Protein 1R8J (pdb70)

Structure (mmCIF, N/CA/C/O backbone):
data_1R8J
#
_entry.id   1R8J
#
_cell.length_a   47.111
_cell.length_b   125.818
_cell.length_c   56.818
_cell.angle_alpha   90.00
_cell.angle_beta   114.90
_cell.angle_gamma   90.00
#
_symmetry.space_group_name_H-M   'P 1 21 1'
#
loop_
_entity.id
_entity.type
_entity.pdbx_description
1 polymer KaiA
2 water water
#
loop_
_atom_site.group_PDB
_atom_site.id
_atom_site.type_symbol
_atom_site.label_atom_id
_atom_site.label_alt_id
_atom_site.label_comp_id
_atom_site.label_asym_id
_atom_site.label_entity_id
_atom_site.label_seq_id
_atom_site.pdbx_PDB_ins_code
_atom_site.Cartn_x
_atom_site.Cartn_y
_atom_site.Cartn_z
_atom_site.occupancy
_atom_site.B_iso_or_equiv
_atom_site.auth_seq_id
_atom_site.auth_comp_id
_atom_site.auth_asym_id
_atom_site.auth_atom_id
_atom_site.pdbx_PDB_model_num
ATOM 1 N N . VAL A 1 6 ? -0.386 -17.329 7.332 1.00 46.40 1 VAL A N 1
ATOM 2 C CA . VAL A 1 6 ? 0.193 -15.984 7.013 1.00 46.17 1 VAL A CA 1
ATOM 3 C C . VAL A 1 6 ? 1.225 -15.575 8.092 1.00 45.18 1 VAL A C 1
ATOM 4 O O . VAL A 1 6 ? 1.907 -14.551 7.992 1.00 45.23 1 VAL A O 1
ATOM 8 N N . LEU A 1 7 ? 1.360 -16.418 9.106 1.00 44.10 2 LEU A N 1
ATOM 9 C CA . LEU A 1 7 ? 2.295 -16.165 10.191 1.00 42.57 2 LEU A CA 1
ATOM 10 C C . LEU A 1 7 ? 3.563 -16.982 10.010 1.00 41.23 2 LEU A C 1
ATOM 11 O O . LEU A 1 7 ? 3.538 -18.076 9.441 1.00 41.49 2 LEU A O 1
ATOM 16 N N . SER A 1 8 ? 4.675 -16.447 10.493 1.00 39.52 3 SER A N 1
ATOM 17 C CA . SER A 1 8 ? 5.935 -17.160 10.395 1.00 37.58 3 SER A CA 1
ATOM 18 C C . SER A 1 8 ? 5.959 -18.312 11.390 1.00 36.50 3 SER A C 1
ATOM 19 O O . SER A 1 8 ? 5.446 -18.188 12.507 1.00 35.97 3 SER A O 1
ATOM 22 N N . GLN A 1 9 ? 6.558 -19.424 10.979 1.00 34.59 4 GLN A N 1
ATOM 23 C CA . GLN A 1 9 ? 6.913 -20.501 11.891 1.00 33.91 4 GLN A CA 1
ATOM 24 C C . GLN A 1 9 ? 7.838 -19.952 12.979 1.00 31.76 4 GLN A C 1
ATOM 25 O O . GLN A 1 9 ? 8.652 -19.058 12.708 1.00 31.41 4 GLN A O 1
ATOM 31 N N . ILE A 1 10 ? 7.696 -20.462 14.202 1.00 29.40 5 ILE A N 1
ATOM 32 C CA . ILE A 1 10 ? 8.499 -19.974 15.329 1.00 27.70 5 ILE A CA 1
ATOM 33 C C . ILE A 1 10 ? 9.392 -21.091 15.859 1.00 26.94 5 ILE A C 1
ATOM 34 O O . ILE A 1 10 ? 8.899 -22.158 16.236 1.00 26.01 5 ILE A O 1
ATOM 39 N N . ALA A 1 11 ? 10.702 -20.835 15.892 1.00 25.94 6 ALA A N 1
ATOM 40 C CA . ALA A 1 11 ? 11.652 -21.834 16.359 1.00 25.37 6 ALA A CA 1
ATOM 41 C C . ALA A 1 11 ? 11.944 -21.629 17.837 1.00 24.94 6 ALA A C 1
ATOM 42 O O . ALA A 1 11 ? 12.510 -20.608 18.261 1.00 24.77 6 ALA A O 1
ATOM 44 N N . ILE A 1 12 ? 11.509 -22.607 18.617 1.00 24.62 7 ILE A N 1
ATOM 45 C CA . ILE A 1 12 ? 11.661 -22.590 20.056 1.00 24.34 7 ILE A CA 1
ATOM 46 C C . ILE A 1 12 ? 12.722 -23.580 20.478 1.00 24.14 7 ILE A C 1
ATOM 47 O O . ILE A 1 12 ? 12.695 -24.733 20.079 1.00 24.66 7 ILE A O 1
ATOM 52 N N . CYS A 1 13 ? 13.646 -23.125 21.300 1.00 23.95 8 CYS A N 1
ATOM 53 C CA . CYS A 1 13 ? 14.628 -23.996 21.902 1.00 24.46 8 CYS A CA 1
ATOM 54 C C . CYS A 1 13 ? 14.373 -24.064 23.419 1.00 24.66 8 CYS A C 1
ATOM 55 O O . CYS A 1 13 ? 14.379 -23.042 24.103 1.00 24.77 8 CYS A O 1
ATOM 58 N N . ILE A 1 14 ? 14.100 -25.262 23.928 1.00 24.21 9 ILE A N 1
ATOM 59 C CA . ILE A 1 14 ? 13.766 -25.440 25.336 1.00 24.91 9 ILE A CA 1
ATOM 60 C C . ILE A 1 14 ? 14.884 -26.180 26.071 1.00 24.90 9 ILE A C 1
ATOM 61 O O . ILE A 1 14 ? 15.320 -27.255 25.628 1.00 24.62 9 ILE A O 1
ATOM 66 N N . TRP A 1 15 ? 15.329 -25.613 27.193 1.00 24.56 10 TRP A N 1
ATOM 67 C CA . TRP A 1 15 ? 16.272 -26.300 28.060 1.00 25.08 10 TRP A CA 1
ATOM 68 C C . TRP A 1 15 ? 15.510 -26.783 29.275 1.00 25.22 10 TRP A C 1
ATOM 69 O O . TRP A 1 15 ? 15.209 -26.008 30.177 1.00 25.05 10 TRP A O 1
ATOM 80 N N . VAL A 1 16 ? 15.210 -28.081 29.283 1.00 25.72 11 VAL A N 1
ATOM 81 C CA . VAL A 1 16 ? 14.315 -28.663 30.277 1.00 26.57 11 VAL A CA 1
ATOM 82 C C . VAL A 1 16 ? 14.822 -30.044 30.704 1.00 27.44 11 VAL A C 1
ATOM 83 O O . VAL A 1 16 ? 15.256 -30.835 29.872 1.00 27.29 11 VAL A O 1
ATOM 87 N N . GLU A 1 17 ? 14.775 -30.319 32.001 1.00 28.76 12 GLU A N 1
ATOM 88 C CA . GLU A 1 17 ? 15.266 -31.591 32.522 1.00 30.63 12 GLU A CA 1
ATOM 89 C C . GLU A 1 17 ? 14.234 -32.247 33.431 1.00 31.74 12 GLU A C 1
ATOM 90 O O . GLU A 1 17 ? 14.582 -33.034 34.305 1.00 33.07 12 GLU A O 1
ATOM 96 N N . SER A 1 18 ? 12.962 -31.910 33.214 1.00 32.21 13 SER A N 1
ATOM 97 C CA . SER A 1 18 ? 11.844 -32.487 33.945 1.00 32.03 13 SER A CA 1
ATOM 98 C C . SER A 1 18 ? 10.817 -33.000 32.941 1.00 31.82 13 SER A C 1
ATOM 99 O O . SER A 1 18 ? 10.377 -32.259 32.057 1.00 31.35 13 SER A O 1
ATOM 102 N N . THR A 1 19 ? 10.448 -34.273 33.062 1.00 31.07 14 THR A N 1
ATOM 103 C CA . THR A 1 19 ? 9.419 -34.847 32.201 1.00 30.84 14 THR A CA 1
ATOM 104 C C . THR A 1 19 ? 8.117 -34.048 32.227 1.00 29.73 14 THR A C 1
ATOM 105 O O . THR A 1 19 ? 7.548 -33.752 31.180 1.00 29.45 14 THR A O 1
ATOM 109 N N . ALA A 1 20 ? 7.664 -33.692 33.420 1.00 28.98 15 ALA A N 1
ATOM 110 C CA . ALA A 1 20 ? 6.402 -32.971 33.578 1.00 28.58 15 ALA A CA 1
ATOM 111 C C . ALA A 1 20 ? 6.416 -31.604 32.872 1.00 28.10 15 ALA A C 1
ATOM 112 O O . ALA A 1 20 ? 5.445 -31.238 32.204 1.00 28.09 15 ALA A O 1
ATOM 114 N N . ILE A 1 21 ? 7.523 -30.868 32.990 1.00 27.51 16 ILE A N 1
ATOM 115 C CA . ILE A 1 21 ? 7.634 -29.545 32.359 1.00 26.36 16 ILE A CA 1
ATOM 116 C C . ILE A 1 21 ? 7.670 -29.683 30.845 1.00 26.29 16 ILE A C 1
ATOM 117 O O . ILE A 1 21 ? 7.036 -28.912 30.127 1.00 26.10 16 ILE A O 1
ATOM 122 N N . LEU A 1 22 ? 8.408 -30.676 30.364 1.00 26.10 17 LEU A N 1
ATOM 123 C CA . LEU A 1 22 ? 8.547 -30.881 28.930 1.00 26.70 17 LEU A CA 1
ATOM 124 C C . LEU A 1 22 ? 7.197 -31.214 28.299 1.00 26.95 17 LEU A C 1
ATOM 125 O O . LEU A 1 22 ? 6.876 -30.714 27.227 1.00 27.11 17 LEU A O 1
ATOM 130 N N . GLN A 1 23 ? 6.436 -32.076 28.964 1.00 27.24 18 GLN A N 1
ATOM 131 C CA . GLN A 1 23 ? 5.094 -32.459 28.498 1.00 27.97 18 GLN A CA 1
ATOM 132 C C . GLN A 1 23 ? 4.131 -31.269 28.443 1.00 27.51 18 GLN A C 1
ATOM 133 O O . GLN A 1 23 ? 3.384 -31.115 27.487 1.00 27.33 18 GLN A O 1
ATOM 139 N N . ASP A 1 24 ? 4.155 -30.431 29.475 1.00 27.89 19 ASP A N 1
ATOM 140 C CA . ASP A 1 24 ? 3.377 -29.187 29.484 1.00 27.86 19 ASP A CA 1
ATOM 141 C C . ASP A 1 24 ? 3.762 -28.247 28.329 1.00 27.66 19 ASP A C 1
ATOM 142 O O . ASP A 1 24 ? 2.889 -27.694 27.658 1.00 27.02 19 ASP A O 1
ATOM 147 N N . CYS A 1 25 ? 5.066 -28.090 28.089 1.00 27.14 20 CYS A N 1
ATOM 148 C CA . CYS A 1 25 ? 5.556 -27.301 26.962 1.00 26.70 20 CYS A CA 1
ATOM 149 C C . CYS A 1 25 ? 5.115 -27.870 25.604 1.00 26.32 20 CYS A C 1
ATOM 150 O O . CYS A 1 25 ? 4.636 -27.132 24.732 1.00 25.77 20 CYS A O 1
ATOM 153 N N . GLN A 1 26 ? 5.286 -29.179 25.421 1.00 26.22 21 GLN A N 1
ATOM 154 C CA . GLN A 1 26 ? 4.926 -29.820 24.152 1.00 27.13 21 GLN A CA 1
ATOM 155 C C . GLN A 1 26 ? 3.435 -29.708 23.880 1.00 27.17 21 GLN A C 1
ATOM 156 O O . GLN A 1 26 ? 3.030 -29.436 22.760 1.00 27.81 21 GLN A O 1
ATOM 162 N N . ARG A 1 27 ? 2.631 -29.904 24.916 1.00 27.72 22 ARG A N 1
ATOM 163 C CA . ARG A 1 27 ? 1.179 -29.769 24.813 1.00 28.41 22 ARG A CA 1
ATOM 164 C C . ARG A 1 27 ? 0.761 -28.352 24.396 1.00 28.39 22 ARG A C 1
ATOM 165 O O . ARG A 1 27 ? -0.035 -28.171 23.458 1.00 28.61 22 ARG A O 1
ATOM 173 N N . ALA A 1 28 ? 1.306 -27.347 25.081 1.00 27.70 23 ALA A N 1
ATOM 174 C CA . ALA A 1 28 ? 0.943 -25.958 24.820 1.00 27.48 23 ALA A CA 1
ATOM 175 C C . ALA A 1 28 ? 1.384 -25.463 23.431 1.00 27.52 23 ALA A C 1
ATOM 176 O O . ALA A 1 28 ? 0.707 -24.640 22.811 1.00 28.01 23 ALA A O 1
ATOM 178 N N . LEU A 1 29 ? 2.519 -25.956 22.961 1.00 27.84 24 LEU A N 1
ATOM 179 C CA . LEU A 1 29 ? 3.080 -25.524 21.684 1.00 29.04 24 LEU A CA 1
ATOM 180 C C . LEU A 1 29 ? 2.985 -26.634 20.642 1.00 30.17 24 LEU A C 1
ATOM 181 O O . LEU A 1 29 ? 3.884 -26.815 19.831 1.00 30.63 24 LEU A O 1
ATOM 186 N N . SER A 1 30 ? 1.878 -27.369 20.671 1.00 31.80 25 SER A N 1
ATOM 187 C CA . SER A 1 30 ? 1.682 -28.501 19.771 1.00 33.39 25 SER A CA 1
ATOM 188 C C . SER A 1 30 ? 1.349 -28.092 18.324 1.00 33.77 25 SER A C 1
ATOM 189 O O . SER A 1 30 ? 1.529 -28.901 17.411 1.00 34.04 25 SER A O 1
ATOM 192 N N . ALA A 1 31 ? 0.890 -26.853 18.112 1.00 34.23 26 ALA A N 1
ATOM 193 C CA . ALA A 1 31 ? 0.521 -26.387 16.760 1.00 34.82 26 ALA A CA 1
ATOM 194 C C . ALA A 1 31 ? 1.698 -26.494 15.781 1.00 35.80 26 ALA A C 1
ATOM 195 O O . ALA A 1 31 ? 2.866 -26.430 16.186 1.00 35.75 26 ALA A O 1
ATOM 197 N N . ASP A 1 32 ? 1.372 -26.628 14.497 1.00 36.37 27 ASP A N 1
ATOM 198 C CA . ASP A 1 32 ? 2.358 -26.746 13.428 1.00 37.33 27 ASP A CA 1
ATOM 199 C C . ASP A 1 32 ? 3.288 -25.538 13.336 1.00 36.85 27 ASP A C 1
ATOM 200 O O . ASP A 1 32 ? 4.418 -25.651 12.851 1.00 37.08 27 ASP A O 1
ATOM 205 N N . ARG A 1 33 ? 2.801 -24.389 13.797 1.00 35.90 28 ARG A N 1
ATOM 206 C CA . ARG A 1 33 ? 3.583 -23.164 13.827 1.00 35.40 28 ARG A CA 1
ATOM 207 C C . ARG A 1 33 ? 4.886 -23.262 14.639 1.00 34.46 28 ARG A C 1
ATOM 208 O O . ARG A 1 33 ? 5.889 -22.643 14.279 1.00 35.06 28 ARG A O 1
ATOM 216 N N . TYR A 1 34 ? 4.867 -24.029 15.723 1.00 32.90 29 TYR A N 1
ATOM 217 C CA . TYR A 1 34 ? 6.015 -24.102 16.624 1.00 31.79 29 TYR A CA 1
ATOM 218 C C . TYR A 1 34 ? 6.929 -25.261 16.292 1.00 31.69 29 TYR A C 1
ATOM 219 O O . TYR A 1 34 ? 6.493 -26.415 16.240 1.00 31.57 29 TYR A O 1
ATOM 228 N N . GLN A 1 35 ? 8.199 -24.939 16.069 1.00 31.20 30 GLN A N 1
ATOM 229 C CA . GLN A 1 35 ? 9.220 -25.950 15.869 1.00 31.39 30 GLN A CA 1
ATOM 230 C C . GLN A 1 35 ? 10.107 -25.985 17.108 1.00 30.80 30 GLN A C 1
ATOM 231 O O . GLN A 1 35 ? 10.878 -25.038 17.386 1.00 30.08 30 GLN A O 1
ATOM 237 N N . LEU A 1 36 ? 9.995 -27.086 17.835 1.00 29.65 31 LEU A N 1
ATOM 238 C CA . LEU A 1 36 ? 10.610 -27.222 19.149 1.00 30.28 31 LEU A CA 1
ATOM 239 C C . LEU A 1 36 ? 11.925 -27.974 19.051 1.00 29.87 31 LEU A C 1
ATOM 240 O O . LEU A 1 36 ? 11.990 -29.051 18.444 1.00 29.90 31 LEU A O 1
ATOM 245 N N . GLN A 1 37 ? 12.972 -27.395 19.633 1.00 28.90 32 GLN A N 1
ATOM 246 C CA . GLN A 1 37 ? 14.221 -28.118 19.868 1.00 28.56 32 GLN A CA 1
ATOM 247 C C . GLN A 1 37 ? 14.390 -28.294 21.384 1.00 28.44 32 GLN A C 1
ATOM 248 O O . GLN A 1 37 ? 14.438 -27.318 22.130 1.00 27.86 32 GLN A O 1
ATOM 254 N N . VAL A 1 38 ? 14.447 -29.543 21.832 1.00 28.14 33 VAL A N 1
ATOM 255 C CA . VAL A 1 38 ? 14.543 -29.840 23.250 1.00 28.21 33 VAL A CA 1
ATOM 256 C C . VAL A 1 38 ? 16.015 -30.066 23.574 1.00 28.44 33 VAL A C 1
ATOM 257 O O . VAL A 1 38 ? 16.683 -30.872 22.916 1.00 28.64 33 VAL A O 1
ATOM 261 N N . CYS A 1 39 ? 16.515 -29.325 24.559 1.00 27.48 34 CYS A N 1
ATOM 262 C CA . CYS A 1 39 ? 17.891 -29.455 25.002 1.00 27.98 34 CYS A CA 1
ATOM 263 C C . CYS A 1 39 ? 17.829 -30.003 26.397 1.00 27.63 34 CYS A C 1
ATOM 264 O O . CYS A 1 39 ? 17.193 -29.418 27.255 1.00 26.17 34 CYS A O 1
ATOM 267 N N . GLU A 1 40 ? 18.468 -31.154 26.613 1.00 28.49 35 GLU A N 1
ATOM 268 C CA . GLU A 1 40 ? 18.293 -31.881 27.869 1.00 29.53 35 GLU A CA 1
ATOM 269 C C . GLU A 1 40 ? 19.463 -31.760 28.849 1.00 29.26 35 GLU A C 1
ATOM 270 O O . GLU A 1 40 ? 19.501 -32.438 29.871 1.00 29.71 35 GLU A O 1
ATOM 276 N N . SER A 1 41 ? 20.397 -30.865 28.551 1.00 28.95 36 SER A N 1
ATOM 277 C CA . SER A 1 41 ? 21.500 -30.567 29.461 1.00 28.48 36 SER A CA 1
ATOM 278 C C . SER A 1 41 ? 22.062 -29.192 29.111 1.00 27.80 36 SER A C 1
ATOM 279 O O . SER A 1 41 ? 21.902 -28.720 27.978 1.00 27.11 36 SER A O 1
ATOM 282 N N . GLY A 1 42 ? 22.714 -28.562 30.087 1.00 27.72 37 GLY A N 1
ATOM 283 C CA . GLY A 1 42 ? 23.411 -27.304 29.871 1.00 27.65 37 GLY A CA 1
ATOM 284 C C . GLY A 1 42 ? 24.401 -27.370 28.721 1.00 28.04 37 GLY A C 1
ATOM 285 O O . GLY A 1 42 ? 24.449 -26.475 27.893 1.00 26.83 37 GLY A O 1
ATOM 286 N N . GLU A 1 43 ? 25.185 -28.448 28.664 1.00 28.85 38 GLU A N 1
ATOM 287 C CA . GLU A 1 43 ? 26.183 -28.612 27.607 1.00 29.96 38 GLU A CA 1
ATOM 288 C C . GLU A 1 43 ? 25.551 -28.642 26.224 1.00 29.27 38 GLU A C 1
ATOM 289 O O . GLU A 1 43 ? 26.029 -27.983 25.299 1.00 28.35 38 GLU A O 1
ATOM 295 N N . MET A 1 44 ? 24.466 -29.405 26.093 1.00 29.57 39 MET A N 1
ATOM 296 C CA . MET A 1 44 ? 23.710 -29.462 24.841 1.00 29.82 39 MET A CA 1
ATOM 297 C C . MET A 1 44 ? 23.205 -28.069 24.443 1.00 28.85 39 MET A C 1
ATOM 298 O O . MET A 1 44 ? 23.365 -27.636 23.295 1.00 28.28 39 MET A O 1
ATOM 303 N N . LEU A 1 45 ? 22.613 -27.365 25.402 1.00 28.31 40 LEU A N 1
ATOM 304 C CA . LEU A 1 45 ? 22.075 -26.028 25.138 1.00 27.88 40 LEU A CA 1
ATOM 305 C C . LEU A 1 45 ? 23.152 -25.075 24.624 1.00 27.47 40 LEU A C 1
ATOM 306 O O . LEU A 1 45 ? 22.995 -24.456 23.579 1.00 26.61 40 LEU A O 1
ATOM 311 N N . LEU A 1 46 ? 24.253 -24.985 25.368 1.00 27.77 41 LEU A N 1
ATOM 312 C CA . LEU A 1 46 ? 25.376 -24.113 25.003 1.00 27.52 41 LEU A CA 1
ATOM 313 C C . LEU A 1 46 ? 25.900 -24.438 23.607 1.00 27.46 41 LEU A C 1
ATOM 314 O O . LEU A 1 46 ? 26.221 -23.547 22.833 1.00 26.89 41 LEU A O 1
ATOM 319 N N . GLU A 1 47 ? 25.957 -25.722 23.280 1.00 28.64 42 GLU A N 1
ATOM 320 C CA . GLU A 1 47 ? 26.488 -26.141 21.992 1.00 30.10 42 GLU A CA 1
ATOM 321 C C . GLU A 1 47 ? 25.502 -25.823 20.875 1.00 29.74 42 GLU A C 1
ATOM 322 O O . GLU A 1 47 ? 25.880 -25.231 19.860 1.00 29.27 42 GLU A O 1
ATOM 328 N N . TYR A 1 48 ? 24.240 -26.211 21.077 1.00 29.92 43 TYR A N 1
ATOM 329 C CA . TYR A 1 48 ? 23.170 -25.891 20.136 1.00 29.92 43 TYR A CA 1
ATOM 330 C C . TYR A 1 48 ? 23.031 -24.375 19.914 1.00 30.32 43 TYR A C 1
ATOM 331 O O . TYR A 1 48 ? 22.969 -23.912 18.766 1.00 29.63 43 TYR A O 1
ATOM 340 N N . ALA A 1 49 ? 22.970 -23.605 21.000 1.00 31.29 44 ALA A N 1
ATOM 341 C CA . ALA A 1 49 ? 22.836 -22.138 20.874 1.00 32.69 44 ALA A CA 1
ATOM 342 C C . ALA A 1 49 ? 23.942 -21.500 20.037 1.00 33.64 44 ALA A C 1
ATOM 343 O O . ALA A 1 49 ? 23.661 -20.653 19.191 1.00 34.44 44 ALA A O 1
ATOM 345 N N . GLN A 1 50 ? 25.189 -21.919 20.259 1.00 34.82 45 GLN A N 1
ATOM 346 C CA . GLN A 1 50 ? 26.348 -21.379 19.531 1.00 35.74 45 GLN A CA 1
ATOM 347 C C . GLN A 1 50 ? 26.330 -21.739 18.049 1.00 36.51 45 GLN A C 1
ATOM 348 O O . GLN A 1 50 ? 26.720 -20.920 17.206 1.00 37.13 45 GLN A O 1
ATOM 354 N N . THR A 1 51 ? 25.890 -22.958 17.734 1.00 36.68 46 THR A N 1
ATOM 355 C CA . THR A 1 51 ? 25.868 -23.425 16.348 1.00 37.10 46 THR A CA 1
ATOM 356 C C . THR A 1 51 ? 24.594 -22.999 15.619 1.00 37.56 46 THR A C 1
ATOM 357 O O . THR A 1 51 ? 24.544 -23.018 14.386 1.00 37.23 46 THR A O 1
ATOM 361 N N . HIS A 1 52 ? 23.572 -22.610 16.378 1.00 37.90 47 HIS A N 1
ATOM 362 C CA . HIS A 1 52 ? 22.287 -22.249 15.789 1.00 38.51 47 HIS A CA 1
ATOM 363 C C . HIS A 1 52 ? 21.813 -20.851 16.197 1.00 38.99 47 HIS A C 1
ATOM 364 O O . HIS A 1 52 ? 20.606 -20.590 16.239 1.00 38.74 47 HIS A O 1
ATOM 371 N N . ARG A 1 53 ? 22.757 -19.946 16.465 1.00 39.71 48 ARG A N 1
ATOM 372 C CA . ARG A 1 53 ? 22.420 -18.608 16.981 1.00 40.67 48 ARG A CA 1
ATOM 373 C C . ARG A 1 53 ? 21.498 -17.760 16.094 1.00 40.44 48 ARG A C 1
ATOM 374 O O . ARG A 1 53 ? 20.867 -16.821 16.583 1.00 40.80 48 ARG A O 1
ATOM 382 N N . ASP A 1 54 ? 21.410 -18.094 14.807 1.00 40.14 49 ASP A N 1
ATOM 383 C CA . ASP A 1 54 ? 20.530 -17.375 13.891 1.00 40.00 49 ASP A CA 1
ATOM 384 C C . ASP A 1 54 ? 19.272 -18.175 13.575 1.00 38.87 49 ASP A C 1
ATOM 385 O O . ASP A 1 54 ? 18.497 -17.799 12.697 1.00 39.26 49 ASP A O 1
ATOM 390 N N . GLN A 1 55 ? 19.074 -19.271 14.304 1.00 37.34 50 GLN A N 1
ATOM 391 C CA . GLN A 1 55 ? 17.943 -20.160 14.092 1.00 35.62 50 GLN A CA 1
ATOM 392 C C . GLN A 1 55 ? 17.098 -20.392 15.349 1.00 33.58 50 GLN A C 1
ATOM 393 O O . GLN A 1 55 ? 16.350 -21.370 15.429 1.00 33.64 50 GLN A O 1
ATOM 399 N N . ILE A 1 56 ? 17.229 -19.503 16.329 1.00 31.21 51 ILE A N 1
ATOM 400 C CA . ILE A 1 56 ? 16.432 -19.572 17.556 1.00 28.82 51 ILE A CA 1
ATOM 401 C C . ILE A 1 56 ? 15.625 -18.294 17.712 1.00 27.83 51 ILE A C 1
ATOM 402 O O . ILE A 1 56 ? 16.196 -17.203 17.876 1.00 27.83 51 ILE A O 1
ATOM 407 N N . ASP A 1 57 ? 14.302 -18.427 17.674 1.00 26.24 52 ASP A N 1
ATOM 408 C CA . ASP A 1 57 ? 13.431 -17.268 17.831 1.00 25.35 52 ASP A CA 1
ATOM 409 C C . ASP A 1 57 ? 13.147 -16.973 19.299 1.00 24.54 52 ASP A C 1
ATOM 410 O O . ASP A 1 57 ? 13.091 -15.824 19.692 1.00 23.97 52 ASP A O 1
ATOM 415 N N . CYS A 1 58 ? 12.996 -18.023 20.103 1.00 23.95 53 CYS A N 1
ATOM 416 C CA . CYS A 1 58 ? 12.741 -17.871 21.526 1.00 24.28 53 CYS A CA 1
ATOM 417 C C . CYS A 1 58 ? 13.307 -19.057 22.310 1.00 24.25 53 CYS A C 1
ATOM 418 O O . CYS A 1 58 ? 13.133 -20.224 21.917 1.00 24.04 53 CYS A O 1
ATOM 421 N N . LEU A 1 59 ? 13.994 -18.738 23.401 1.00 23.77 54 LEU A N 1
ATOM 422 C CA . LEU A 1 59 ? 14.484 -19.728 24.346 1.00 24.11 54 LEU A CA 1
ATOM 423 C C . LEU A 1 59 ? 13.489 -19.869 25.475 1.00 23.69 54 LEU A C 1
ATOM 424 O O . LEU A 1 59 ? 12.929 -18.871 25.929 1.00 25.00 54 LEU A O 1
ATOM 429 N N . ILE A 1 60 ? 13.282 -21.098 25.939 1.00 23.01 55 ILE A N 1
ATOM 430 C CA . ILE A 1 60 ? 12.557 -21.346 27.175 1.00 22.08 55 ILE A CA 1
ATOM 431 C C . ILE A 1 60 ? 13.511 -22.079 28.140 1.00 22.32 55 ILE A C 1
ATOM 432 O O . ILE A 1 60 ? 13.985 -23.182 27.845 1.00 22.27 55 ILE A O 1
ATOM 437 N N . LEU A 1 61 ? 13.793 -21.456 29.279 1.00 22.35 56 LEU A N 1
ATOM 438 C CA . LEU A 1 61 ? 14.790 -21.976 30.213 1.00 23.40 56 LEU A CA 1
ATOM 439 C C . LEU A 1 61 ? 14.164 -22.191 31.575 1.00 23.55 56 LEU A C 1
ATOM 440 O O . LEU A 1 61 ? 13.531 -21.287 32.127 1.00 24.11 56 LEU A O 1
ATOM 445 N N . VAL A 1 62 ? 14.363 -23.377 32.135 1.00 24.39 57 VAL A N 1
ATOM 446 C CA . VAL A 1 62 ? 13.868 -23.687 33.473 1.00 24.02 57 VAL A CA 1
ATOM 447 C C . VAL A 1 62 ? 14.903 -23.282 34.546 1.00 25.05 57 VAL A C 1
ATOM 448 O O . VAL A 1 62 ? 16.009 -23.840 34.586 1.00 24.60 57 VAL A O 1
ATOM 452 N N . ALA A 1 63 ? 14.548 -22.312 35.399 1.00 25.91 58 ALA A N 1
ATOM 453 C CA . ALA A 1 63 ? 15.485 -21.726 36.371 1.00 27.24 58 ALA A CA 1
ATOM 454 C C . ALA A 1 63 ? 16.062 -22.747 37.357 1.00 27.96 58 ALA A C 1
ATOM 455 O O . ALA A 1 63 ? 17.179 -22.584 37.841 1.00 27.62 58 ALA A O 1
ATOM 457 N N . ALA A 1 64 ? 15.292 -23.795 37.627 1.00 28.73 59 ALA A N 1
ATOM 458 C CA . ALA A 1 64 ? 15.689 -24.872 38.533 1.00 29.45 59 ALA A CA 1
ATOM 459 C C . ALA A 1 64 ? 16.725 -25.869 37.972 1.00 29.58 59 ALA A C 1
ATOM 460 O O . ALA A 1 64 ? 17.246 -26.685 38.729 1.00 30.48 59 ALA A O 1
ATOM 462 N N . ASN A 1 65 ? 17.010 -25.825 36.669 1.00 29.33 60 ASN A N 1
ATOM 463 C CA . ASN A 1 65 ? 17.964 -26.749 36.051 1.00 29.57 60 ASN A CA 1
ATOM 464 C C . ASN A 1 65 ? 19.342 -26.678 36.744 1.00 30.24 60 ASN A C 1
ATOM 465 O O . ASN A 1 65 ? 19.722 -25.607 37.230 1.00 29.43 60 ASN A O 1
ATOM 470 N N . PRO A 1 66 ? 20.063 -27.806 36.831 1.00 31.10 61 PRO A N 1
ATOM 471 C CA . PRO A 1 66 ? 21.451 -27.811 37.333 1.00 31.66 61 PRO A CA 1
ATOM 472 C C . PRO A 1 66 ? 22.346 -26.774 36.649 1.00 31.87 61 PRO A C 1
ATOM 473 O O . PRO A 1 66 ? 22.368 -26.679 35.415 1.00 32.27 61 PRO A O 1
ATOM 477 N N . SER A 1 67 ? 23.068 -26.003 37.457 1.00 32.06 62 SER A N 1
ATOM 478 C CA . SER A 1 67 ? 24.019 -25.004 36.966 1.00 32.47 62 SER A CA 1
ATOM 479 C C . SER A 1 67 ? 23.400 -23.966 36.015 1.00 31.72 62 SER A C 1
ATOM 480 O O . SER A 1 67 ? 24.077 -23.461 35.119 1.00 31.23 62 SER A O 1
ATOM 483 N N . PHE A 1 68 ? 22.130 -23.638 36.260 1.00 30.88 63 PHE A N 1
ATOM 484 C CA . PHE A 1 68 ? 21.389 -22.655 35.482 1.00 30.38 63 PHE A CA 1
ATOM 485 C C . PHE A 1 68 ? 22.142 -21.329 35.308 1.00 30.07 63 PHE A C 1
ATOM 486 O O . PHE A 1 68 ? 22.325 -20.871 34.190 1.00 28.50 63 PHE A O 1
ATOM 494 N N . ARG A 1 69 ? 22.545 -20.719 36.425 1.00 30.48 64 ARG A N 1
ATOM 495 C CA . ARG A 1 69 ? 23.289 -19.456 36.421 1.00 31.59 64 ARG A CA 1
ATOM 496 C C . ARG A 1 69 ? 24.540 -19.524 35.537 1.00 30.92 64 ARG A C 1
ATOM 497 O O . ARG A 1 69 ? 24.749 -18.672 34.669 1.00 30.89 64 ARG A O 1
ATOM 505 N N . ALA A 1 70 ? 25.352 -20.556 35.759 1.00 30.74 65 ALA A N 1
ATOM 506 C CA . ALA A 1 70 ? 26.606 -20.739 35.033 1.00 30.15 65 ALA A CA 1
ATOM 507 C C . ALA A 1 70 ? 26.344 -20.916 33.535 1.00 29.25 65 ALA A C 1
ATOM 508 O O . ALA A 1 70 ? 27.082 -20.392 32.705 1.00 28.45 65 ALA A O 1
ATOM 510 N N . VAL A 1 71 ? 25.276 -21.639 33.192 1.00 28.03 66 VAL A N 1
ATOM 511 C CA . VAL A 1 71 ? 24.893 -21.787 31.786 1.00 26.91 66 VAL A CA 1
ATOM 512 C C . VAL A 1 71 ? 24.432 -20.453 31.187 1.00 26.42 66 VAL A C 1
ATOM 513 O O . VAL A 1 71 ? 24.821 -20.086 30.073 1.00 25.32 66 VAL A O 1
ATOM 517 N N . VAL A 1 72 ? 23.623 -19.706 31.935 1.00 26.10 67 VAL A N 1
ATOM 518 C CA . VAL A 1 72 ? 23.151 -18.413 31.444 1.00 26.24 67 VAL A CA 1
ATOM 519 C C . VAL A 1 72 ? 24.323 -17.432 31.269 1.00 26.41 67 VAL A C 1
ATOM 520 O O . VAL A 1 72 ? 24.376 -16.697 30.288 1.00 26.05 67 VAL A O 1
ATOM 524 N N . GLN A 1 73 ? 25.283 -17.488 32.188 1.00 26.65 68 GLN A N 1
ATOM 525 C CA . GLN A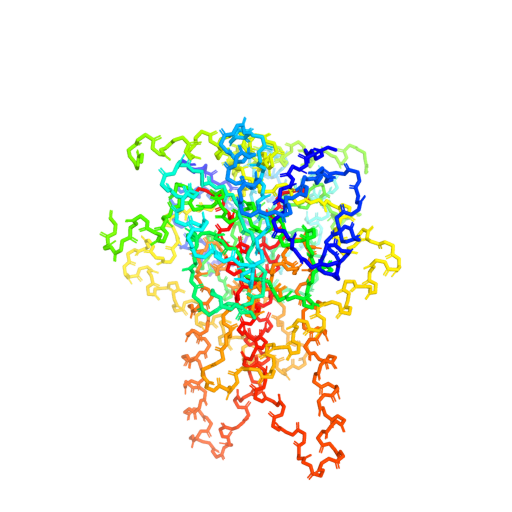 1 73 ? 26.497 -16.678 32.091 1.00 27.31 68 GLN A CA 1
ATOM 526 C C . GLN A 1 73 ? 27.256 -16.996 30.803 1.00 26.61 68 GLN A C 1
ATOM 527 O O . GLN A 1 73 ? 27.716 -16.093 30.113 1.00 26.55 68 GLN A O 1
ATOM 533 N N . GLN A 1 74 ? 27.379 -18.285 30.485 1.00 26.20 69 GLN A N 1
ATOM 534 C CA . GLN A 1 74 ? 28.116 -18.701 29.292 1.00 25.83 69 GLN A CA 1
ATOM 535 C C . GLN A 1 74 ? 27.379 -18.300 28.020 1.00 25.91 69 GLN A C 1
ATOM 536 O O . GLN A 1 74 ? 27.991 -17.885 27.035 1.00 25.96 69 GLN A O 1
ATOM 542 N N . LEU A 1 75 ? 26.054 -18.400 28.054 1.00 26.26 70 LEU A N 1
ATOM 543 C CA . LEU A 1 75 ? 25.213 -17.909 26.963 1.00 27.04 70 LEU A CA 1
ATOM 544 C C . LEU A 1 75 ? 25.535 -16.453 26.632 1.00 27.03 70 LEU A C 1
ATOM 545 O O . LEU A 1 75 ? 25.774 -16.119 25.473 1.00 27.19 70 LEU A O 1
ATOM 550 N N . CYS A 1 76 ? 25.576 -15.615 27.661 1.00 27.65 71 CYS A N 1
ATOM 551 C CA . CYS A 1 76 ? 25.945 -14.199 27.559 1.00 29.23 71 CYS A CA 1
ATOM 552 C C . CYS A 1 76 ? 27.400 -14.013 27.084 1.00 29.29 71 CYS A C 1
ATOM 553 O O . CYS A 1 76 ? 27.676 -13.223 26.181 1.00 29.33 71 CYS A O 1
ATOM 556 N N . PHE A 1 77 ? 28.319 -14.762 27.694 1.00 29.50 72 PHE A N 1
ATOM 557 C CA . PHE A 1 77 ? 29.727 -14.726 27.306 1.00 29.74 72 PHE A CA 1
ATOM 558 C C . PHE A 1 77 ? 29.923 -15.090 25.834 1.00 30.20 72 PHE A C 1
ATOM 559 O O . PHE A 1 77 ? 30.691 -14.432 25.157 1.00 31.07 72 PHE A O 1
ATOM 567 N N . GLU A 1 78 ? 29.218 -16.113 25.341 1.00 30.94 73 GLU A N 1
ATOM 568 C CA . GLU A 1 78 ? 29.291 -16.513 23.920 1.00 30.94 73 GLU A CA 1
ATOM 569 C C . GLU A 1 78 ? 28.411 -15.662 22.977 1.00 31.20 73 GLU A C 1
ATOM 570 O O . GLU A 1 78 ? 28.296 -15.978 21.785 1.00 31.87 73 GLU A O 1
ATOM 576 N N . GLY A 1 79 ? 27.819 -14.588 23.505 1.00 30.41 74 GLY A N 1
ATOM 577 C CA . GLY A 1 79 ? 27.055 -13.639 22.703 1.00 30.06 74 GLY A CA 1
ATOM 578 C C . GLY A 1 79 ? 25.711 -14.121 22.157 1.00 29.15 74 GLY A C 1
ATOM 579 O O . GLY A 1 79 ? 25.275 -13.688 21.085 1.00 29.96 74 GLY A O 1
ATOM 580 N N . VAL A 1 80 ? 25.058 -15.031 22.866 1.00 27.50 75 VAL A N 1
ATOM 581 C CA . VAL A 1 80 ? 23.757 -15.522 22.420 1.00 26.25 75 VAL A CA 1
ATOM 582 C C . VAL A 1 80 ? 22.700 -14.800 23.241 1.00 25.42 75 VAL A C 1
ATOM 583 O O . VAL A 1 80 ? 22.519 -15.095 24.424 1.00 24.76 75 VAL A O 1
ATOM 587 N N . VAL A 1 81 ? 22.049 -13.831 22.604 1.00 24.03 76 VAL A N 1
ATOM 588 C CA . VAL A 1 81 ? 21.030 -12.990 23.229 1.00 23.92 76 VAL A CA 1
ATOM 589 C C . VAL A 1 81 ? 19.788 -13.026 22.336 1.00 23.11 76 VAL A C 1
ATOM 590 O O . VAL A 1 81 ? 19.776 -12.461 21.241 1.00 23.23 76 VAL A O 1
ATOM 594 N N . VAL A 1 82 ? 18.765 -13.741 22.790 1.00 22.29 77 VAL A N 1
ATOM 595 C CA . VAL A 1 82 ? 17.560 -13.960 22.000 1.00 21.74 77 VAL A CA 1
ATOM 596 C C . VAL A 1 82 ? 16.358 -13.870 22.926 1.00 20.89 77 VAL A C 1
ATOM 597 O O . VAL A 1 82 ? 16.521 -13.936 24.153 1.00 20.75 77 VAL A O 1
ATOM 601 N N . PRO A 1 83 ? 15.164 -13.675 22.362 1.00 20.09 78 PRO A N 1
ATOM 602 C CA . PRO A 1 83 ? 13.944 -13.590 23.172 1.00 19.45 78 PRO A CA 1
ATOM 603 C C . PRO A 1 83 ? 13.850 -14.819 24.068 1.00 19.34 78 PRO A C 1
ATOM 604 O O . PRO A 1 83 ? 14.297 -15.909 23.668 1.00 18.63 78 PRO A O 1
ATOM 608 N N . ALA A 1 84 ? 13.328 -14.640 25.274 1.00 19.04 79 ALA A N 1
ATOM 609 C CA . ALA A 1 84 ? 13.401 -15.706 26.269 1.00 19.59 79 ALA A CA 1
ATOM 610 C C . ALA A 1 84 ? 12.280 -15.710 27.282 1.00 19.72 79 ALA A C 1
ATOM 611 O O . ALA A 1 84 ? 11.796 -14.656 27.688 1.00 19.47 79 ALA A O 1
ATOM 613 N N . ILE A 1 85 ? 11.888 -16.921 27.685 1.00 19.81 80 ILE A N 1
ATOM 614 C CA . ILE A 1 85 ? 11.040 -17.123 28.849 1.00 19.83 80 ILE A CA 1
ATOM 615 C C . ILE A 1 85 ? 11.775 -17.968 29.877 1.00 20.46 80 ILE A C 1
ATOM 616 O O . ILE A 1 85 ? 12.270 -19.062 29.564 1.00 20.01 80 ILE A O 1
ATOM 621 N N . VAL A 1 86 ? 11.811 -17.481 31.109 1.00 21.83 81 VAL A N 1
ATOM 622 C CA . VAL A 1 86 ? 12.415 -18.239 32.210 1.00 22.79 81 VAL A CA 1
ATOM 623 C C . VAL A 1 86 ? 11.297 -18.829 33.046 1.00 24.02 81 VAL A C 1
ATOM 624 O O . VAL A 1 86 ? 10.418 -18.106 33.522 1.00 24.00 81 VAL A O 1
ATOM 628 N N . VAL A 1 87 ? 11.337 -20.148 33.212 1.00 25.23 82 VAL A N 1
ATOM 629 C CA . VAL A 1 87 ? 10.250 -20.897 33.829 1.00 27.23 82 VAL A CA 1
ATOM 630 C C . VAL A 1 87 ? 10.613 -21.218 35.263 1.00 29.69 82 VAL A C 1
ATOM 631 O O . VAL A 1 87 ? 11.676 -21.784 35.539 1.00 28.82 82 VAL A O 1
ATOM 635 N N . GLY A 1 88 ? 9.714 -20.844 36.164 1.00 33.00 83 GLY A N 1
ATOM 636 C CA . GLY A 1 88 ? 9.808 -21.202 37.561 1.00 37.78 83 GLY A CA 1
ATOM 637 C C . GLY A 1 88 ? 10.912 -20.442 38.255 1.00 41.14 83 GLY A C 1
ATOM 638 O O . GLY A 1 88 ? 11.348 -19.390 37.780 1.00 41.50 83 GLY A O 1
ATOM 639 N N . ASP A 1 89 ? 11.363 -20.983 39.384 1.00 44.73 84 ASP A N 1
ATOM 640 C CA . ASP A 1 89 ? 12.372 -20.327 40.208 1.00 48.30 84 ASP A CA 1
ATOM 641 C C . ASP A 1 89 ? 13.249 -21.344 40.929 1.00 50.12 84 ASP A C 1
ATOM 642 O O . ASP A 1 89 ? 12.783 -22.396 41.360 1.00 51.42 84 ASP A O 1
ATOM 647 N N . ARG A 1 90 ? 14.533 -21.018 41.005 1.00 52.38 85 ARG A N 1
ATOM 648 C CA . ARG A 1 90 ? 15.481 -21.578 41.962 1.00 54.16 85 ARG A CA 1
ATOM 649 C C . ARG A 1 90 ? 16.540 -20.499 41.933 1.00 55.27 85 ARG A C 1
ATOM 650 O O . ARG A 1 90 ? 16.929 -19.940 42.962 1.00 55.66 85 ARG A O 1
ATOM 658 N N . ASP A 1 91 ? 16.970 -20.200 40.712 1.00 56.58 86 ASP A N 1
ATOM 659 C CA . ASP A 1 91 ? 17.848 -19.086 40.438 1.00 57.52 86 ASP A CA 1
ATOM 660 C C . ASP A 1 91 ? 17.117 -18.082 39.558 1.00 57.88 86 ASP A C 1
ATOM 661 O O . ASP A 1 91 ? 15.945 -17.760 39.795 1.00 58.24 86 ASP A O 1
ATOM 666 N N . PRO A 1 98 ? 8.329 -19.080 40.660 1.00 66.52 93 PRO A N 1
ATOM 667 C CA . PRO A 1 98 ? 8.333 -17.939 39.738 1.00 66.48 93 PRO A CA 1
ATOM 668 C C . PRO A 1 98 ? 9.346 -16.859 40.152 1.00 66.29 93 PRO A C 1
ATOM 669 O O . PRO A 1 98 ? 9.346 -16.414 41.303 1.00 66.32 93 PRO A O 1
ATOM 673 N N . ALA A 1 99 ? 10.189 -16.448 39.201 1.00 65.90 94 ALA A N 1
ATOM 674 C CA . ALA A 1 99 ? 11.424 -15.706 39.489 1.00 65.30 94 ALA A CA 1
ATOM 675 C C . ALA A 1 99 ? 11.226 -14.261 39.951 1.00 64.83 94 ALA A C 1
ATOM 676 O O . ALA A 1 99 ? 10.397 -13.523 39.407 1.00 65.00 94 ALA A O 1
ATOM 678 N N . LYS A 1 100 ? 12.011 -13.875 40.956 1.00 63.86 95 LYS A N 1
ATOM 679 C CA . LYS A 1 100 ? 11.895 -12.564 41.591 1.00 62.82 95 LYS A CA 1
ATOM 680 C C . LYS A 1 100 ? 12.724 -11.485 40.894 1.00 61.54 95 LYS A C 1
ATOM 681 O O . LYS A 1 100 ? 12.444 -10.291 41.043 1.00 61.90 95 LYS A O 1
ATOM 687 N N . GLU A 1 101 ? 13.747 -11.905 40.150 1.00 59.49 96 GLU A N 1
ATOM 688 C CA . GLU A 1 101 ? 14.684 -10.976 39.518 1.00 57.57 96 GLU A CA 1
ATOM 689 C C . GLU A 1 101 ? 15.073 -11.427 38.115 1.00 55.45 96 GLU A C 1
ATOM 690 O O . GLU A 1 101 ? 14.810 -12.570 37.733 1.00 55.25 96 GLU A O 1
ATOM 696 N N . GLN A 1 102 ? 15.712 -10.539 37.356 1.00 52.63 97 GLN A N 1
ATOM 697 C CA . GLN A 1 102 ? 16.107 -10.880 35.993 1.00 50.13 97 GLN A CA 1
ATOM 698 C C . GLN A 1 102 ? 17.456 -11.607 35.932 1.00 48.21 97 GLN A C 1
ATOM 699 O O . GLN A 1 102 ? 18.437 -11.195 36.575 1.00 48.02 97 GLN A O 1
ATOM 705 N N . LEU A 1 103 ? 17.479 -12.699 35.170 1.00 45.09 98 LEU A N 1
ATOM 706 C CA . LEU A 1 103 ? 18.585 -13.656 35.190 1.00 42.54 98 LEU A CA 1
ATOM 707 C C . LEU A 1 103 ? 19.394 -13.731 33.885 1.00 40.07 98 LEU A C 1
ATOM 708 O O . LEU A 1 103 ? 20.539 -14.177 33.901 1.00 39.85 98 LEU A O 1
ATOM 713 N N . TYR A 1 104 ? 18.800 -13.300 32.771 1.00 36.56 99 TYR A N 1
ATOM 714 C CA . TYR A 1 104 ? 19.416 -13.425 31.443 1.00 33.41 99 TYR A CA 1
ATOM 715 C C . TYR A 1 104 ? 19.492 -12.068 30.728 1.00 32.23 99 TYR A C 1
ATOM 716 O O . TYR A 1 104 ? 20.588 -11.584 30.444 1.00 32.07 99 TYR A O 1
ATOM 725 N N . HIS A 1 105 ? 18.340 -11.464 30.428 1.00 30.54 100 HIS A N 1
ATOM 726 C CA . HIS A 1 105 ? 18.311 -10.101 29.883 1.00 28.66 100 HIS A CA 1
ATOM 727 C C . HIS A 1 105 ? 17.043 -9.306 30.260 1.00 28.15 100 HIS A C 1
ATOM 728 O O . HIS A 1 105 ? 16.119 -9.839 30.875 1.00 27.22 100 HIS A O 1
ATOM 735 N N . SER A 1 106 ? 17.028 -8.029 29.895 1.00 27.10 101 SER A N 1
ATOM 736 C CA . SER A 1 106 ? 15.992 -7.086 30.322 1.00 26.92 101 SER A CA 1
ATOM 737 C C . SER A 1 106 ? 14.621 -7.315 29.677 1.00 26.24 101 SER A C 1
ATOM 738 O O . SER A 1 106 ? 13.615 -6.747 30.139 1.00 26.23 101 SER A O 1
ATOM 741 N N . ALA A 1 107 ? 14.588 -8.136 28.624 1.00 25.48 102 ALA A N 1
ATOM 742 C CA . ALA A 1 107 ? 13.345 -8.471 27.902 1.00 24.38 102 ALA A CA 1
ATOM 743 C C . ALA A 1 107 ? 12.811 -9.872 28.213 1.00 24.22 102 ALA A C 1
ATOM 744 O O . ALA A 1 107 ? 11.808 -10.310 27.624 1.00 23.85 102 ALA A O 1
ATOM 746 N N . GLU A 1 108 ? 13.483 -10.589 29.100 1.00 23.80 103 GLU A N 1
ATOM 747 C CA . GLU A 1 108 ? 13.048 -11.943 29.439 1.00 24.11 103 GLU A CA 1
ATOM 748 C C . GLU A 1 108 ? 11.668 -11.923 30.096 1.00 23.63 103 GLU A C 1
ATOM 749 O O . GLU A 1 108 ? 11.329 -10.990 30.809 1.00 23.30 103 GLU A O 1
ATOM 755 N N . LEU A 1 109 ? 10.874 -12.956 29.849 1.00 23.74 104 LEU A N 1
ATOM 756 C CA . LEU A 1 109 ? 9.610 -13.113 30.546 1.00 24.30 104 LEU A CA 1
ATOM 757 C C . LEU A 1 109 ? 9.738 -14.159 31.653 1.00 24.57 104 LEU A C 1
ATOM 758 O O . LEU A 1 109 ? 10.539 -15.088 31.543 1.00 25.01 104 LEU A O 1
ATOM 763 N N . HIS A 1 110 ? 8.952 -14.014 32.710 1.00 24.45 105 HIS A N 1
ATOM 764 C CA . HIS A 1 110 ? 8.905 -15.020 33.769 1.00 25.87 105 HIS A CA 1
ATOM 765 C C . HIS A 1 110 ? 7.549 -15.736 33.780 1.00 25.75 105 HIS A C 1
ATOM 766 O O . HIS A 1 110 ? 6.505 -15.103 33.698 1.00 25.85 105 HIS A O 1
ATOM 773 N N . LEU A 1 111 ? 7.578 -17.056 33.846 1.00 25.88 106 LEU A N 1
ATOM 774 C CA . LEU A 1 111 ? 6.350 -17.856 33.807 1.00 26.35 106 LEU A CA 1
ATOM 775 C C . LEU A 1 111 ? 6.469 -18.949 34.853 1.00 26.18 106 LEU A C 1
ATOM 776 O O . LEU A 1 111 ? 7.513 -19.589 34.940 1.00 26.26 106 LEU A O 1
ATOM 781 N N . GLY A 1 112 ? 5.421 -19.156 35.652 1.00 26.17 107 GLY A N 1
ATOM 782 C CA . GLY A 1 112 ? 5.393 -20.252 36.610 1.00 25.81 107 GLY A CA 1
ATOM 783 C C . GLY A 1 112 ? 5.287 -21.609 35.945 1.00 26.32 107 GLY A C 1
ATOM 784 O O . GLY A 1 112 ? 4.746 -21.729 34.842 1.00 26.17 107 GLY A O 1
ATOM 785 N N . ILE A 1 113 ? 5.798 -22.637 36.617 1.00 26.61 108 ILE A N 1
ATOM 786 C CA . ILE A 1 113 ? 5.715 -24.022 36.129 1.00 28.00 108 ILE A CA 1
ATOM 787 C C . ILE A 1 113 ? 4.285 -24.505 35.927 1.00 27.64 108 ILE A C 1
ATOM 788 O O . ILE A 1 113 ? 4.075 -25.421 35.161 1.00 28.28 108 ILE A O 1
ATOM 793 N N . HIS A 1 114 ? 3.315 -23.890 36.609 1.00 27.90 109 HIS A N 1
ATOM 794 C CA . HIS A 1 114 ? 1.896 -24.265 36.459 1.00 28.49 109 HIS A CA 1
ATOM 795 C C . HIS A 1 114 ? 1.137 -23.388 35.460 1.00 27.92 109 HIS A C 1
ATOM 796 O O . HIS A 1 114 ? -0.073 -23.524 35.302 1.00 27.99 109 HIS A O 1
ATOM 803 N N . GLN A 1 115 ? 1.860 -22.525 34.747 1.00 27.19 110 GLN A N 1
ATOM 804 C CA . GLN A 1 115 ? 1.238 -21.550 33.857 1.00 26.15 110 GLN A CA 1
ATOM 805 C C . GLN A 1 115 ? 1.578 -21.811 32.408 1.00 25.57 110 GLN A C 1
ATOM 806 O O . GLN A 1 115 ? 1.344 -20.959 31.532 1.00 25.00 110 GLN A O 1
ATOM 812 N N . LEU A 1 116 ? 2.124 -22.993 32.148 1.00 24.55 111 LEU A N 1
ATOM 813 C CA . LEU A 1 116 ? 2.682 -23.291 30.839 1.00 24.08 111 LEU A CA 1
ATOM 814 C C . LEU A 1 116 ? 1.646 -23.420 29.705 1.00 23.85 111 LEU A C 1
ATOM 815 O O . LEU A 1 116 ? 1.998 -23.305 28.545 1.00 23.30 111 LEU A O 1
ATOM 820 N N . GLU A 1 117 ? 0.371 -23.613 30.043 1.00 24.09 112 GLU A N 1
ATOM 821 C CA . GLU A 1 117 ? -0.693 -23.629 29.018 1.00 24.39 112 GLU A CA 1
ATOM 822 C C . GLU A 1 117 ? -0.805 -22.293 28.284 1.00 23.91 112 GLU A C 1
ATOM 823 O O . GLU A 1 117 ? -1.284 -22.220 27.160 1.00 24.83 112 GLU A O 1
ATOM 829 N N . GLN A 1 118 ? -0.333 -21.240 28.926 1.00 23.31 113 GLN A N 1
ATOM 830 C CA . GLN A 1 118 ? -0.339 -19.914 28.342 1.00 22.58 113 GLN A CA 1
ATOM 831 C C . GLN A 1 118 ? 0.716 -19.711 27.261 1.00 21.91 113 GLN A C 1
ATOM 832 O O . GLN A 1 118 ? 0.739 -18.654 26.666 1.00 21.97 113 GLN A O 1
ATOM 838 N N . LEU A 1 119 ? 1.573 -20.710 27.007 1.00 21.23 114 LEU A N 1
ATOM 839 C CA . LEU A 1 119 ? 2.811 -20.507 26.224 1.00 20.52 114 LEU A CA 1
ATOM 840 C C . LEU A 1 119 ? 2.685 -19.800 24.874 1.00 19.44 114 LEU A C 1
ATOM 841 O O . LEU A 1 119 ? 3.502 -18.941 24.585 1.00 20.31 114 LEU A O 1
ATOM 846 N N . PRO A 1 120 ? 1.684 -20.132 24.044 1.00 19.70 115 PRO A N 1
ATOM 847 C CA . PRO A 1 120 ? 1.524 -19.429 22.758 1.00 19.47 115 PRO A CA 1
ATOM 848 C C . PRO A 1 120 ? 1.393 -17.915 22.941 1.00 19.63 115 PRO A C 1
ATOM 849 O O . PRO A 1 120 ? 2.014 -17.168 22.198 1.00 19.43 115 PRO A O 1
ATOM 853 N N . TYR A 1 121 ? 0.614 -17.471 23.928 1.00 19.09 116 TYR A N 1
ATOM 854 C CA . TYR A 1 121 ? 0.489 -16.033 24.173 1.00 19.07 116 TYR A CA 1
ATOM 855 C C . TYR A 1 121 ? 1.760 -15.441 24.782 1.00 18.91 116 TYR A C 1
ATOM 856 O O . TYR A 1 121 ? 2.114 -14.315 24.489 1.00 18.56 116 TYR A O 1
ATOM 865 N N . GLN A 1 122 ? 2.428 -16.207 25.646 1.00 19.04 117 GLN A N 1
ATOM 866 C CA . GLN A 1 122 ? 3.597 -15.693 26.341 1.00 18.99 117 GLN A CA 1
ATOM 867 C C . GLN A 1 122 ? 4.806 -15.686 25.419 1.00 19.09 117 GLN A C 1
ATOM 868 O O . GLN A 1 122 ? 5.669 -14.829 25.539 1.00 19.78 117 GLN A O 1
ATOM 874 N N . VAL A 1 123 ? 4.857 -16.638 24.489 1.00 19.82 118 VAL A N 1
ATOM 875 C CA . VAL A 1 123 ? 5.887 -16.611 23.436 1.00 19.56 118 VAL A CA 1
ATOM 876 C C . VAL A 1 123 ? 5.693 -15.352 22.574 1.00 20.01 118 VAL A C 1
ATOM 877 O O . VAL A 1 123 ? 6.653 -14.655 22.299 1.00 20.16 118 VAL A O 1
ATOM 881 N N . ASP A 1 124 ? 4.459 -15.060 22.142 1.00 20.46 119 ASP A N 1
ATOM 882 C CA . ASP A 1 124 ? 4.185 -13.771 21.477 1.00 20.61 119 ASP A CA 1
ATOM 883 C C . ASP A 1 124 ? 4.735 -12.603 22.289 1.00 20.02 119 ASP A C 1
ATOM 884 O O . ASP A 1 124 ? 5.413 -11.720 21.751 1.00 20.71 119 ASP A O 1
ATOM 889 N N . ALA A 1 125 ? 4.444 -12.605 23.590 1.00 18.92 120 ALA A N 1
ATOM 890 C CA . ALA A 1 125 ? 4.846 -11.509 24.470 1.00 18.41 120 ALA A CA 1
ATOM 891 C C . ALA A 1 125 ? 6.362 -11.377 24.572 1.00 17.86 120 ALA A C 1
ATOM 892 O O . ALA A 1 125 ? 6.896 -10.259 24.557 1.00 16.66 120 ALA A O 1
ATOM 894 N N . ALA A 1 126 ? 7.046 -12.518 24.659 1.00 17.58 121 ALA A N 1
ATOM 895 C CA . ALA A 1 126 ? 8.512 -12.522 24.792 1.00 17.54 121 ALA A CA 1
ATOM 896 C C . ALA A 1 126 ? 9.165 -12.000 23.505 1.00 17.49 121 ALA A C 1
ATOM 897 O O . ALA A 1 126 ? 10.156 -11.266 23.552 1.00 18.03 121 ALA A O 1
ATOM 899 N N . LEU A 1 127 ? 8.621 -12.390 22.355 1.00 18.01 122 LEU A N 1
ATOM 900 C CA . LEU A 1 127 ? 9.125 -11.899 21.064 1.00 18.54 122 LEU A CA 1
ATOM 901 C C . LEU A 1 127 ? 8.894 -10.394 20.918 1.00 19.59 122 LEU A C 1
ATOM 902 O O . LEU A 1 127 ? 9.812 -9.645 20.545 1.00 20.10 122 LEU A O 1
ATOM 907 N N . ALA A 1 128 ? 7.668 -9.952 21.195 1.00 20.50 123 ALA A N 1
ATOM 908 C CA . ALA A 1 128 ? 7.320 -8.540 21.050 1.00 21.31 123 ALA A CA 1
ATOM 909 C C . ALA A 1 128 ? 8.104 -7.662 21.999 1.00 21.63 123 ALA A C 1
ATOM 910 O O . ALA A 1 128 ? 8.477 -6.558 21.634 1.00 22.24 123 ALA A O 1
ATOM 912 N N . GLU A 1 129 ? 8.347 -8.154 23.219 1.00 22.43 124 GLU A N 1
ATOM 913 C CA . GLU A 1 129 ? 9.089 -7.405 24.226 1.00 23.05 124 GLU A CA 1
ATOM 914 C C . GLU A 1 129 ? 10.560 -7.263 23.833 1.00 23.10 124 GLU A C 1
ATOM 915 O O . GLU A 1 129 ? 11.186 -6.205 24.054 1.00 22.68 124 GLU A O 1
ATOM 921 N N . PHE A 1 130 ? 11.114 -8.337 23.274 1.00 22.84 125 PHE A N 1
ATOM 922 C CA . PHE A 1 130 ? 12.463 -8.289 22.751 1.00 23.40 125 PHE A CA 1
ATOM 923 C C . PHE A 1 130 ? 12.582 -7.263 21.624 1.00 24.06 125 PHE A C 1
ATOM 924 O O . PHE A 1 130 ? 13.516 -6.457 21.612 1.00 23.99 125 PHE A O 1
ATOM 932 N N . LEU A 1 131 ? 11.641 -7.317 20.675 1.00 25.26 126 LEU A N 1
ATOM 933 C CA . LEU A 1 131 ? 11.599 -6.355 19.570 1.00 26.22 126 LEU A CA 1
ATOM 934 C C . LEU A 1 131 ? 11.444 -4.931 20.098 1.00 27.03 126 LEU A C 1
ATOM 935 O O . LEU A 1 131 ? 12.066 -3.997 19.570 1.00 26.96 126 LEU A O 1
ATOM 940 N N . ARG A 1 132 ? 10.632 -4.766 21.145 1.00 27.25 127 ARG A N 1
ATOM 941 C CA . ARG A 1 132 ? 10.428 -3.434 21.731 1.00 28.23 127 ARG A CA 1
ATOM 942 C C . ARG A 1 132 ? 11.735 -2.850 22.294 1.00 28.75 127 ARG A C 1
ATOM 943 O O . ARG A 1 132 ? 12.024 -1.661 22.108 1.00 28.86 127 ARG A O 1
ATOM 951 N N . LEU A 1 133 ? 12.515 -3.694 22.962 1.00 28.55 128 LEU A N 1
ATOM 952 C CA . LEU A 1 133 ? 13.655 -3.235 23.749 1.00 29.37 128 LEU A CA 1
ATOM 953 C C . LEU A 1 133 ? 15.032 -3.404 23.089 1.00 29.90 128 LEU A C 1
ATOM 954 O O . LEU A 1 133 ? 16.024 -2.868 23.597 1.00 30.40 128 LEU A O 1
ATOM 959 N N . ALA A 1 134 ? 15.103 -4.125 21.968 1.00 30.11 129 ALA A N 1
ATOM 960 C CA . ALA A 1 134 ? 16.397 -4.413 21.331 1.00 30.88 129 ALA A CA 1
ATOM 961 C C . ALA A 1 134 ? 17.140 -3.113 20.979 1.00 31.74 129 ALA A C 1
ATOM 962 O O . ALA A 1 134 ? 16.524 -2.169 20.490 1.00 31.71 129 ALA A O 1
ATOM 964 N N . PRO A 1 135 ? 18.443 -3.042 21.254 1.00 32.71 130 PRO A N 1
ATOM 965 C CA . PRO A 1 135 ? 19.203 -4.132 21.881 1.00 33.04 130 PRO A CA 1
ATOM 966 C C . PRO A 1 135 ? 19.021 -4.151 23.399 1.00 33.95 130 PRO A C 1
ATOM 967 O O . PRO A 1 135 ? 19.057 -3.113 24.064 1.00 33.89 130 PRO A O 1
ATOM 971 N N . VAL A 1 136 ? 18.797 -5.344 23.935 1.00 34.49 131 VAL A N 1
ATOM 972 C CA . VAL A 1 136 ? 18.467 -5.501 25.346 1.00 35.55 131 VAL A CA 1
ATOM 973 C C . VAL A 1 136 ? 19.734 -5.504 26.202 1.00 37.31 131 VAL A C 1
ATOM 974 O O . VAL A 1 136 ? 20.840 -5.702 25.689 1.00 36.75 131 VAL A O 1
ATOM 978 N N . GLU A 1 137 ? 19.562 -5.283 27.502 1.00 39.60 132 GLU A N 1
ATOM 979 C CA . GLU A 1 137 ? 20.677 -5.282 28.438 1.00 42.31 132 GLU A CA 1
ATOM 980 C C . GLU A 1 137 ? 20.826 -6.663 29.045 1.00 43.58 132 GLU A C 1
ATOM 981 O O . GLU A 1 137 ? 19.872 -7.213 29.585 1.00 43.23 132 GLU A O 1
ATOM 987 N N . THR A 1 138 ? 22.026 -7.224 28.952 1.00 45.60 133 THR A N 1
ATOM 988 C CA . THR A 1 138 ? 22.306 -8.511 29.566 1.00 48.41 133 THR A CA 1
ATOM 989 C C . THR A 1 138 ? 22.531 -8.344 31.063 1.00 50.31 133 THR A C 1
ATOM 990 O O . THR A 1 138 ? 23.087 -7.343 31.510 1.00 50.38 133 THR A O 1
ATOM 994 N N . MET A 1 139 ? 22.083 -9.332 31.830 1.00 53.11 134 MET A N 1
ATOM 995 C CA . MET A 1 139 ? 22.208 -9.295 33.283 1.00 55.82 134 MET A CA 1
ATOM 996 C C . MET A 1 139 ? 23.621 -9.686 33.723 1.00 57.44 134 MET A C 1
ATOM 997 O O . MET A 1 139 ? 24.179 -9.084 34.644 1.00 57.62 134 MET A O 1
ATOM 1002 N N . ALA A 1 140 ? 24.1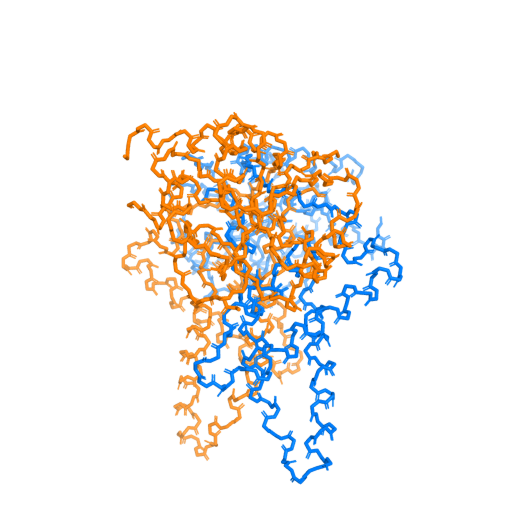91 -10.688 33.054 1.00 59.27 135 ALA A N 1
ATOM 1003 C CA . ALA A 1 140 ? 25.563 -11.109 33.315 1.00 61.37 135 ALA A CA 1
ATOM 1004 C C . ALA A 1 140 ? 26.568 -10.021 32.921 1.00 62.86 135 ALA A C 1
ATOM 1005 O O . ALA A 1 140 ? 27.486 -9.715 33.687 1.00 63.04 135 ALA A O 1
ATOM 1007 N N . ASP A 1 141 ? 26.364 -9.434 31.738 1.00 64.80 136 ASP A N 1
ATOM 1008 C CA . ASP A 1 141 ? 27.307 -8.495 31.124 1.00 66.63 136 ASP A CA 1
ATOM 1009 C C . ASP A 1 141 ? 27.343 -7.147 31.835 1.00 67.90 136 ASP A C 1
ATOM 1010 O O . ASP A 1 141 ? 28.393 -6.724 32.325 1.00 68.08 136 ASP A O 1
ATOM 1015 N N . HIS A 1 142 ? 26.191 -6.477 31.871 1.00 69.39 137 HIS A N 1
ATOM 1016 C CA . HIS A 1 142 ? 26.081 -5.132 32.429 1.00 70.80 137 HIS A CA 1
ATOM 1017 C C . HIS A 1 142 ? 25.615 -5.177 33.882 1.00 71.47 137 HIS A C 1
ATOM 1018 O O . HIS A 1 142 ? 24.744 -5.977 34.243 1.00 71.67 137 HIS A O 1
ATOM 1025 N N . ILE A 1 143 ? 26.213 -4.322 34.710 1.00 72.22 138 ILE A N 1
ATOM 1026 C CA . ILE A 1 143 ? 25.842 -4.188 36.122 1.00 72.92 138 ILE A CA 1
ATOM 1027 C C . ILE A 1 143 ? 25.676 -2.713 36.508 1.00 73.35 138 ILE A C 1
ATOM 1028 O O . ILE A 1 143 ? 25.109 -2.393 37.562 1.00 73.32 138 ILE A O 1
ATOM 1033 N N . MET A 1 144 ? 26.190 -1.835 35.646 1.00 73.70 139 MET A N 1
ATOM 1034 C CA . MET A 1 144 ? 26.150 -0.391 35.852 1.00 74.17 139 MET A CA 1
ATOM 1035 C C . MET A 1 144 ? 25.197 0.290 34.866 1.00 74.40 139 MET A C 1
ATOM 1036 O O . MET A 1 144 ? 24.713 -0.342 33.922 1.00 74.39 139 MET A O 1
ATOM 1041 N N . LEU A 1 145 ? 24.943 1.579 35.090 1.00 74.67 140 LEU A N 1
ATOM 1042 C CA . LEU A 1 145 ? 23.913 2.316 34.355 1.00 74.99 140 LEU A CA 1
ATOM 1043 C C . LEU A 1 145 ? 24.332 2.642 32.916 1.00 75.30 140 LEU A C 1
ATOM 1044 O O . LEU A 1 145 ? 25.324 3.340 32.685 1.00 75.37 140 LEU A O 1
ATOM 1049 N N . MET A 1 146 ? 23.565 2.112 31.961 1.00 75.57 141 MET A N 1
ATOM 1050 C CA . MET A 1 146 ? 23.779 2.325 30.523 1.00 75.92 141 MET A CA 1
ATOM 1051 C C . MET A 1 146 ? 25.237 2.127 30.081 1.00 75.71 141 MET A C 1
ATOM 1052 O O . MET A 1 146 ? 25.547 2.135 28.889 1.00 75.52 141 MET A O 1
ATOM 1057 N N . ASP A 1 151 ? 30.486 -8.804 23.349 1.00 73.43 146 ASP A N 1
ATOM 1058 C CA . ASP A 1 151 ? 30.316 -8.234 22.019 1.00 73.25 146 ASP A CA 1
ATOM 1059 C C . ASP A 1 151 ? 29.762 -6.786 22.008 1.00 73.03 146 ASP A C 1
ATOM 1060 O O . ASP A 1 151 ? 29.931 -6.096 21.009 1.00 73.16 146 ASP A O 1
ATOM 1065 N N . PRO A 1 152 ? 29.166 -6.320 23.118 1.00 72.89 147 PRO A N 1
ATOM 1066 C CA . PRO A 1 152 ? 28.271 -5.146 23.168 1.00 72.58 147 PRO A CA 1
ATOM 1067 C C . PRO A 1 152 ? 28.243 -4.075 22.077 1.00 72.16 147 PRO A C 1
ATOM 1068 O O . PRO A 1 152 ? 27.162 -3.525 21.856 1.00 72.30 147 PRO A O 1
ATOM 1072 N N . GLU A 1 153 ? 29.367 -3.755 21.448 1.00 71.58 148 GLU A N 1
ATOM 1073 C CA . GLU A 1 153 ? 29.335 -2.868 20.290 1.00 70.93 148 GLU A CA 1
ATOM 1074 C C . GLU A 1 153 ? 28.834 -3.663 19.083 1.00 70.13 148 GLU A C 1
ATOM 1075 O O . GLU A 1 153 ? 27.829 -3.294 18.466 1.00 70.14 148 GLU A O 1
ATOM 1081 N N . LEU A 1 154 ? 29.521 -4.767 18.782 1.00 69.13 149 LEU A N 1
ATOM 1082 C CA . LEU A 1 154 ? 29.108 -5.713 17.741 1.00 68.12 149 LEU A CA 1
ATOM 1083 C C . LEU A 1 154 ? 27.960 -6.632 18.207 1.00 67.25 149 LEU A C 1
ATOM 1084 O O . LEU A 1 154 ? 27.355 -7.341 17.397 1.00 67.01 149 LEU A O 1
ATOM 1089 N N . SER A 1 155 ? 27.669 -6.622 19.509 1.00 66.07 150 SER A N 1
ATOM 1090 C CA . SER A 1 155 ? 26.488 -7.307 20.039 1.00 64.89 150 SER A CA 1
ATOM 1091 C C . SER A 1 155 ? 25.212 -6.690 19.473 1.00 63.82 150 SER A C 1
ATOM 1092 O O . SER A 1 155 ? 24.114 -7.095 19.836 1.00 63.66 150 SER A O 1
ATOM 1095 N N . SER A 1 156 ? 25.375 -5.710 18.584 1.00 62.55 151 SER A N 1
ATOM 1096 C CA . SER A 1 156 ? 24.271 -5.175 17.787 1.00 61.01 151 SER A CA 1
ATOM 1097 C C . SER A 1 156 ? 23.980 -6.072 16.578 1.00 59.53 151 SER A C 1
ATOM 1098 O O . SER A 1 156 ? 23.277 -5.686 15.632 1.00 59.43 151 SER A O 1
ATOM 1101 N N . GLN A 1 157 ? 24.554 -7.271 16.635 1.00 57.48 152 GLN A N 1
ATOM 1102 C CA . GLN A 1 157 ? 24.004 -8.454 15.996 1.00 55.47 152 GLN A CA 1
ATOM 1103 C C . GLN A 1 157 ? 22.561 -8.628 16.519 1.00 53.82 152 GLN A C 1
ATOM 1104 O O . GLN A 1 157 ? 21.740 -9.306 15.901 1.00 53.43 152 GLN A O 1
ATOM 1110 N N . GLN A 1 158 ? 22.279 -7.988 17.658 1.00 51.62 153 GLN A N 1
ATOM 1111 C CA . GLN A 1 158 ? 20.943 -7.920 18.252 1.00 49.69 153 GLN A CA 1
ATOM 1112 C C . GLN A 1 158 ? 19.957 -7.172 17.353 1.00 49.06 153 GLN A C 1
ATOM 1113 O O . GLN A 1 158 ? 18.830 -7.625 17.149 1.00 48.39 153 GLN A O 1
ATOM 1119 N N . ARG A 1 159 ? 20.384 -6.016 16.840 1.00 48.16 154 ARG A N 1
ATOM 1120 C CA . ARG A 1 159 ? 19.573 -5.241 15.907 1.00 47.82 154 ARG A CA 1
ATOM 1121 C C . ARG A 1 159 ? 19.333 -5.989 14.589 1.00 46.96 154 ARG A C 1
ATOM 1122 O O . ARG A 1 159 ? 18.275 -5.836 13.982 1.00 47.21 154 ARG A O 1
ATOM 1130 N N . ASP A 1 160 ? 20.309 -6.798 14.167 1.00 45.92 155 ASP A N 1
ATOM 1131 C CA . ASP A 1 160 ? 20.169 -7.684 13.004 1.00 45.00 155 ASP A CA 1
ATOM 1132 C C . ASP A 1 160 ? 19.165 -8.816 13.242 1.00 43.95 155 ASP A C 1
ATOM 1133 O O . ASP A 1 160 ? 18.387 -9.166 12.348 1.00 43.61 155 ASP A O 1
ATOM 1138 N N . LEU A 1 161 ? 19.210 -9.407 14.436 1.00 42.38 156 LEU A N 1
ATOM 1139 C CA . LEU A 1 161 ? 18.213 -10.392 14.839 1.00 41.23 156 LEU A CA 1
ATOM 1140 C C . LEU A 1 161 ? 16.815 -9.760 14.839 1.00 39.88 156 LEU A C 1
ATOM 1141 O O . LEU A 1 161 ? 15.877 -10.329 14.282 1.00 38.91 156 LEU A O 1
ATOM 1146 N N . ALA A 1 162 ? 16.709 -8.587 15.465 1.00 38.79 157 ALA A N 1
ATOM 1147 C CA . ALA A 1 162 ? 15.457 -7.844 15.570 1.00 38.59 157 ALA A CA 1
ATOM 1148 C C . ALA A 1 162 ? 14.852 -7.507 14.200 1.00 38.23 157 ALA A C 1
ATOM 1149 O O . ALA A 1 162 ? 13.653 -7.639 14.010 1.00 38.00 157 ALA A O 1
ATOM 1151 N N . GLN A 1 163 ? 15.688 -7.092 13.255 1.00 38.64 158 GLN A N 1
ATOM 1152 C CA . GLN A 1 163 ? 15.245 -6.797 11.885 1.00 39.03 158 GLN A CA 1
ATOM 1153 C C . GLN A 1 163 ? 14.709 -8.055 11.207 1.00 38.20 158 GLN A C 1
ATOM 1154 O O . GLN A 1 163 ? 13.653 -8.027 10.567 1.00 37.89 158 GLN A O 1
ATOM 1160 N N . ARG A 1 164 ? 15.448 -9.151 11.355 1.00 37.27 159 ARG A N 1
ATOM 1161 C CA . ARG A 1 164 ? 15.054 -10.446 10.814 1.00 36.77 159 ARG A CA 1
ATOM 1162 C C . ARG A 1 164 ? 13.727 -10.932 11.395 1.00 36.00 159 ARG A C 1
ATOM 1163 O O . ARG A 1 164 ? 12.845 -11.406 10.666 1.00 35.10 159 ARG A O 1
ATOM 1171 N N . LEU A 1 165 ? 13.586 -10.802 12.711 1.00 35.18 160 LEU A N 1
ATOM 1172 C CA . LEU A 1 165 ? 12.344 -11.173 13.376 1.00 34.80 160 LEU A CA 1
ATOM 1173 C C . LEU A 1 165 ? 11.211 -10.243 12.977 1.00 34.35 160 LEU A C 1
ATOM 1174 O O . LEU A 1 165 ? 10.105 -10.701 12.708 1.00 33.60 160 LEU A O 1
ATOM 1179 N N . GLN A 1 166 ? 11.485 -8.944 12.915 1.00 35.18 161 GLN A N 1
ATOM 1180 C CA . GLN A 1 166 ? 10.411 -7.990 12.626 1.00 36.55 161 GLN A CA 1
ATOM 1181 C C . GLN A 1 166 ? 9.853 -8.160 11.209 1.00 36.56 161 GLN A C 1
ATOM 1182 O O . GLN A 1 166 ? 8.660 -7.950 10.984 1.00 36.40 161 GLN A O 1
ATOM 1188 N N . GLU A 1 167 ? 10.694 -8.610 10.277 1.00 36.66 162 GLU A N 1
ATOM 1189 C CA . GLU A 1 167 ? 10.232 -8.918 8.920 1.00 36.83 162 GLU A CA 1
ATOM 1190 C C . GLU A 1 167 ? 9.295 -10.141 8.877 1.00 35.89 162 GLU A C 1
ATOM 1191 O O . GLU A 1 167 ? 8.447 -10.277 7.972 1.00 35.49 162 GLU A O 1
ATOM 1197 N N . ARG A 1 168 ? 9.440 -11.023 9.858 1.00 34.21 163 ARG A N 1
ATOM 1198 C CA . ARG A 1 168 ? 8.593 -12.200 9.951 1.00 33.82 163 ARG A CA 1
ATOM 1199 C C . ARG A 1 168 ? 7.393 -11.997 10.898 1.00 33.32 163 ARG A C 1
ATOM 1200 O O . ARG A 1 168 ? 6.323 -12.573 10.692 1.00 33.14 163 ARG A O 1
ATOM 1208 N N . LEU A 1 169 ? 7.582 -11.177 11.925 1.00 33.00 164 LEU A N 1
ATOM 1209 C CA . LEU A 1 169 ? 6.608 -11.057 13.014 1.00 33.97 164 LEU A CA 1
ATOM 1210 C C . LEU A 1 169 ? 5.973 -9.671 13.121 1.00 34.26 164 LEU A C 1
ATOM 1211 O O . LEU A 1 169 ? 5.201 -9.411 14.038 1.00 34.64 164 LEU A O 1
ATOM 1216 N N . GLY A 1 170 ? 6.311 -8.784 12.194 1.00 34.35 165 GLY A N 1
ATOM 1217 C CA . GLY A 1 170 ? 5.705 -7.469 12.153 1.00 35.50 165 GLY A CA 1
ATOM 1218 C C . GLY A 1 170 ? 4.921 -7.273 10.874 1.00 36.06 165 GLY A C 1
ATOM 1219 O O . GLY A 1 170 ? 5.170 -7.962 9.886 1.00 36.31 165 GLY A O 1
ATOM 1220 N N . TYR A 1 171 ? 3.966 -6.347 10.901 1.00 36.14 166 TYR A N 1
ATOM 1221 C CA . TYR A 1 171 ? 3.235 -5.955 9.700 1.00 36.44 166 TYR A CA 1
ATOM 1222 C C . TYR A 1 171 ? 3.029 -4.439 9.653 1.00 36.85 166 TYR A C 1
ATOM 1223 O O . TYR A 1 171 ? 3.002 -3.767 10.692 1.00 36.65 166 TYR A O 1
ATOM 1232 N N . LEU A 1 172 ? 2.903 -3.921 8.436 1.00 36.99 167 LEU A N 1
ATOM 1233 C CA . LEU A 1 172 ? 2.634 -2.516 8.178 1.00 37.41 167 LEU A CA 1
ATOM 1234 C C . LEU A 1 172 ? 1.133 -2.264 8.204 1.00 36.99 167 LEU A C 1
ATOM 1235 O O . LEU A 1 172 ? 0.349 -3.043 7.650 1.00 36.98 167 LEU A O 1
ATOM 1240 N N . GLY A 1 173 ? 0.747 -1.184 8.875 1.00 36.75 168 GLY A N 1
ATOM 1241 C CA . GLY A 1 173 ? -0.643 -0.764 8.963 1.00 36.39 168 GLY A CA 1
ATOM 1242 C C . GLY A 1 173 ? -0.743 0.751 9.057 1.00 36.29 168 GLY A C 1
ATOM 1243 O O . GLY A 1 173 ? 0.214 1.422 9.441 1.00 35.70 168 GLY A O 1
ATOM 1244 N N . VAL A 1 174 ? -1.899 1.295 8.694 1.00 37.05 169 VAL A N 1
ATOM 1245 C CA . VAL A 1 174 ? -2.112 2.741 8.759 1.00 37.45 169 VAL A CA 1
ATOM 1246 C C . VAL A 1 174 ? -2.724 3.130 10.111 1.00 37.44 169 VAL A C 1
ATOM 1247 O O . VAL A 1 174 ? -3.617 2.451 10.620 1.00 37.68 169 VAL A O 1
ATOM 1251 N N . TYR A 1 175 ? -2.193 4.199 10.693 1.00 37.03 170 TYR A N 1
ATOM 1252 C CA . TYR A 1 175 ? -2.650 4.734 11.968 1.00 37.10 170 TYR A CA 1
ATOM 1253 C C . TYR A 1 175 ? -3.009 6.203 11.741 1.00 36.42 170 TYR A C 1
ATOM 1254 O O . TYR A 1 175 ? -2.417 6.851 10.875 1.00 36.28 170 TYR A O 1
ATOM 1263 N N . TYR A 1 176 ? -3.966 6.727 12.506 1.00 35.66 171 TYR A N 1
ATOM 1264 C CA . TYR A 1 176 ? -4.314 8.142 12.412 1.00 34.79 171 TYR A CA 1
ATOM 1265 C C . TYR A 1 176 ? -3.142 8.958 12.908 1.00 34.83 171 TYR A C 1
ATOM 1266 O O . TYR A 1 176 ? -2.604 8.676 13.976 1.00 34.15 171 TYR A O 1
ATOM 1275 N N . LYS A 1 177 ? -2.711 9.957 12.139 1.00 35.11 172 LYS A N 1
ATOM 1276 C CA . LYS A 1 177 ? -1.628 10.769 12.667 1.00 35.27 172 LYS A CA 1
ATOM 1277 C C . LYS A 1 177 ? -2.115 11.857 13.591 1.00 34.83 172 LYS A C 1
ATOM 1278 O O . LYS A 1 177 ? -2.607 12.907 13.175 1.00 34.63 172 LYS A O 1
ATOM 1284 N N . ARG A 1 178 ? -1.992 11.544 14.873 1.00 33.86 173 ARG A N 1
ATOM 1285 C CA . ARG A 1 178 ? -2.201 12.502 15.933 1.00 33.51 173 ARG A CA 1
ATOM 1286 C C . ARG A 1 178 ? -1.111 13.555 15.831 1.00 33.37 173 ARG A C 1
ATOM 1287 O O . ARG A 1 178 ? -0.007 13.275 15.366 1.00 33.43 173 ARG A O 1
ATOM 1295 N N . ASP A 1 179 ? -1.425 14.765 16.262 1.00 33.24 174 ASP A N 1
ATOM 1296 C CA . ASP A 1 179 ? -0.473 15.859 16.204 1.00 33.54 174 ASP A CA 1
ATOM 1297 C C . ASP A 1 179 ? 0.372 15.865 17.475 1.00 33.39 174 ASP A C 1
ATOM 1298 O O . ASP A 1 179 ? -0.150 16.166 18.544 1.00 33.66 174 ASP A O 1
ATOM 1303 N N . PRO A 1 180 ? 1.669 15.534 17.383 1.00 33.79 175 PRO A N 1
ATOM 1304 C CA . PRO A 1 180 ? 2.527 15.487 18.576 1.00 33.80 175 PRO A CA 1
ATOM 1305 C C . PRO A 1 180 ? 2.640 16.828 19.304 1.00 34.15 175 PRO A C 1
ATOM 1306 O O . PRO A 1 180 ? 2.799 16.839 20.529 1.00 33.73 175 PRO A O 1
ATOM 1310 N N . ASP A 1 181 ? 2.529 17.929 18.564 1.00 34.26 176 ASP A N 1
ATOM 1311 C CA . ASP A 1 181 ? 2.569 19.277 19.146 1.00 35.40 176 ASP A CA 1
ATOM 1312 C C . ASP A 1 181 ? 1.367 19.559 20.059 1.00 34.74 176 ASP A C 1
ATOM 1313 O O . ASP A 1 181 ? 1.398 20.474 20.888 1.00 34.65 176 ASP A O 1
ATOM 1318 N N . ARG A 1 182 ? 0.315 18.759 19.905 1.00 34.25 177 ARG A N 1
ATOM 1319 C CA . ARG A 1 182 ? -0.887 18.897 20.716 1.00 33.56 177 ARG A CA 1
ATOM 1320 C C . ARG A 1 182 ? -0.992 17.832 21.832 1.00 33.47 177 ARG A C 1
ATOM 1321 O O . ARG A 1 182 ? -1.988 17.802 22.558 1.00 32.37 177 ARG A O 1
ATOM 1329 N N . PHE A 1 183 ? 0.028 16.973 21.963 1.00 33.20 178 PHE A N 1
ATOM 1330 C CA . PHE A 1 183 ? 0.126 16.076 23.125 1.00 33.15 178 PHE A CA 1
ATOM 1331 C C . PHE A 1 183 ? 0.273 16.913 24.378 1.00 33.95 178 PHE A C 1
ATOM 1332 O O . PHE A 1 183 ? 1.020 17.902 24.383 1.00 34.35 178 PHE A O 1
ATOM 1340 N N . LEU A 1 184 ? -0.425 16.512 25.438 1.00 34.42 179 LEU A N 1
ATOM 1341 C CA . LEU A 1 184 ? -0.376 17.206 26.723 1.00 35.44 179 LEU A CA 1
ATOM 1342 C C . LEU A 1 184 ? 1.051 17.478 27.226 1.00 36.24 179 LEU A C 1
ATOM 1343 O O . LEU A 1 184 ? 1.295 18.520 27.822 1.00 36.41 179 LEU A O 1
ATOM 1348 N N . ARG A 1 185 ? 1.974 16.547 26.977 1.00 37.23 180 ARG A N 1
ATOM 1349 C CA . ARG A 1 185 ? 3.362 16.675 27.443 1.00 38.40 180 ARG A CA 1
ATOM 1350 C C . ARG A 1 185 ? 4.243 17.593 26.570 1.00 39.10 180 ARG A C 1
ATOM 1351 O O . ARG A 1 185 ? 5.341 17.975 26.987 1.00 39.13 180 ARG A O 1
ATOM 1359 N N . ASN A 1 186 ? 3.765 17.929 25.369 1.00 39.76 181 ASN A N 1
ATOM 1360 C CA . ASN A 1 186 ? 4.511 18.786 24.446 1.00 40.45 181 ASN A CA 1
ATOM 1361 C C . ASN A 1 186 ? 3.992 20.221 24.340 1.00 40.90 181 ASN A C 1
ATOM 1362 O O . ASN A 1 186 ? 4.607 21.052 23.666 1.00 40.90 181 ASN A O 1
ATOM 1367 N N . LEU A 1 187 ? 2.853 20.501 24.970 1.00 41.01 182 LEU A N 1
ATOM 1368 C CA . LEU A 1 187 ? 2.265 21.835 24.938 1.00 41.67 182 LEU A CA 1
ATOM 1369 C C . LEU A 1 187 ? 3.024 22.788 25.863 1.00 42.19 182 LEU A C 1
ATOM 1370 O O . LEU A 1 187 ? 3.592 22.346 26.869 1.00 41.99 182 LEU A O 1
ATOM 1375 N N . PRO A 1 188 ? 3.051 24.082 25.523 1.00 42.82 183 PRO A N 1
ATOM 1376 C CA . PRO A 1 188 ? 3.497 25.116 26.470 1.00 43.34 183 PRO A CA 1
ATOM 1377 C C . PRO A 1 188 ? 2.660 25.056 27.752 1.00 43.93 183 PRO A C 1
ATOM 1378 O O . PRO A 1 188 ? 1.448 24.816 27.681 1.00 44.02 183 PRO A O 1
ATOM 1382 N N . ALA A 1 189 ? 3.300 25.278 28.900 1.00 44.38 184 ALA A N 1
ATOM 1383 C CA . ALA A 1 189 ? 2.653 25.114 30.205 1.00 44.48 184 ALA A CA 1
ATOM 1384 C C . ALA A 1 189 ? 1.303 25.829 30.322 1.00 44.28 184 ALA A C 1
ATOM 1385 O O . ALA A 1 189 ? 0.454 25.433 31.124 1.00 44.54 184 ALA A O 1
ATOM 1387 N N . TYR A 1 190 ? 1.106 26.867 29.515 1.00 43.58 185 TYR A N 1
ATOM 1388 C CA . TYR A 1 190 ? -0.146 27.610 29.510 1.00 42.88 185 TYR A CA 1
ATOM 1389 C C . TYR A 1 190 ? -1.259 26.834 28.801 1.00 42.49 185 TYR A C 1
ATOM 1390 O O . TYR A 1 190 ? -2.331 26.642 29.372 1.00 42.54 185 TYR A O 1
ATOM 1399 N N . GLU A 1 191 ? -1.007 26.412 27.558 1.00 41.68 186 GLU A N 1
ATOM 1400 C CA . GLU A 1 191 ? -1.972 25.609 26.796 1.00 41.29 186 GLU A CA 1
ATOM 1401 C C . GLU A 1 191 ? -2.182 24.251 27.486 1.00 40.74 186 GLU A C 1
ATOM 1402 O O . GLU A 1 191 ? -3.276 23.691 27.447 1.00 40.03 186 GLU A O 1
ATOM 1408 N N . SER A 1 192 ? -1.115 23.749 28.115 1.00 40.57 187 SER A N 1
ATOM 1409 C CA . SER A 1 192 ? -1.142 22.540 28.941 1.00 40.87 187 SER A CA 1
ATOM 1410 C C . SER A 1 192 ? -2.138 22.677 30.086 1.00 40.42 187 SER A C 1
ATOM 1411 O O . SER A 1 192 ? -2.971 21.798 30.298 1.00 40.36 187 SER A O 1
ATOM 1414 N N . GLN A 1 193 ? -2.040 23.789 30.815 1.00 40.21 188 GLN A N 1
ATOM 1415 C CA . GLN A 1 193 ? -2.984 24.127 31.881 1.00 39.78 188 GLN A CA 1
ATOM 1416 C C . GLN A 1 193 ? -4.417 24.205 31.339 1.00 38.57 188 GLN A C 1
ATOM 1417 O O . GLN A 1 193 ? -5.346 23.710 31.971 1.00 38.32 188 GLN A O 1
ATOM 1423 N N . LYS A 1 194 ? -4.578 24.809 30.163 1.00 37.29 189 LYS A N 1
ATOM 1424 C CA . LYS A 1 194 ? -5.891 24.972 29.530 1.00 36.04 189 LYS A CA 1
ATOM 1425 C C . LYS A 1 194 ? -6.546 23.638 29.153 1.00 34.74 189 LYS A C 1
ATOM 1426 O O . LYS A 1 194 ? -7.751 23.452 29.336 1.00 33.71 189 LYS A O 1
ATOM 1432 N N . LEU A 1 195 ? -5.749 22.719 28.613 1.00 33.91 190 LEU A N 1
ATOM 1433 C CA . LEU A 1 195 ? -6.252 21.390 28.263 1.00 33.10 190 LEU A CA 1
ATOM 1434 C C . LEU A 1 195 ? -6.595 20.611 29.524 1.00 33.07 190 LEU A C 1
ATOM 1435 O O . LEU A 1 195 ? -7.649 19.974 29.597 1.00 33.28 190 LEU A O 1
ATOM 1440 N N . HIS A 1 196 ? -5.704 20.677 30.512 1.00 32.92 191 HIS A N 1
ATOM 1441 C CA . HIS A 1 196 ? -5.920 20.016 31.792 1.00 33.32 191 HIS A CA 1
ATOM 1442 C C . HIS A 1 196 ? -7.247 20.474 32.413 1.00 32.30 191 HIS A C 1
ATOM 1443 O O . HIS A 1 196 ? -8.057 19.651 32.831 1.00 31.67 191 HIS A O 1
ATOM 1450 N N . GLN A 1 197 ? -7.475 21.786 32.423 1.00 31.35 192 GLN A N 1
ATOM 1451 C CA . GLN A 1 197 ? -8.710 22.363 32.937 1.00 30.93 192 GLN A CA 1
ATOM 1452 C C . GLN A 1 197 ? -9.943 21.897 32.172 1.00 29.58 192 GLN A C 1
ATOM 1453 O O . GLN A 1 197 ? -10.983 21.632 32.780 1.00 29.05 192 GLN A O 1
ATOM 1459 N N . ALA A 1 198 ? -9.828 21.810 30.850 1.00 27.74 193 ALA A N 1
ATOM 1460 C CA . ALA A 1 198 ? -10.914 21.324 30.011 1.00 27.52 193 ALA A CA 1
ATOM 1461 C C . ALA A 1 198 ? -11.187 19.846 30.276 1.00 27.16 193 ALA A C 1
ATOM 1462 O O . ALA A 1 198 ? -12.344 19.405 30.270 1.00 26.55 193 ALA A O 1
ATOM 1464 N N . MET A 1 199 ? -10.120 19.083 30.517 1.00 26.81 194 MET A N 1
ATOM 1465 C CA . MET A 1 199 ? -10.278 17.669 30.850 1.00 26.66 194 MET A CA 1
ATOM 1466 C C . MET A 1 199 ? -10.936 17.489 32.221 1.00 27.22 194 MET A C 1
ATOM 1467 O O . MET A 1 199 ? -11.760 16.582 32.406 1.00 27.02 194 MET A O 1
ATOM 1472 N N . GLN A 1 200 ? -10.600 18.379 33.161 1.00 27.58 195 GLN A N 1
ATOM 1473 C CA . GLN A 1 200 ? -11.257 18.428 34.469 1.00 28.15 195 GLN A CA 1
ATOM 1474 C C . GLN A 1 200 ? -12.755 18.766 34.387 1.00 28.19 195 GLN A C 1
ATOM 1475 O O . GLN A 1 200 ? -13.575 18.153 35.069 1.00 28.12 195 GLN A O 1
ATOM 1481 N N . THR A 1 201 ? -13.107 19.744 33.559 1.00 28.08 196 THR A N 1
ATOM 1482 C CA . THR A 1 201 ? -14.507 20.124 33.369 1.00 28.10 196 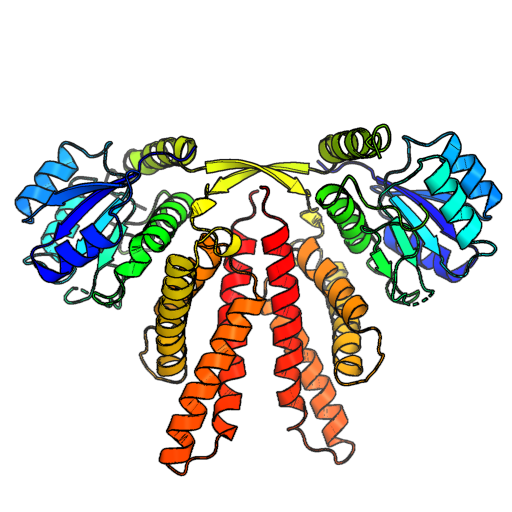THR A CA 1
ATOM 1483 C C . THR A 1 201 ? -15.301 18.966 32.802 1.00 27.46 196 THR A C 1
ATOM 1484 O O . THR A 1 201 ? -16.407 18.665 33.255 1.00 26.47 196 THR A O 1
ATOM 1488 N N . SER A 1 202 ? -14.717 18.321 31.796 1.00 27.38 197 SER A N 1
ATOM 1489 C CA . SER A 1 202 ? -15.325 17.166 31.167 1.00 27.22 197 SER A CA 1
ATOM 1490 C C . SER A 1 202 ? -15.487 16.014 32.165 1.00 27.37 197 SER A C 1
ATOM 1491 O O . SER A 1 202 ? -16.528 15.356 32.190 1.00 27.13 197 SER A O 1
ATOM 1494 N N . TYR A 1 203 ? -14.453 15.774 32.969 1.00 27.91 198 TYR A N 1
ATOM 1495 C CA . TYR A 1 203 ? -14.488 14.711 33.975 1.00 28.74 198 TYR A CA 1
ATOM 1496 C C . TYR A 1 203 ? -15.554 14.990 35.051 1.00 29.00 198 TYR A C 1
ATOM 1497 O O . TYR A 1 203 ? -16.288 14.091 35.459 1.00 28.92 198 TYR A O 1
ATOM 1506 N N . ARG A 1 204 ? -15.627 16.236 35.505 1.00 29.86 199 ARG A N 1
ATOM 1507 C CA . ARG A 1 204 ? -16.660 16.659 36.458 1.00 31.14 199 ARG A CA 1
ATOM 1508 C C . ARG A 1 204 ? -18.059 16.326 35.934 1.00 31.08 199 ARG A C 1
ATOM 1509 O O . ARG A 1 204 ? -18.926 15.857 36.679 1.00 30.99 199 ARG A O 1
ATOM 1517 N N . GLU A 1 205 ? -18.263 16.578 34.647 1.00 31.23 200 GLU A N 1
ATOM 1518 C CA . GLU A 1 205 ? -19.533 16.296 33.985 1.00 31.95 200 GLU A CA 1
ATOM 1519 C C . GLU A 1 205 ? -19.839 14.793 33.987 1.00 31.54 200 GLU A C 1
ATOM 1520 O O . GLU A 1 205 ? -20.985 14.386 34.208 1.00 30.76 200 GLU A O 1
ATOM 1526 N N . ILE A 1 206 ? -18.819 13.965 33.757 1.00 31.01 201 ILE A N 1
ATOM 1527 C CA . ILE A 1 206 ? -18.996 12.512 33.874 1.00 31.23 201 ILE A CA 1
ATOM 1528 C C . ILE A 1 206 ? -19.428 12.131 35.302 1.00 31.67 201 ILE A C 1
ATOM 1529 O O . ILE A 1 206 ? -20.402 11.397 35.486 1.00 31.08 201 ILE A O 1
ATOM 1534 N N . VAL A 1 207 ? -18.698 12.637 36.292 1.00 32.09 202 VAL A N 1
ATOM 1535 C CA . VAL A 1 207 ? -18.925 12.285 37.692 1.00 33.24 202 VAL A CA 1
ATOM 1536 C C . VAL A 1 207 ? -20.341 12.676 38.119 1.00 34.29 202 VAL A C 1
ATOM 1537 O O . VAL A 1 207 ? -21.109 11.834 38.601 1.00 34.25 202 VAL A O 1
ATOM 1541 N N . LEU A 1 208 ? -20.685 13.944 37.905 1.00 35.61 203 LEU A N 1
ATOM 1542 C CA . LEU A 1 208 ? -22.001 14.460 38.273 1.00 36.73 203 LEU A CA 1
ATOM 1543 C C . LEU A 1 208 ? -23.123 13.665 37.628 1.00 37.09 203 LEU A C 1
ATOM 1544 O O . LEU A 1 208 ? -24.173 13.481 38.225 1.00 37.45 203 LEU A O 1
ATOM 1549 N N . SER A 1 209 ? -22.885 13.164 36.423 1.00 37.38 204 SER A N 1
ATOM 1550 C CA . SER A 1 209 ? -23.931 12.465 35.690 1.00 38.06 204 SER A CA 1
ATOM 1551 C C . SER A 1 209 ? -23.929 10.930 35.857 1.00 37.99 204 SER A C 1
ATOM 1552 O O . SER A 1 209 ? -24.920 10.266 35.519 1.00 37.95 204 SER A O 1
ATOM 1555 N N . TYR A 1 210 ? -22.849 10.382 36.417 1.00 37.79 205 TYR A N 1
ATOM 1556 C CA . TYR A 1 210 ? -22.600 8.939 36.379 1.00 38.23 205 TYR A CA 1
ATOM 1557 C C . TYR A 1 210 ? -23.752 8.067 36.914 1.00 39.39 205 TYR A C 1
ATOM 1558 O O . TYR A 1 210 ? -24.176 7.103 36.261 1.00 39.27 205 TYR A O 1
ATOM 1567 N N . PHE A 1 211 ? -24.243 8.402 38.102 1.00 40.94 206 PHE A N 1
ATOM 1568 C CA . PHE A 1 211 ? -25.315 7.628 38.727 1.00 42.48 206 PHE A CA 1
ATOM 1569 C C . PHE A 1 211 ? -26.706 8.243 38.533 1.00 44.24 206 PHE A C 1
ATOM 1570 O O . PHE A 1 211 ? -27.667 7.831 39.191 1.00 44.96 206 PHE A O 1
ATOM 1578 N N . SER A 1 212 ? -26.805 9.226 37.637 1.00 46.12 207 SER A N 1
ATOM 1579 C CA . SER A 1 212 ? -28.084 9.837 37.259 1.00 47.89 207 SER A CA 1
ATOM 1580 C C . SER A 1 212 ? -28.711 9.076 36.094 1.00 49.19 207 SER A C 1
ATOM 1581 O O . SER A 1 212 ? -28.025 8.784 35.114 1.00 49.54 207 SER A O 1
ATOM 1584 N N . PRO A 1 213 ? -30.007 8.766 36.177 1.00 50.53 208 PRO A N 1
ATOM 1585 C CA . PRO A 1 213 ? -30.699 8.106 35.063 1.00 51.17 208 PRO A CA 1
ATOM 1586 C C . PRO A 1 213 ? -30.901 9.070 33.897 1.00 51.78 208 PRO A C 1
ATOM 1587 O O . PRO A 1 213 ? -30.963 10.287 34.106 1.00 52.08 208 PRO A O 1
ATOM 1591 N N . ASN A 1 214 ? -30.975 8.522 32.687 1.00 52.50 209 ASN A N 1
ATOM 1592 C CA . ASN A 1 214 ? -31.208 9.294 31.457 1.00 53.17 209 ASN A CA 1
ATOM 1593 C C . ASN A 1 214 ? -30.326 10.534 31.239 1.00 53.09 209 ASN A C 1
ATOM 1594 O O . ASN A 1 214 ? -30.704 11.459 30.500 1.00 53.36 209 ASN A O 1
ATOM 1599 N N . SER A 1 215 ? -29.159 10.557 31.883 1.00 52.54 210 SER A N 1
ATOM 1600 C CA . SER A 1 215 ? -28.167 11.592 31.618 1.00 52.02 210 SER A CA 1
ATOM 1601 C C . SER A 1 215 ? -27.409 11.228 30.339 1.00 51.52 210 SER A C 1
ATOM 1602 O O . SER A 1 215 ? -27.531 10.107 29.834 1.00 51.87 210 SER A O 1
ATOM 1605 N N . ASN A 1 216 ? -26.636 12.174 29.819 1.00 50.51 211 ASN A N 1
ATOM 1606 C CA . ASN A 1 216 ? -25.882 11.958 28.587 1.00 49.77 211 ASN A CA 1
ATOM 1607 C C . ASN A 1 216 ? -24.454 11.477 28.899 1.00 48.59 211 ASN A C 1
ATOM 1608 O O . ASN A 1 216 ? -23.460 12.085 28.469 1.00 48.20 211 ASN A O 1
ATOM 1613 N N . LEU A 1 217 ? -24.379 10.375 29.651 1.00 46.95 212 LEU A N 1
ATOM 1614 C CA . LEU A 1 217 ? -23.123 9.877 30.213 1.00 45.54 212 LEU A CA 1
ATOM 1615 C C . LEU A 1 217 ? -22.130 9.408 29.153 1.00 44.60 212 LEU A C 1
ATOM 1616 O O . LEU A 1 217 ? -20.965 9.801 29.188 1.00 44.73 212 LEU A O 1
ATOM 1621 N N . ASN A 1 218 ? -22.590 8.574 28.224 1.00 43.31 213 ASN A N 1
ATOM 1622 C CA . ASN A 1 218 ? -21.727 8.037 27.172 1.00 42.22 213 ASN A CA 1
ATOM 1623 C C . ASN A 1 218 ? -21.076 9.133 26.326 1.00 40.77 213 ASN A C 1
ATOM 1624 O O . ASN A 1 218 ? -19.879 9.070 26.059 1.00 40.08 213 ASN A O 1
ATOM 1629 N N . GLN A 1 219 ? -21.869 10.137 25.938 1.00 38.84 214 GLN A N 1
ATOM 1630 C CA . GLN A 1 219 ? -21.363 11.319 25.232 1.00 37.41 214 GLN A CA 1
ATOM 1631 C C . GLN A 1 219 ? -20.274 12.036 26.046 1.00 35.93 214 GLN A C 1
ATOM 1632 O O . GLN A 1 219 ? -19.255 12.452 25.495 1.00 35.42 214 GLN A O 1
ATOM 1638 N N . SER A 1 220 ? -20.499 12.166 27.351 1.00 34.07 215 SER A N 1
ATOM 1639 C CA . SER A 1 220 ? -19.561 12.838 28.245 1.00 32.81 215 SER A CA 1
ATOM 1640 C C . SER A 1 220 ? -18.263 12.046 28.376 1.00 31.33 215 SER A C 1
ATOM 1641 O O . SER A 1 220 ? -17.181 12.629 28.382 1.00 30.44 215 SER A O 1
ATOM 1644 N N . ILE A 1 221 ? -18.379 10.724 28.508 1.00 29.78 216 ILE A N 1
ATOM 1645 C CA . ILE A 1 221 ? -17.199 9.854 28.523 1.00 29.00 216 ILE A CA 1
ATOM 1646 C C . ILE A 1 221 ? -16.426 9.946 27.203 1.00 28.81 216 ILE A C 1
ATOM 1647 O O . ILE A 1 221 ? -15.221 10.157 27.215 1.00 28.25 216 ILE A O 1
ATOM 1652 N N . ASP A 1 222 ? -17.124 9.841 26.075 1.00 29.25 217 ASP A N 1
ATOM 1653 C CA . ASP A 1 222 ? -16.470 9.915 24.765 1.00 29.95 217 ASP A CA 1
ATOM 1654 C C . ASP A 1 222 ? -15.690 11.211 24.583 1.00 29.60 217 ASP A C 1
ATOM 1655 O O . ASP A 1 222 ? -14.520 11.190 24.194 1.00 30.03 217 ASP A O 1
ATOM 1660 N N . ASN A 1 223 ? -16.339 12.330 24.884 1.00 28.90 218 ASN A N 1
ATOM 1661 C CA . ASN A 1 223 ? -15.703 13.646 24.890 1.00 28.92 218 ASN A CA 1
ATOM 1662 C C . ASN A 1 223 ? -14.375 13.687 25.683 1.00 27.93 218 ASN A C 1
ATOM 1663 O O . ASN A 1 223 ? -13.351 14.185 25.189 1.00 27.89 218 ASN A O 1
ATOM 1668 N N . PHE A 1 224 ? -14.391 13.162 26.904 1.00 27.01 219 PHE A N 1
ATOM 1669 C CA . PHE A 1 224 ? -13.190 13.154 27.739 1.00 25.85 219 PHE A CA 1
ATOM 1670 C C . PHE A 1 224 ? -12.129 12.289 27.080 1.00 25.03 219 PHE A C 1
ATOM 1671 O O . PHE A 1 224 ? -10.963 12.682 26.959 1.00 24.59 219 PHE A O 1
ATOM 1679 N N . VAL A 1 225 ? -12.563 11.114 26.632 1.00 24.33 220 VAL A N 1
ATOM 1680 C CA . VAL A 1 225 ? -11.663 10.089 26.126 1.00 24.22 220 VAL A CA 1
ATOM 1681 C C . VAL A 1 225 ? -11.016 10.505 24.814 1.00 24.18 220 VAL A C 1
ATOM 1682 O O . VAL A 1 225 ? -9.840 10.206 24.581 1.00 23.49 220 VAL A O 1
ATOM 1686 N N . ASN A 1 226 ? -11.768 11.235 23.985 1.00 23.96 221 ASN A N 1
ATOM 1687 C CA . ASN A 1 226 ? -11.198 11.834 22.777 1.00 24.69 221 ASN A CA 1
ATOM 1688 C C . ASN A 1 226 ? -10.056 12.799 23.074 1.00 24.53 221 ASN A C 1
ATOM 1689 O O . ASN A 1 226 ? -9.027 12.764 22.396 1.00 24.46 221 ASN A O 1
ATOM 1694 N N . MET A 1 227 ? -10.230 13.652 24.079 1.00 24.03 222 MET A N 1
ATOM 1695 C CA . MET A 1 227 ? -9.139 14.516 24.514 1.00 24.35 222 MET A CA 1
ATOM 1696 C C . MET A 1 227 ? -7.957 13.674 25.017 1.00 24.46 222 MET A C 1
ATOM 1697 O O . MET A 1 227 ? -6.811 13.891 24.603 1.00 25.45 222 MET A O 1
ATOM 1702 N N . ALA A 1 228 ? -8.237 12.694 25.876 1.00 23.90 223 ALA A N 1
ATOM 1703 C CA . ALA A 1 228 ? -7.177 11.846 26.450 1.00 23.72 223 ALA A CA 1
ATOM 1704 C C . ALA A 1 228 ? -6.372 11.097 25.386 1.00 23.61 223 ALA A C 1
ATOM 1705 O O . ALA A 1 228 ? -5.140 11.010 25.478 1.00 23.81 223 ALA A O 1
ATOM 1707 N N . PHE A 1 229 ? -7.072 10.574 24.382 1.00 23.49 224 PHE A N 1
ATOM 1708 C CA . PHE A 1 229 ? -6.469 9.795 23.308 1.00 24.01 224 PHE A CA 1
ATOM 1709 C C . PHE A 1 229 ? -5.635 10.663 22.366 1.00 24.47 224 PHE A C 1
ATOM 1710 O O . PHE A 1 229 ? -4.466 10.344 22.082 1.00 24.09 224 PHE A O 1
ATOM 1718 N N . PHE A 1 230 ? -6.245 11.755 21.891 1.00 24.33 225 PHE A N 1
ATOM 1719 C CA . PHE A 1 230 ? -5.623 12.596 20.878 1.00 25.15 225 PHE A CA 1
ATOM 1720 C C . PHE A 1 230 ? -4.520 13.468 21.432 1.00 24.91 225 PHE A C 1
ATOM 1721 O O . PHE A 1 230 ? -3.611 13.842 20.695 1.00 25.79 225 PHE A O 1
ATOM 1729 N N . ALA A 1 231 ? -4.568 13.744 22.732 1.00 24.66 226 ALA A N 1
ATOM 1730 C CA . ALA A 1 231 ? -3.469 14.424 23.404 1.00 24.73 226 ALA A CA 1
ATOM 1731 C C . ALA A 1 231 ? -2.476 13.427 24.017 1.00 24.88 226 ALA A C 1
ATOM 1732 O O . ALA A 1 231 ? -1.531 13.814 24.729 1.00 25.08 226 ALA A O 1
ATOM 1734 N N . ASP A 1 232 ? -2.710 12.149 23.738 1.00 25.17 227 ASP A N 1
ATOM 1735 C CA . ASP A 1 232 ? -1.843 11.053 24.173 1.00 25.57 227 ASP A CA 1
ATOM 1736 C C . ASP A 1 232 ? -1.481 11.159 25.656 1.00 25.80 227 ASP A C 1
ATOM 1737 O O . ASP A 1 232 ? -0.296 11.180 26.031 1.00 25.75 227 ASP A O 1
ATOM 1742 N N . VAL A 1 233 ? -2.494 11.268 26.504 1.00 26.17 228 VAL A N 1
ATOM 1743 C CA . VAL A 1 233 ? -2.226 11.367 27.933 1.00 26.39 228 VAL A CA 1
ATOM 1744 C C . VAL A 1 233 ? -2.024 9.946 28.509 1.00 26.56 228 VAL A C 1
ATOM 1745 O O . VAL A 1 233 ? -2.706 8.995 28.099 1.00 25.50 228 VAL A O 1
ATOM 1749 N N . PRO A 1 234 ? -1.060 9.790 29.415 1.00 26.82 229 PRO A N 1
ATOM 1750 C CA . PRO A 1 234 ? -0.877 8.504 30.102 1.00 26.70 229 PRO A CA 1
ATOM 1751 C C . PRO A 1 234 ? -2.054 8.235 31.052 1.00 26.97 229 PRO A C 1
ATOM 1752 O O . PRO A 1 234 ? -2.729 9.182 31.483 1.00 25.99 229 PRO A O 1
ATOM 1756 N N . VAL A 1 235 ? -2.298 6.965 31.373 1.00 27.24 230 VAL A N 1
ATOM 1757 C CA . VAL A 1 235 ? -3.381 6.619 32.292 1.00 27.54 230 VAL A CA 1
ATOM 1758 C C . VAL A 1 235 ? -3.226 7.305 33.650 1.00 27.70 230 VAL A C 1
ATOM 1759 O O . VAL A 1 235 ? -4.219 7.731 34.243 1.00 27.33 230 VAL A O 1
ATOM 1763 N N . THR A 1 236 ? -1.995 7.430 34.143 1.00 27.85 231 THR A N 1
ATOM 1764 C CA . THR A 1 236 ? -1.781 8.118 35.423 1.00 29.01 231 THR A CA 1
ATOM 1765 C C . THR A 1 236 ? -2.369 9.528 35.448 1.00 28.64 231 THR A C 1
ATOM 1766 O O . THR A 1 236 ? -2.785 9.996 36.500 1.00 28.64 231 THR A O 1
ATOM 1770 N N . LYS A 1 237 ? -2.392 10.210 34.301 1.00 28.65 232 LYS A N 1
ATOM 1771 C CA . LYS A 1 237 ? -2.945 11.571 34.252 1.00 28.97 232 LYS A CA 1
ATOM 1772 C C . LYS A 1 237 ? -4.473 11.546 34.432 1.00 27.79 232 LYS A C 1
ATOM 1773 O O . LYS A 1 237 ? -5.052 12.450 35.053 1.00 27.67 232 LYS A O 1
ATOM 1779 N N . VAL A 1 238 ? -5.123 10.513 33.899 1.00 26.90 233 VAL A N 1
ATOM 1780 C CA . VAL A 1 238 ? -6.569 10.335 34.099 1.00 26.42 233 VAL A CA 1
ATOM 1781 C C . VAL A 1 238 ? -6.884 10.055 35.581 1.00 27.02 233 VAL A C 1
ATOM 1782 O O . VAL A 1 238 ? -7.811 10.636 36.159 1.00 26.17 233 VAL A O 1
ATOM 1786 N N . VAL A 1 239 ? -6.096 9.171 36.191 1.00 27.14 234 VAL A N 1
ATOM 1787 C CA . VAL A 1 239 ? -6.213 8.900 37.621 1.00 28.17 234 VAL A CA 1
ATOM 1788 C C . VAL A 1 239 ? -6.047 10.186 38.429 1.00 28.68 234 VAL A C 1
ATOM 1789 O O . VAL A 1 239 ? -6.815 10.447 39.348 1.00 29.32 234 VAL A O 1
ATOM 1793 N N . GLU A 1 240 ? -5.070 11.013 38.066 1.00 29.73 235 GLU A N 1
ATOM 1794 C CA . GLU A 1 240 ? -4.855 12.235 38.824 1.00 30.34 235 GLU A CA 1
ATOM 1795 C C . GLU A 1 240 ? -5.987 13.250 38.675 1.00 29.44 235 GLU A C 1
ATOM 1796 O O . GLU A 1 240 ? -6.370 13.887 39.651 1.00 29.07 235 GLU A O 1
ATOM 1802 N N . ILE A 1 241 ? -6.556 13.356 37.474 1.00 28.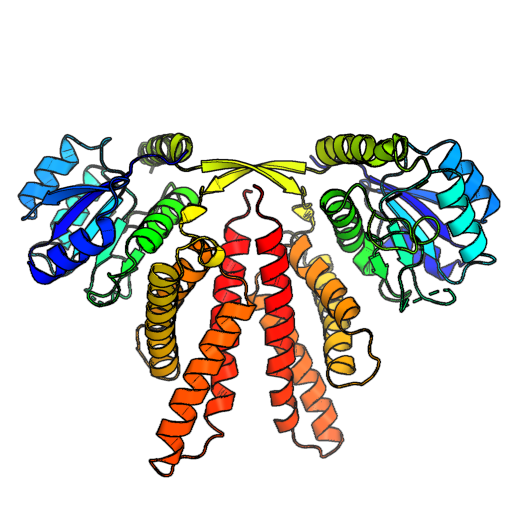61 236 ILE A N 1
ATOM 1803 C CA . ILE A 1 241 ? -7.741 14.179 37.262 1.00 27.63 236 ILE A CA 1
ATOM 1804 C C . ILE A 1 241 ? -8.891 13.673 38.144 1.00 28.10 236 ILE A C 1
ATOM 1805 O O . ILE A 1 241 ? -9.550 14.462 38.842 1.00 27.30 236 ILE A O 1
ATOM 1810 N N . HIS A 1 242 ? -9.131 12.361 38.097 1.00 28.16 237 HIS A N 1
ATOM 1811 C CA . HIS A 1 242 ? -10.116 11.729 38.973 1.00 29.14 237 HIS A CA 1
ATOM 1812 C C . HIS A 1 242 ? -9.890 12.123 40.443 1.00 29.83 237 HIS A C 1
ATOM 1813 O O . HIS A 1 242 ? -10.827 12.519 41.131 1.00 29.71 237 HIS A O 1
ATOM 1820 N N . MET A 1 243 ? -8.647 12.003 40.905 1.00 31.40 238 MET A N 1
ATOM 1821 C CA . MET A 1 243 ? -8.285 12.288 42.297 1.00 33.21 238 MET A CA 1
ATOM 1822 C C . MET A 1 243 ? -8.508 13.748 42.666 1.00 33.77 238 MET A C 1
ATOM 1823 O O . MET A 1 243 ? -8.966 14.042 43.771 1.00 33.87 238 MET A O 1
ATOM 1828 N N . GLU A 1 244 ? -8.191 14.648 41.736 1.00 34.50 239 GLU A N 1
ATOM 1829 C CA . GLU A 1 244 ? -8.468 16.079 41.885 1.00 35.43 239 GLU A CA 1
ATOM 1830 C C . GLU A 1 244 ? -9.963 16.349 42.069 1.00 35.71 239 GLU A C 1
ATOM 1831 O O . GLU A 1 244 ? -10.352 17.133 42.936 1.00 35.79 239 GLU A O 1
ATOM 1837 N N . LEU A 1 245 ? -10.802 15.699 41.267 1.00 35.80 240 LEU A N 1
ATOM 1838 C CA . LEU A 1 245 ? -12.240 15.905 41.378 1.00 36.55 240 LEU A CA 1
ATOM 1839 C C . LEU A 1 245 ? -12.821 15.295 42.663 1.00 37.27 240 LEU A C 1
ATOM 1840 O O . LEU A 1 245 ? -13.754 15.847 43.250 1.00 37.05 240 LEU A O 1
ATOM 1845 N N . MET A 1 246 ? -12.261 14.171 43.100 1.00 38.36 241 MET A N 1
ATOM 1846 C CA . MET A 1 246 ? -12.670 13.564 44.365 1.00 39.51 241 MET A CA 1
ATOM 1847 C C . MET A 1 246 ? -12.348 14.491 45.545 1.00 41.04 241 MET A C 1
ATOM 1848 O O . MET A 1 246 ? -13.148 14.617 46.480 1.00 41.10 241 MET A O 1
ATOM 1853 N N . ASP A 1 247 ? -11.185 15.140 45.486 1.00 42.79 242 ASP A N 1
ATOM 1854 C CA . ASP A 1 247 ? -10.827 16.203 46.418 1.00 44.76 242 ASP A CA 1
ATOM 1855 C C . ASP A 1 247 ? -11.952 17.232 46.490 1.00 45.79 242 ASP A C 1
ATOM 1856 O O . ASP A 1 247 ? -12.555 17.420 47.547 1.00 46.05 242 ASP A O 1
ATOM 1861 N N . GLU A 1 248 ? -12.237 17.865 45.348 1.00 46.69 243 GLU A N 1
ATOM 1862 C CA . GLU A 1 248 ? -13.306 18.860 45.200 1.00 47.99 243 GLU A CA 1
ATOM 1863 C C . GLU A 1 248 ? -14.668 18.375 45.717 1.00 48.96 243 GLU A C 1
ATOM 1864 O O . GLU A 1 248 ? -15.407 19.137 46.343 1.00 48.97 243 GLU A O 1
ATOM 1870 N N . PHE A 1 249 ? -14.998 17.117 45.444 1.00 49.94 244 PHE A N 1
ATOM 1871 C CA . PHE A 1 249 ? -16.274 16.555 45.869 1.00 51.35 244 PHE A CA 1
ATOM 1872 C C . PHE A 1 249 ? -16.296 16.253 47.366 1.00 52.04 244 PHE A C 1
ATOM 1873 O O . PHE A 1 249 ? -17.319 16.447 48.014 1.00 52.40 244 PHE A O 1
ATOM 1881 N N . ALA A 1 250 ? -15.171 15.788 47.907 1.00 53.23 245 ALA A N 1
ATOM 1882 C CA . ALA A 1 250 ? -15.054 15.504 49.338 1.00 54.52 245 ALA A CA 1
ATOM 1883 C C . ALA A 1 250 ? -15.303 16.756 50.180 1.00 55.63 245 ALA A C 1
ATOM 1884 O O . ALA A 1 250 ? -15.927 16.680 51.237 1.00 55.79 245 ALA A O 1
ATOM 1886 N N . LYS A 1 251 ? -14.819 17.900 49.696 1.00 56.94 246 LYS A N 1
ATOM 1887 C CA . LYS A 1 251 ? -15.074 19.194 50.326 1.00 58.27 246 LYS A CA 1
ATOM 1888 C C . LYS A 1 251 ? -16.542 19.605 50.200 1.00 59.16 246 LYS A C 1
ATOM 1889 O O . LYS A 1 251 ? -17.134 20.100 51.159 1.00 59.48 246 LYS A O 1
ATOM 1895 N N . LYS A 1 252 ? -17.122 19.389 49.020 1.00 60.16 247 LYS A N 1
ATOM 1896 C CA . LYS A 1 252 ? -18.536 19.668 48.772 1.00 61.30 247 LYS A CA 1
ATOM 1897 C C . LYS A 1 252 ? -19.444 18.873 49.723 1.00 62.15 247 LYS A C 1
ATOM 1898 O O . LYS A 1 252 ? -20.413 19.420 50.260 1.00 62.32 247 LYS A O 1
ATOM 1904 N N . LEU A 1 253 ? -19.116 17.597 49.933 1.00 62.93 248 LEU A N 1
ATOM 1905 C CA . LEU A 1 253 ? -19.895 16.715 50.808 1.00 63.84 248 LEU A CA 1
ATOM 1906 C C . LEU A 1 253 ? -19.770 17.065 52.296 1.00 64.63 248 LEU A C 1
ATOM 1907 O O . LEU A 1 253 ? -20.761 17.025 53.031 1.00 64.56 248 LEU A O 1
ATOM 1912 N N . ARG A 1 254 ? -18.557 17.403 52.732 1.00 65.56 249 ARG A N 1
ATOM 1913 C CA . ARG A 1 254 ? -18.306 17.708 54.141 1.00 66.54 249 ARG A CA 1
ATOM 1914 C C . ARG A 1 254 ? -18.895 19.050 54.582 1.00 67.07 249 ARG A C 1
ATOM 1915 O O . ARG A 1 254 ? -19.138 19.260 55.770 1.00 67.33 249 ARG A O 1
ATOM 1923 N N . VAL A 1 255 ? -19.136 19.948 53.628 1.00 67.66 250 VAL A N 1
ATOM 1924 C CA . VAL A 1 255 ? -19.807 21.219 53.924 1.00 68.04 250 VAL A CA 1
ATOM 1925 C C . VAL A 1 255 ? -21.314 21.145 53.617 1.00 68.21 250 VAL A C 1
ATOM 1926 O O . VAL A 1 255 ? -21.933 22.125 53.189 1.00 68.24 250 VAL A O 1
ATOM 1930 N N . GLU A 1 256 ? -21.895 19.972 53.856 1.00 68.41 251 GLU A N 1
ATOM 1931 C CA . GLU A 1 256 ? -23.319 19.744 53.617 1.00 68.64 251 GLU A CA 1
ATOM 1932 C C . GLU A 1 256 ? -23.902 18.682 54.551 1.00 68.68 251 GLU A C 1
ATOM 1933 O O . GLU A 1 256 ? -25.123 18.569 54.683 1.00 68.85 251 GLU A O 1
ATOM 1939 N N . GLY A 1 257 ? -23.029 17.910 55.196 1.00 68.61 252 GLY A N 1
ATOM 1940 C CA . GLY A 1 257 ? -23.457 16.866 56.112 1.00 68.73 252 GLY A CA 1
ATOM 1941 C C . GLY A 1 257 ? -23.302 15.452 55.577 1.00 68.77 252 GLY A C 1
ATOM 1942 O O . GLY A 1 257 ? -23.219 14.494 56.357 1.00 68.68 252 GLY A O 1
ATOM 1943 N N . ARG A 1 258 ? -23.263 15.328 54.248 1.00 68.61 253 ARG A N 1
ATOM 1944 C CA . ARG A 1 258 ? -23.168 14.034 53.571 1.00 68.48 253 ARG A CA 1
ATOM 1945 C C . ARG A 1 258 ? -21.836 13.335 53.853 1.00 68.28 253 ARG A C 1
ATOM 1946 O O . ARG A 1 258 ? -20.803 13.990 54.021 1.00 68.28 253 ARG A O 1
ATOM 1954 N N . SER A 1 259 ? -21.877 12.004 53.916 1.00 67.93 254 SER A N 1
ATOM 1955 C CA . SER A 1 259 ? -20.703 11.191 54.237 1.00 67.53 254 SER A CA 1
ATOM 1956 C C . SER A 1 259 ? -19.732 11.095 53.058 1.00 67.22 254 SER A C 1
ATOM 1957 O O . SER A 1 259 ? -20.154 11.033 51.899 1.00 67.12 254 SER A O 1
ATOM 1960 N N . GLU A 1 260 ? -18.436 11.063 53.373 1.00 66.70 255 GLU A N 1
ATOM 1961 C CA . GLU A 1 260 ? -17.371 11.008 52.366 1.00 66.30 255 GLU A CA 1
ATOM 1962 C C . GLU A 1 260 ? -17.060 9.572 51.927 1.00 65.60 255 GLU A C 1
ATOM 1963 O O . GLU A 1 260 ? -15.918 9.249 51.580 1.00 65.80 255 GLU A O 1
ATOM 1969 N N . ASP A 1 261 ? -18.081 8.717 51.940 1.00 64.56 256 ASP A N 1
ATOM 1970 C CA . ASP A 1 261 ? -17.922 7.313 51.571 1.00 63.44 256 ASP A CA 1
ATOM 1971 C C . ASP A 1 261 ? -18.695 6.971 50.313 1.00 62.28 256 ASP A C 1
ATOM 1972 O O . ASP A 1 261 ? -18.528 5.894 49.745 1.00 62.31 256 ASP A O 1
ATOM 1977 N N . ILE A 1 262 ? -19.544 7.896 49.883 1.00 60.80 257 ILE A N 1
ATOM 1978 C CA . ILE A 1 262 ? -20.191 7.780 48.585 1.00 59.34 257 ILE A CA 1
ATOM 1979 C C . ILE A 1 262 ? -19.139 7.960 47.485 1.00 58.03 257 ILE A C 1
ATOM 1980 O O . ILE A 1 262 ? -19.338 7.531 46.346 1.00 58.00 257 ILE A O 1
ATOM 1985 N N . LEU A 1 263 ? -18.010 8.570 47.857 1.00 56.37 258 LEU A N 1
ATOM 1986 C CA . LEU A 1 263 ? -16.912 8.849 46.937 1.00 54.80 258 LEU A CA 1
ATOM 1987 C C . LEU A 1 263 ? -16.279 7.585 46.373 1.00 53.47 258 LEU A C 1
ATOM 1988 O O . LEU A 1 263 ? -15.802 7.593 45.241 1.00 53.26 258 LEU A O 1
ATOM 1993 N N . LEU A 1 264 ? -16.266 6.507 47.158 1.00 51.87 259 LEU A N 1
ATOM 1994 C CA . LEU A 1 264 ? -15.625 5.266 46.713 1.00 50.06 259 LEU A CA 1
ATOM 1995 C C . LEU A 1 264 ? -16.435 4.515 45.661 1.00 48.22 259 LEU A C 1
ATOM 1996 O O . LEU A 1 264 ? -15.907 3.642 44.974 1.00 47.92 259 LEU A O 1
ATOM 2001 N N . ASP A 1 265 ? -17.706 4.872 45.513 1.00 46.12 260 ASP A N 1
ATOM 2002 C CA . ASP A 1 265 ? -18.496 4.353 44.401 1.00 44.33 260 ASP A CA 1
ATOM 2003 C C . ASP A 1 265 ? -18.030 4.927 43.068 1.00 42.29 260 ASP A C 1
ATOM 2004 O O . ASP A 1 265 ? -18.249 4.319 42.020 1.00 41.58 260 ASP A O 1
ATOM 2009 N N . TYR A 1 266 ? -17.398 6.099 43.111 1.00 39.85 261 TYR A N 1
ATOM 2010 C CA . TYR A 1 266 ? -16.881 6.724 41.895 1.00 38.31 261 TYR A CA 1
ATOM 2011 C C . TYR A 1 266 ? -15.622 6.032 41.355 1.00 36.65 261 TYR A C 1
ATOM 2012 O O . TYR A 1 266 ? -15.126 6.379 40.287 1.00 36.17 261 TYR A O 1
ATOM 2021 N N . ARG A 1 267 ? -15.116 5.041 42.081 1.00 35.09 262 ARG A N 1
ATOM 2022 C CA . ARG A 1 267 ? -14.091 4.167 41.513 1.00 34.09 262 ARG A CA 1
ATOM 2023 C C . ARG A 1 267 ? -14.636 3.490 40.259 1.00 32.76 262 ARG A C 1
ATOM 2024 O O . ARG A 1 267 ? -13.879 3.171 39.347 1.00 32.44 262 ARG A O 1
ATOM 2032 N N . LEU A 1 268 ? -15.955 3.287 40.224 1.00 31.72 263 LEU A N 1
ATOM 2033 C CA . LEU A 1 268 ? -16.632 2.698 39.065 1.00 31.10 263 LEU A CA 1
ATOM 2034 C C . LEU A 1 268 ? -16.543 3.611 37.850 1.00 30.31 263 LEU A C 1
ATOM 2035 O O . LEU A 1 268 ? -16.296 3.153 36.739 1.00 29.63 263 LEU A O 1
ATOM 2040 N N . THR A 1 269 ? -16.772 4.902 38.086 1.00 29.54 264 THR A N 1
ATOM 2041 C CA . THR A 1 269 ? -16.527 5.947 37.099 1.00 29.02 264 THR A CA 1
ATOM 2042 C C . THR A 1 269 ? -15.120 5.843 36.511 1.00 28.23 264 THR A C 1
ATOM 2043 O O . THR A 1 269 ? -14.962 5.786 35.296 1.00 27.97 264 THR A O 1
ATOM 2047 N N . LEU A 1 270 ? -14.111 5.809 37.378 1.00 27.43 265 LEU A N 1
ATOM 2048 C CA . LEU A 1 270 ? -12.714 5.752 36.940 1.00 27.94 265 LEU A CA 1
ATOM 2049 C C . LEU A 1 270 ? -12.424 4.485 36.132 1.00 27.75 265 LEU A C 1
ATOM 2050 O O . LEU A 1 270 ? -11.782 4.556 35.077 1.00 28.17 265 LEU A O 1
ATOM 2055 N N . ILE A 1 271 ? -12.913 3.342 36.617 1.00 27.21 266 ILE A N 1
ATOM 2056 C CA . ILE A 1 271 ? -12.853 2.092 35.863 1.00 26.92 266 ILE A CA 1
ATOM 2057 C C . ILE A 1 271 ? -13.484 2.249 34.483 1.00 26.33 266 ILE A C 1
ATOM 2058 O O . ILE A 1 271 ? -12.892 1.841 33.491 1.00 25.64 266 ILE A O 1
ATOM 2063 N N . ASP A 1 272 ? -14.694 2.809 34.447 1.00 26.40 267 ASP A N 1
ATOM 2064 C CA . ASP A 1 272 ? -15.441 3.022 33.208 1.00 27.05 267 ASP A CA 1
ATOM 2065 C C . ASP A 1 272 ? -14.675 3.874 32.194 1.00 26.09 267 ASP A C 1
ATOM 2066 O O . ASP A 1 272 ? -14.598 3.544 31.004 1.00 26.26 267 ASP A O 1
ATOM 2071 N N . VAL A 1 273 ? -14.114 4.970 32.681 1.00 25.41 268 VAL A N 1
ATOM 2072 C CA . VAL A 1 273 ? -13.377 5.900 31.843 1.00 25.02 268 VAL A CA 1
ATOM 2073 C C . VAL A 1 273 ? -12.088 5.277 31.284 1.00 24.67 268 VAL A C 1
ATOM 2074 O O . VAL A 1 273 ? -11.843 5.342 30.083 1.00 24.54 268 VAL A O 1
ATOM 2078 N N . ILE A 1 274 ? -11.276 4.669 32.143 1.00 24.83 269 ILE A N 1
ATOM 2079 C CA . ILE A 1 274 ? -10.060 3.989 31.675 1.00 24.72 269 ILE A CA 1
ATOM 2080 C C . ILE A 1 274 ? -10.362 2.832 30.701 1.00 24.40 269 ILE A C 1
ATOM 2081 O O . ILE A 1 274 ? -9.618 2.625 29.739 1.00 24.58 269 ILE A O 1
ATOM 2086 N N . ALA A 1 275 ? -11.458 2.103 30.934 1.00 23.61 270 ALA A N 1
ATOM 2087 C CA . ALA A 1 275 ? -11.890 1.031 30.026 1.00 23.37 270 ALA A CA 1
ATOM 2088 C C . ALA A 1 275 ? -12.213 1.601 28.644 1.00 23.23 270 ALA A C 1
ATOM 2089 O O . ALA A 1 275 ? -11.803 1.061 27.624 1.00 22.59 270 ALA A O 1
ATOM 2091 N N . HIS A 1 276 ? -12.943 2.712 28.627 1.00 23.36 271 HIS A N 1
ATOM 2092 C CA . HIS A 1 276 ? -13.231 3.402 27.381 1.00 23.35 271 HIS A CA 1
ATOM 2093 C C . HIS A 1 276 ? -11.946 3.851 26.662 1.00 22.67 271 HIS A C 1
ATOM 2094 O O . HIS A 1 276 ? -11.813 3.661 25.468 1.00 22.65 271 HIS A O 1
ATOM 2101 N N . LEU A 1 277 ? -11.024 4.461 27.388 1.00 22.80 272 LEU A N 1
ATOM 2102 C CA . LEU A 1 277 ? -9.737 4.826 26.813 1.00 23.43 272 LEU A CA 1
ATOM 2103 C C . LEU A 1 277 ? -9.005 3.593 26.263 1.00 23.59 272 LEU A C 1
ATOM 2104 O O . LEU A 1 277 ? -8.507 3.612 25.131 1.00 24.18 272 LEU A O 1
ATOM 2109 N N . CYS A 1 278 ? -8.982 2.517 27.041 1.00 23.90 273 CYS A N 1
ATOM 2110 C CA . CYS A 1 278 ? -8.332 1.271 26.612 1.00 25.08 273 CYS A CA 1
ATOM 2111 C C . CYS A 1 278 ? -8.900 0.761 25.277 1.00 25.05 273 CYS A C 1
ATOM 2112 O O . CYS A 1 278 ? -8.148 0.426 24.371 1.00 24.59 273 CYS A O 1
ATOM 2115 N N . GLU A 1 279 ? -10.228 0.770 25.147 1.00 26.05 274 GLU A N 1
ATOM 2116 C CA . GLU A 1 279 ? -10.899 0.294 23.938 1.00 26.86 274 GLU A CA 1
ATOM 2117 C C . GLU A 1 279 ? -10.577 1.141 22.730 1.00 26.97 274 GLU A C 1
ATOM 2118 O O . GLU A 1 279 ? -10.454 0.633 21.622 1.00 27.52 274 GLU A O 1
ATOM 2124 N N . MET A 1 280 ? -10.463 2.446 22.941 1.00 27.19 275 MET A N 1
ATOM 2125 C CA . MET A 1 280 ? -10.092 3.343 21.865 1.00 27.07 275 MET A CA 1
ATOM 2126 C C . MET A 1 280 ? -8.704 2.985 21.324 1.00 26.41 275 MET A C 1
ATOM 2127 O O . MET A 1 280 ? -8.520 2.892 20.114 1.00 26.56 275 MET A O 1
ATOM 2132 N N . TYR A 1 281 ? -7.735 2.785 22.216 1.00 25.61 276 TYR A N 1
ATOM 2133 C CA . TYR A 1 281 ? -6.430 2.263 21.801 1.00 25.61 276 TYR A CA 1
ATOM 2134 C C . TYR A 1 281 ? -6.542 0.919 21.094 1.00 26.17 276 TYR A C 1
ATOM 2135 O O . TYR A 1 281 ? -5.986 0.739 20.003 1.00 25.95 276 TYR A O 1
ATOM 2144 N N . ARG A 1 282 ? -7.290 -0.007 21.693 1.00 26.91 277 ARG A N 1
ATOM 2145 C CA . ARG A 1 282 ? -7.482 -1.354 21.135 1.00 27.91 277 ARG A CA 1
ATOM 2146 C C . ARG A 1 282 ? -8.091 -1.330 19.728 1.00 29.53 277 ARG A C 1
ATOM 2147 O O . ARG A 1 282 ? -7.666 -2.078 18.839 1.00 28.75 277 ARG A O 1
ATOM 2155 N N . ARG A 1 283 ? -9.096 -0.468 19.561 1.00 31.15 278 ARG A N 1
ATOM 2156 C CA . ARG A 1 283 ? -9.788 -0.238 18.300 1.00 33.45 278 ARG A CA 1
ATOM 2157 C C . ARG A 1 283 ? -8.867 0.370 17.261 1.00 33.96 278 ARG A C 1
ATOM 2158 O O . ARG A 1 283 ? -9.135 0.273 16.070 1.00 34.12 278 ARG A O 1
ATOM 2166 N N . SER A 1 284 ? -7.803 1.024 17.718 1.00 34.73 279 SER A N 1
ATOM 2167 C CA . SER A 1 284 ? -6.942 1.789 16.824 1.00 36.53 279 SER A CA 1
ATOM 2168 C C . SER A 1 284 ? -5.941 0.924 16.054 1.00 37.01 279 SER A C 1
ATOM 2169 O O . SER A 1 284 ? -5.383 1.373 15.054 1.00 37.02 279 SER A O 1
ATOM 2172 N N . ILE A 1 285 ? -5.737 -0.310 16.513 1.00 37.85 280 ILE A N 1
ATOM 2173 C CA . ILE A 1 285 ? -4.786 -1.241 15.890 1.00 38.69 280 ILE A CA 1
ATOM 2174 C C . ILE A 1 285 ? -5.323 -1.763 14.552 1.00 39.63 280 ILE A C 1
ATOM 2175 O O . ILE A 1 285 ? -6.355 -2.434 14.519 1.00 39.35 280 ILE A O 1
ATOM 2180 N N . PRO A 1 286 ? -4.627 -1.466 13.453 1.00 41.12 281 PRO A N 1
ATOM 2181 C CA . PRO A 1 286 ? -5.060 -1.923 12.121 1.00 42.15 281 PRO A CA 1
ATOM 2182 C C . PRO A 1 286 ? -5.175 -3.445 12.008 1.00 43.34 281 PRO A C 1
ATOM 2183 O O . PRO A 1 286 ? -4.361 -4.167 12.587 1.00 43.20 281 PRO A O 1
ATOM 2187 N N . ARG A 1 287 ? -6.192 -3.895 11.270 1.00 44.91 282 ARG A N 1
ATOM 2188 C CA . ARG A 1 287 ? -6.531 -5.311 11.056 1.00 46.53 282 ARG A CA 1
ATOM 2189 C C . ARG A 1 287 ? -6.941 -6.029 12.342 1.00 47.24 282 ARG A C 1
ATOM 2190 O O . ARG A 1 287 ? -8.133 -6.087 12.680 1.00 48.19 282 ARG A O 1
ATOM 2198 N N . VAL B 1 6 ? 4.686 16.318 9.554 1.00 49.88 1 VAL B N 1
ATOM 2199 C CA . VAL B 1 6 ? 3.890 16.973 8.474 1.00 49.71 1 VAL B CA 1
ATOM 2200 C C . VAL B 1 6 ? 2.397 16.674 8.619 1.00 49.47 1 VAL B C 1
ATOM 2201 O O . VAL B 1 6 ? 1.966 15.528 8.455 1.00 49.65 1 VAL B O 1
ATOM 2205 N N . LEU B 1 7 ? 1.609 17.705 8.918 1.00 49.27 2 LEU B N 1
ATOM 2206 C CA . LEU B 1 7 ? 0.165 17.528 9.069 1.00 48.91 2 LEU B CA 1
ATOM 2207 C C . LEU B 1 7 ? -0.639 18.287 8.013 1.00 48.51 2 LEU B C 1
ATOM 2208 O O . LEU B 1 7 ? -0.384 19.466 7.739 1.00 48.89 2 LEU B O 1
ATOM 2213 N N . SER B 1 8 ? -1.608 17.591 7.426 1.00 47.70 3 SER B N 1
ATOM 2214 C CA . SER B 1 8 ? -2.439 18.142 6.361 1.00 46.99 3 SER B CA 1
ATOM 2215 C C . SER B 1 8 ? -3.414 19.189 6.895 1.00 46.42 3 SER B C 1
ATOM 2216 O O . SER B 1 8 ? -3.902 19.076 8.026 1.00 46.33 3 SER B O 1
ATOM 2219 N N . GLN B 1 9 ? -3.684 20.208 6.077 1.00 45.03 4 GLN B N 1
ATOM 2220 C CA . GLN B 1 9 ? -4.730 21.182 6.366 1.00 43.83 4 GLN B CA 1
ATOM 2221 C C . GLN B 1 9 ? -6.093 20.504 6.359 1.00 42.20 4 GLN B C 1
ATOM 2222 O O . GLN B 1 9 ? -6.305 19.546 5.624 1.00 41.95 4 GLN B O 1
ATOM 2228 N N . ILE B 1 10 ? -7.013 21.001 7.183 1.00 40.42 5 ILE B N 1
ATOM 2229 C CA . ILE B 1 10 ? -8.321 20.376 7.340 1.00 38.57 5 ILE B CA 1
ATOM 2230 C C . ILE B 1 10 ? -9.454 21.342 6.980 1.00 37.75 5 ILE B C 1
ATOM 2231 O O . ILE B 1 10 ? -9.623 22.391 7.610 1.00 37.22 5 ILE B O 1
ATOM 2236 N N . ALA B 1 11 ? -10.217 20.957 5.961 1.00 36.65 6 ALA B N 1
ATOM 2237 C CA . ALA B 1 11 ? -11.310 21.756 5.418 1.00 36.08 6 ALA B CA 1
ATOM 2238 C C . ALA B 1 11 ? -12.581 21.495 6.201 1.00 35.75 6 ALA B C 1
ATOM 2239 O O . ALA B 1 11 ? -13.223 20.440 6.053 1.00 35.59 6 ALA B O 1
ATOM 2241 N N . ILE B 1 12 ? -12.926 22.454 7.053 1.00 35.07 7 ILE B N 1
ATOM 2242 C CA . ILE B 1 12 ? -14.126 22.361 7.871 1.00 34.58 7 ILE B CA 1
ATOM 2243 C C . ILE B 1 12 ? -15.222 23.262 7.314 1.00 34.62 7 ILE B C 1
ATOM 2244 O O . ILE B 1 12 ? -14.995 24.439 7.006 1.00 33.61 7 ILE B O 1
ATOM 2249 N N . CYS B 1 13 ? -16.403 22.672 7.169 1.00 34.19 8 CYS B N 1
ATOM 2250 C CA . CYS B 1 13 ? -17.585 23.392 6.754 1.00 34.56 8 CYS B CA 1
ATOM 2251 C C . CYS B 1 13 ? -18.611 23.339 7.879 1.00 34.12 8 CYS B C 1
ATOM 2252 O O . CYS B 1 13 ? -19.016 22.264 8.314 1.00 34.53 8 CYS B O 1
ATOM 2255 N N . ILE B 1 14 ? -19.016 24.504 8.361 1.00 34.27 9 ILE B N 1
ATOM 2256 C CA . ILE B 1 14 ? -19.910 24.565 9.509 1.00 34.86 9 ILE B CA 1
ATOM 2257 C C . ILE B 1 14 ? -21.238 25.241 9.189 1.00 35.04 9 ILE B C 1
ATOM 2258 O O . ILE B 1 14 ? -21.271 26.362 8.683 1.00 35.44 9 ILE B O 1
ATOM 2263 N N . TRP B 1 15 ? -22.324 24.527 9.467 1.00 35.35 10 TRP B N 1
ATOM 2264 C CA . TRP B 1 15 ? -23.665 25.070 9.342 1.00 35.37 10 TRP B CA 1
ATOM 2265 C C . TRP B 1 15 ? -24.150 25.450 10.735 1.00 35.38 10 TRP B C 1
ATOM 2266 O O . TRP B 1 15 ? -24.586 24.611 11.528 1.00 35.73 10 TRP B O 1
ATOM 2277 N N . VAL B 1 16 ? -24.033 26.736 11.021 1.00 35.70 11 VAL B N 1
ATOM 2278 C CA . VAL B 1 16 ? -24.284 27.287 12.344 1.00 35.89 11 VAL B CA 1
ATOM 2279 C C . VAL B 1 16 ? -25.110 28.564 12.178 1.00 36.24 11 VAL B C 1
ATOM 2280 O O . VAL B 1 16 ? -24.861 29.358 11.267 1.00 35.93 11 VAL B O 1
ATOM 2284 N N . GLU B 1 17 ? -26.096 28.744 13.052 1.00 36.34 12 GLU B N 1
ATOM 2285 C CA . GLU B 1 17 ? -27.013 29.876 12.932 1.00 36.95 12 GLU B CA 1
ATOM 2286 C C . GLU B 1 17 ? -27.022 30.737 14.192 1.00 36.74 12 GLU B C 1
ATOM 2287 O O . GLU B 1 17 ? -27.616 31.826 14.214 1.00 37.06 12 GLU B O 1
ATOM 2293 N N . SER B 1 18 ? -26.349 30.229 15.227 1.00 36.02 13 SER B N 1
ATOM 2294 C CA . SER B 1 18 ? -26.088 30.957 16.461 1.00 35.47 13 SER B CA 1
ATOM 2295 C C . SER B 1 18 ? -24.689 31.562 16.382 1.00 35.48 13 SER B C 1
ATOM 2296 O O . SER B 1 18 ? -23.718 30.863 16.058 1.00 35.22 13 SER B O 1
ATOM 2299 N N . THR B 1 19 ? -24.592 32.858 16.671 1.00 34.89 14 THR B N 1
ATOM 2300 C CA . THR B 1 19 ? -23.306 33.555 16.678 1.00 35.06 14 THR B CA 1
ATOM 2301 C C . THR B 1 19 ? -22.416 33.091 17.838 1.00 34.67 14 THR B C 1
ATOM 2302 O O . THR B 1 19 ? -21.203 33.022 17.688 1.00 35.03 14 THR B O 1
ATOM 2306 N N . ALA B 1 20 ? -23.012 32.762 18.981 1.00 33.79 15 ALA B N 1
ATOM 2307 C CA . ALA B 1 20 ? -22.226 32.296 20.117 1.00 33.71 15 ALA B CA 1
ATOM 2308 C C . ALA B 1 20 ? -21.504 30.987 19.764 1.00 33.69 15 ALA B C 1
ATOM 2309 O O . ALA B 1 20 ? -20.290 30.897 19.900 1.00 33.86 15 ALA B O 1
ATOM 2311 N N . ILE B 1 21 ? -22.261 29.999 19.291 1.00 33.60 16 ILE B N 1
ATOM 2312 C CA . ILE B 1 21 ? -21.711 28.727 18.843 1.00 33.35 16 ILE B CA 1
ATOM 2313 C C . ILE B 1 21 ? -20.632 28.954 17.787 1.00 33.61 16 ILE B C 1
ATOM 2314 O O . ILE B 1 21 ? -19.551 28.358 17.861 1.00 33.84 16 ILE B O 1
ATOM 2319 N N . LEU B 1 22 ? -20.913 29.827 16.826 1.00 33.21 17 LEU B N 1
ATOM 2320 C CA . LEU B 1 22 ? -19.961 30.093 15.755 1.00 33.34 17 LEU B CA 1
ATOM 2321 C C . LEU B 1 22 ? -18.635 30.614 16.306 1.00 33.58 17 LEU B C 1
ATOM 2322 O O . LEU B 1 22 ? -17.574 30.078 15.987 1.00 33.38 17 LEU B O 1
ATOM 2327 N N . GLN B 1 23 ? -18.704 31.651 17.132 1.00 33.81 18 GLN B N 1
ATOM 2328 C CA . GLN B 1 23 ? -17.509 32.226 17.747 1.00 34.12 18 GLN B CA 1
ATOM 2329 C C . GLN B 1 23 ? -16.741 31.230 18.613 1.00 33.81 18 GLN B C 1
ATOM 2330 O O . GLN B 1 23 ? -15.514 31.264 18.658 1.00 33.98 18 GLN B O 1
ATOM 2336 N N . ASP B 1 24 ? -17.459 30.350 19.306 1.00 33.83 19 ASP B N 1
ATOM 2337 C CA . ASP B 1 24 ? -16.805 29.285 20.055 1.00 33.81 19 ASP B CA 1
ATOM 2338 C C . ASP B 1 24 ? -15.949 28.430 19.112 1.00 33.89 19 ASP B C 1
ATOM 2339 O O . ASP B 1 24 ? -14.793 28.131 19.431 1.00 33.72 19 ASP B O 1
ATOM 2344 N N . CYS B 1 25 ? -16.513 28.071 17.954 1.00 33.91 20 CYS B N 1
ATOM 2345 C CA . CYS B 1 25 ? -15.831 27.244 16.948 1.00 33.76 20 CYS B CA 1
ATOM 2346 C C . CYS B 1 25 ? -14.652 27.956 16.292 1.00 33.46 20 CYS B C 1
ATOM 2347 O O . CYS B 1 25 ? -13.592 27.357 16.091 1.00 33.02 20 CYS B O 1
ATOM 2350 N N . GLN B 1 26 ? -14.832 29.233 15.960 1.00 33.38 21 GLN B N 1
ATOM 2351 C CA . GLN B 1 26 ? -13.757 30.036 15.365 1.00 33.25 21 GLN B CA 1
ATOM 2352 C C . GLN B 1 26 ? -12.569 30.148 16.312 1.00 33.18 21 GLN B C 1
ATOM 2353 O O . GLN B 1 26 ? -11.412 30.060 15.886 1.00 33.49 21 GLN B O 1
ATOM 2359 N N . ARG B 1 27 ? -12.866 30.345 17.597 1.00 33.21 22 ARG B N 1
ATOM 2360 C CA . ARG B 1 27 ? -11.843 30.407 18.644 1.00 33.55 22 ARG B CA 1
ATOM 2361 C C . ARG B 1 27 ? -11.099 29.068 18.798 1.00 33.13 22 ARG B C 1
ATOM 2362 O O . ARG B 1 27 ? -9.875 29.041 18.849 1.00 32.70 22 ARG B O 1
ATOM 2376 N N . ALA B 1 28 ? -11.859 27.976 18.864 1.00 32.96 23 ALA B N 1
ATOM 2377 C CA . ALA B 1 28 ? -11.312 26.624 19.029 1.00 33.19 23 ALA B CA 1
ATOM 2378 C C . ALA B 1 28 ? -10.490 26.164 17.823 1.00 33.34 23 ALA B C 1
ATOM 2379 O O . ALA B 1 28 ? -9.463 25.496 17.988 1.00 33.51 23 ALA B O 1
ATOM 2381 N N . LEU B 1 29 ? -10.936 26.533 16.622 1.00 33.70 24 LEU B N 1
ATOM 2382 C CA . LEU B 1 29 ? -10.242 26.190 15.373 1.00 34.21 24 LEU B CA 1
ATOM 2383 C C . LEU B 1 29 ? -9.430 27.343 14.792 1.00 35.20 24 LEU B C 1
ATOM 2384 O O . LEU B 1 29 ? -9.310 27.474 13.573 1.00 35.40 24 LEU B O 1
ATOM 2389 N N . SER B 1 30 ? -8.858 28.163 15.671 1.00 36.69 25 SER B N 1
ATOM 2390 C CA . SER B 1 30 ? -8.111 29.346 15.247 1.00 38.02 25 SER B CA 1
ATOM 2391 C C . SER B 1 30 ? -6.777 29.033 14.559 1.00 38.84 25 SER B C 1
ATOM 2392 O O . SER B 1 30 ? -6.353 29.791 13.682 1.00 38.49 25 SER B O 1
ATOM 2395 N N . ALA B 1 31 ? -6.133 27.923 14.939 1.00 39.63 26 ALA B N 1
ATOM 2396 C CA . ALA B 1 31 ? -4.886 27.477 14.294 1.00 40.66 26 ALA B CA 1
ATOM 2397 C C . ALA B 1 31 ? -5.041 27.388 12.776 1.00 41.31 26 ALA B C 1
ATOM 2398 O O . ALA B 1 31 ? -6.109 27.023 12.279 1.00 41.34 26 ALA B O 1
ATOM 2400 N N . ASP B 1 32 ? -3.986 27.717 12.035 1.00 42.46 27 ASP B N 1
ATOM 2401 C CA . ASP B 1 32 ? -4.110 27.789 10.572 1.00 43.50 27 ASP B CA 1
ATOM 2402 C C . ASP B 1 32 ? -4.151 26.435 9.854 1.00 43.43 27 ASP B C 1
ATOM 2403 O O . ASP B 1 32 ? -4.253 26.380 8.623 1.00 43.72 27 ASP B O 1
ATOM 2408 N N . ARG B 1 33 ? -4.100 25.355 10.631 1.00 43.01 28 ARG B N 1
ATOM 2409 C CA . ARG B 1 33 ? -4.293 24.005 10.121 1.00 42.67 28 ARG B CA 1
ATOM 2410 C C . ARG B 1 33 ? -5.747 23.824 9.666 1.00 42.59 28 ARG B C 1
ATOM 2411 O O . ARG B 1 33 ? -6.050 22.972 8.833 1.00 42.46 28 ARG B O 1
ATOM 2419 N N . TYR B 1 34 ? -6.640 24.643 10.219 1.00 42.53 29 TYR B N 1
ATOM 2420 C CA . TYR B 1 34 ? -8.068 24.544 9.935 1.00 42.60 29 TYR B CA 1
ATOM 2421 C C . TYR B 1 34 ? -8.544 25.652 9.003 1.00 43.31 29 TYR B C 1
ATOM 2422 O O . TYR B 1 34 ? -8.313 26.840 9.252 1.00 43.76 29 TYR B O 1
ATOM 2431 N N . GLN B 1 35 ? -9.201 25.246 7.923 1.00 43.89 30 GLN B N 1
ATOM 2432 C CA . GLN B 1 35 ? -9.830 26.176 7.002 1.00 44.62 30 GLN B CA 1
ATOM 2433 C C . GLN B 1 35 ? -11.338 26.103 7.187 1.00 44.78 30 GLN B C 1
ATOM 2434 O O . GLN B 1 35 ? -11.958 25.057 6.961 1.00 44.69 30 GLN B O 1
ATOM 2440 N N . LEU B 1 36 ? -11.921 27.214 7.616 1.00 44.85 31 LEU B N 1
ATOM 2441 C CA . LEU B 1 36 ? -13.323 27.226 7.994 1.00 45.38 31 LEU B CA 1
ATOM 2442 C C . LEU B 1 36 ? -14.187 27.866 6.916 1.00 45.29 31 LEU B C 1
ATOM 2443 O O . LEU B 1 36 ? -13.925 28.994 6.483 1.00 45.07 31 LEU B O 1
ATOM 2448 N N . GLN B 1 37 ? -15.202 27.121 6.486 1.00 45.09 32 GLN B N 1
ATOM 2449 C CA . GLN B 1 37 ? -16.252 27.641 5.623 1.00 45.27 32 GLN B CA 1
ATOM 2450 C C . GLN B 1 37 ? -17.540 27.724 6.430 1.00 45.24 32 GLN B C 1
ATOM 2451 O O . GLN B 1 37 ? -17.987 26.732 7.015 1.00 44.79 32 GLN B O 1
ATOM 2457 N N . VAL B 1 38 ? -18.132 28.915 6.462 1.00 45.42 33 VAL B N 1
ATOM 2458 C CA . VAL B 1 38 ? -19.340 29.145 7.246 1.00 45.48 33 VAL B CA 1
ATOM 2459 C C . VAL B 1 38 ? -20.575 29.227 6.354 1.00 45.85 33 VAL B C 1
ATOM 2460 O O . VAL B 1 38 ? -20.641 30.045 5.434 1.00 45.68 33 VAL B O 1
ATOM 2464 N N . CYS B 1 39 ? -21.536 28.351 6.633 1.00 46.43 34 CYS B N 1
ATOM 2465 C CA . CYS B 1 39 ? -22.815 28.328 5.939 1.00 47.14 34 CYS B CA 1
ATOM 2466 C C . CYS B 1 39 ? -23.909 28.724 6.923 1.00 47.74 34 CYS B C 1
ATOM 2467 O O . CYS B 1 39 ? -24.065 28.100 7.977 1.00 47.58 34 CYS B O 1
ATOM 2470 N N . GLU B 1 40 ? -24.664 29.763 6.577 1.00 48.55 35 GLU B N 1
ATOM 2471 C CA . GLU B 1 40 ? -25.602 30.373 7.519 1.00 49.40 35 GLU B CA 1
ATOM 2472 C C . GLU B 1 40 ? -27.035 29.880 7.363 1.00 49.49 35 GLU B C 1
ATOM 2473 O O . GLU B 1 40 ? -27.926 30.298 8.113 1.00 49.45 35 GLU B O 1
ATOM 2479 N N . SER B 1 41 ? -27.253 28.997 6.392 1.00 49.64 36 SER B N 1
ATOM 2480 C CA . SER B 1 41 ? -28.579 28.434 6.141 1.00 50.10 36 SER B CA 1
ATOM 2481 C C . SER B 1 41 ? -28.495 27.027 5.551 1.00 50.48 36 SER B C 1
ATOM 2482 O O . SER B 1 41 ? -27.446 26.619 5.033 1.00 50.23 36 SER B O 1
ATOM 2485 N N . GLY B 1 42 ? -29.604 26.292 5.643 1.00 50.83 37 GLY B N 1
ATOM 2486 C CA . GLY B 1 42 ? -29.699 24.949 5.098 1.00 51.80 37 GLY B CA 1
ATOM 2487 C C . GLY B 1 42 ? -29.484 24.886 3.596 1.00 52.49 37 GLY B C 1
ATOM 2488 O O . GLY B 1 42 ? -28.795 23.991 3.104 1.00 52.37 37 GLY B O 1
ATOM 2489 N N . GLU B 1 43 ? -30.072 25.834 2.868 1.00 53.37 38 GLU B N 1
ATOM 2490 C CA . GLU B 1 43 ? -29.908 25.898 1.413 1.00 54.19 38 GLU B CA 1
ATOM 2491 C C . GLU B 1 43 ? -28.483 26.289 1.009 1.00 54.21 38 GLU B C 1
ATOM 2492 O O . GLU B 1 43 ? -27.962 25.805 0.006 1.00 54.48 38 GLU B O 1
ATOM 2498 N N . MET B 1 44 ? -27.856 27.154 1.802 1.00 54.30 39 MET B N 1
ATOM 2499 C CA . MET B 1 44 ? -26.473 27.563 1.565 1.00 54.43 39 MET B CA 1
ATOM 2500 C C . MET B 1 44 ? -25.474 26.435 1.824 1.00 54.15 39 MET B C 1
ATOM 2501 O O . MET B 1 44 ? -24.431 26.369 1.173 1.00 53.88 39 MET B O 1
ATOM 2506 N N . LEU B 1 45 ? -25.789 25.565 2.783 1.00 53.96 40 LEU B N 1
ATOM 2507 C CA . LEU B 1 45 ? -24.978 24.373 3.027 1.00 53.79 40 LEU B CA 1
ATOM 2508 C C . LEU B 1 45 ? -25.169 23.379 1.886 1.00 53.81 40 LEU B C 1
ATOM 2509 O O . LEU B 1 45 ? -24.197 22.831 1.363 1.00 53.44 40 LEU B O 1
ATOM 2514 N N . LEU B 1 46 ? -26.430 23.152 1.522 1.00 54.17 41 LEU B N 1
ATOM 2515 C CA . LEU B 1 46 ? -26.779 22.241 0.437 1.00 54.66 41 LEU B CA 1
ATOM 2516 C C . LEU B 1 46 ? -26.136 22.681 -0.877 1.00 54.89 41 LEU B C 1
ATOM 2517 O O . LEU B 1 46 ? -25.621 21.850 -1.633 1.00 54.83 41 LEU B O 1
ATOM 2522 N N . GLU B 1 47 ? -26.154 23.988 -1.131 1.00 55.15 42 GLU B N 1
ATOM 2523 C CA . GLU B 1 47 ? -25.543 24.545 -2.334 1.00 55.58 42 GLU B CA 1
ATOM 2524 C C . GLU B 1 47 ? -24.035 24.330 -2.322 1.00 55.37 42 GLU B C 1
ATOM 2525 O O . GLU B 1 47 ? -23.478 23.819 -3.285 1.00 55.27 42 GLU B O 1
ATOM 2531 N N . TYR B 1 48 ? -23.388 24.711 -1.223 1.00 55.34 43 TYR B N 1
ATOM 2532 C CA . TYR B 1 48 ? -21.936 24.596 -1.097 1.00 55.28 43 TYR B CA 1
ATOM 2533 C C . TYR B 1 48 ? -21.453 23.148 -1.208 1.00 55.54 43 TYR B C 1
ATOM 2534 O O . TYR B 1 48 ? -20.511 22.863 -1.943 1.00 55.44 43 TYR B O 1
ATOM 2543 N N . ALA B 1 49 ? -22.109 22.248 -0.478 1.00 55.99 44 ALA B N 1
ATOM 2544 C CA . ALA B 1 49 ? -21.677 20.854 -0.371 1.00 56.83 44 ALA B CA 1
ATOM 2545 C C . ALA B 1 49 ? -21.790 20.059 -1.673 1.00 57.39 44 ALA B C 1
ATOM 2546 O O . ALA B 1 49 ? -21.063 19.084 -1.868 1.00 57.58 44 ALA B O 1
ATOM 2548 N N . GLN B 1 50 ? -22.697 20.477 -2.554 1.00 58.25 45 GLN B N 1
ATOM 2549 C CA . GLN B 1 50 ? -22.965 19.756 -3.799 1.00 59.02 45 GLN B CA 1
ATOM 2550 C C . GLN B 1 50 ? -21.898 19.992 -4.869 1.00 59.34 45 GLN B C 1
ATOM 2551 O O . GLN B 1 50 ? -21.644 19.119 -5.704 1.00 59.53 45 GLN B O 1
ATOM 2557 N N . THR B 1 51 ? -21.290 21.177 -4.852 1.00 59.58 46 THR B N 1
ATOM 2558 C CA . THR B 1 51 ? -20.154 21.468 -5.724 1.00 59.73 46 THR B CA 1
ATOM 2559 C C . THR B 1 51 ? -18.859 20.993 -5.066 1.00 59.73 46 THR B C 1
ATOM 2560 O O . THR B 1 51 ? -18.160 20.129 -5.608 1.00 60.11 46 THR B O 1
ATOM 2564 N N . HIS B 1 52 ? -18.567 21.549 -3.888 1.00 59.45 47 HIS B N 1
ATOM 2565 C CA . HIS B 1 52 ? -17.343 21.260 -3.145 1.00 59.10 47 HIS B CA 1
ATOM 2566 C C . HIS B 1 52 ? -17.426 19.904 -2.441 1.00 58.72 47 HIS B C 1
ATOM 2567 O O . HIS B 1 52 ? -17.052 19.783 -1.273 1.00 59.03 47 HIS B O 1
ATOM 2574 N N . ARG B 1 53 ? -17.908 18.889 -3.157 1.00 58.19 48 ARG B N 1
ATOM 2575 C CA . ARG B 1 53 ? -18.074 17.534 -2.620 1.00 57.52 48 ARG B CA 1
ATOM 2576 C C . ARG B 1 53 ? -16.761 16.930 -2.147 1.00 56.69 48 ARG B C 1
ATOM 2577 O O . ARG B 1 53 ? -16.728 16.206 -1.148 1.00 56.85 48 ARG B O 1
ATOM 2585 N N . ASP B 1 54 ? -15.692 17.225 -2.883 1.00 55.47 49 ASP B N 1
ATOM 2586 C CA . ASP B 1 54 ? -14.371 16.666 -2.615 1.00 54.28 49 ASP B CA 1
ATOM 2587 C C . ASP B 1 54 ? -13.501 17.654 -1.854 1.00 52.82 49 ASP B C 1
ATOM 2588 O O . ASP B 1 54 ? -12.308 17.416 -1.656 1.00 52.80 49 ASP B O 1
ATOM 2593 N N . GLN B 1 55 ? -14.112 18.754 -1.417 1.00 51.09 50 GLN B N 1
ATOM 2594 C CA . GLN B 1 55 ? -13.396 19.816 -0.714 1.00 49.37 50 GLN B CA 1
ATOM 2595 C C . GLN B 1 55 ? -13.867 20.019 0.732 1.00 47.86 50 GLN B C 1
ATOM 2596 O O . GLN B 1 55 ? -13.663 21.090 1.308 1.00 47.86 50 GLN B O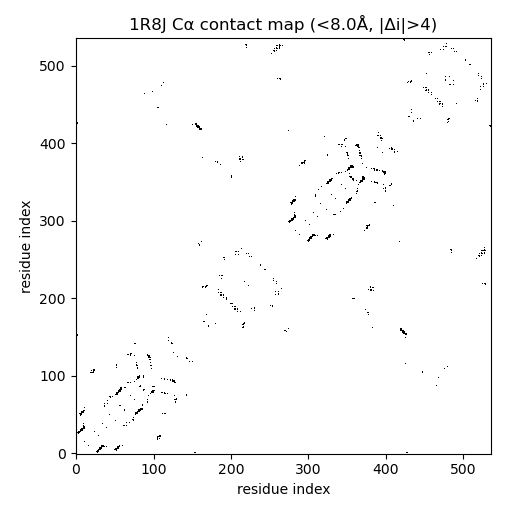 1
ATOM 2602 N N . ILE B 1 56 ? -14.492 18.993 1.309 1.00 45.80 51 ILE B N 1
ATOM 2603 C CA . ILE B 1 56 ? -14.926 19.024 2.710 1.00 43.98 51 ILE B CA 1
ATOM 2604 C C . ILE B 1 56 ? -14.362 17.826 3.470 1.00 42.60 51 ILE B C 1
ATOM 2605 O O . ILE B 1 56 ? -14.724 16.678 3.201 1.00 42.18 51 ILE B O 1
ATOM 2610 N N . ASP B 1 57 ? -13.487 18.106 4.428 1.00 40.91 52 ASP B N 1
ATOM 2611 C CA . ASP B 1 57 ? -12.908 17.063 5.268 1.00 39.34 52 ASP B CA 1
ATOM 2612 C C . ASP B 1 57 ? -13.799 16.724 6.464 1.00 38.28 52 ASP B C 1
ATOM 2613 O O . ASP B 1 57 ? -13.838 15.586 6.911 1.00 37.59 52 ASP B O 1
ATOM 2618 N N . CYS B 1 58 ? -14.512 17.722 6.977 1.00 37.30 53 CYS B N 1
ATOM 2619 C CA . CYS B 1 58 ? -15.350 17.537 8.157 1.00 36.39 53 CYS B CA 1
ATOM 2620 C C . CYS B 1 58 ? -16.491 18.557 8.190 1.00 36.32 53 CYS B C 1
ATOM 2621 O O . CYS B 1 58 ? -16.276 19.753 7.967 1.00 36.21 53 CYS B O 1
ATOM 2624 N N . LEU B 1 59 ? -17.694 18.066 8.467 1.00 35.89 54 LEU B N 1
ATOM 2625 C CA . LEU B 1 59 ? -18.865 18.912 8.663 1.00 36.03 54 LEU B CA 1
ATOM 2626 C C . LEU B 1 59 ? -19.159 19.107 10.153 1.00 35.52 54 LEU B C 1
ATOM 2627 O O . LEU B 1 59 ? -19.134 18.151 10.916 1.00 36.09 54 LEU B O 1
ATOM 2632 N N . ILE B 1 60 ? -19.427 20.343 10.562 1.00 35.24 55 ILE B N 1
ATOM 2633 C CA . ILE B 1 60 ? -19.951 20.623 11.899 1.00 34.87 55 ILE B CA 1
ATOM 2634 C C . ILE B 1 60 ? -21.375 21.158 11.746 1.00 35.47 55 ILE B C 1
ATOM 2635 O O . ILE B 1 60 ? -21.576 22.247 11.208 1.00 35.11 55 ILE B O 1
ATOM 2640 N N . LEU B 1 61 ? -22.348 20.380 12.222 1.00 36.18 56 LEU B N 1
ATOM 2641 C CA . LEU B 1 61 ? -23.770 20.672 12.033 1.00 37.13 56 LEU B CA 1
ATOM 2642 C C . LEU B 1 61 ? -24.508 20.812 13.356 1.00 37.78 56 LEU B C 1
ATOM 2643 O O . LEU B 1 61 ? -24.525 19.878 14.165 1.00 37.94 56 LEU B O 1
ATOM 2648 N N . VAL B 1 62 ? -25.123 21.973 13.566 1.00 38.61 57 VAL B N 1
ATOM 2649 C CA . VAL B 1 62 ? -25.948 22.211 14.751 1.00 39.40 57 VAL B CA 1
ATOM 2650 C C . VAL B 1 62 ? -27.315 21.562 14.547 1.00 40.52 57 VAL B C 1
ATOM 2651 O O . VAL B 1 62 ? -28.027 21.884 13.594 1.00 40.71 57 VAL B O 1
ATOM 2655 N N . ALA B 1 63 ? -27.667 20.639 15.440 1.00 41.71 58 ALA B N 1
ATOM 2656 C CA . ALA B 1 63 ? -28.838 19.769 15.253 1.00 42.86 58 ALA B CA 1
ATOM 2657 C C . ALA B 1 63 ? -30.189 20.497 15.278 1.00 43.67 58 ALA B C 1
ATOM 2658 O O . ALA B 1 63 ? -31.146 20.059 14.634 1.00 44.01 58 ALA B O 1
ATOM 2660 N N . ALA B 1 64 ? -30.251 21.612 16.001 1.00 44.79 59 ALA B N 1
ATOM 2661 C CA . ALA B 1 64 ? -31.480 22.389 16.133 1.00 46.15 59 ALA B CA 1
ATOM 2662 C C . ALA B 1 64 ? -31.799 23.273 14.917 1.00 46.97 59 ALA B C 1
ATOM 2663 O O . ALA B 1 64 ? -32.901 23.827 14.824 1.00 46.97 59 ALA B O 1
ATOM 2665 N N . ASN B 1 65 ? -30.846 23.393 13.991 1.00 47.91 60 ASN B N 1
ATOM 2666 C CA . ASN B 1 65 ? -31.014 24.237 12.803 1.00 49.08 60 ASN B CA 1
ATOM 2667 C C . ASN B 1 65 ? -32.277 23.882 12.012 1.00 50.10 60 ASN B C 1
ATOM 2668 O O . ASN B 1 65 ? -32.600 22.697 11.857 1.00 50.01 60 ASN B O 1
ATOM 2673 N N . PRO B 1 66 ? -33.006 24.906 11.556 1.00 51.20 61 PRO B N 1
ATOM 2674 C CA . PRO B 1 66 ? -34.194 24.714 10.712 1.00 52.00 61 PRO B CA 1
ATOM 2675 C C . PRO B 1 66 ? -33.995 23.704 9.576 1.00 53.02 61 PRO B C 1
ATOM 2676 O O . PRO B 1 66 ? -32.999 23.772 8.841 1.00 52.85 61 PRO B O 1
ATOM 2680 N N . SER B 1 67 ? -34.946 22.773 9.470 1.00 54.17 62 SER B N 1
ATOM 2681 C CA . SER B 1 67 ? -34.949 21.691 8.479 1.00 55.39 62 SER B CA 1
ATOM 2682 C C . SER B 1 67 ? -33.702 20.790 8.513 1.00 56.10 62 SER B C 1
ATOM 2683 O O . SER B 1 67 ? -33.243 20.302 7.471 1.00 56.19 62 SER B O 1
ATOM 2686 N N . PHE B 1 68 ? -33.176 20.569 9.717 1.00 57.02 63 PHE B N 1
ATOM 2687 C CA . PHE B 1 68 ? -31.996 19.729 9.926 1.00 57.76 63 PHE B CA 1
ATOM 2688 C C . PHE B 1 68 ? -32.152 18.376 9.245 1.00 58.25 63 PHE B C 1
ATOM 2689 O O . PHE B 1 68 ? -31.291 17.973 8.458 1.00 58.34 63 PHE B O 1
ATOM 2697 N N . ARG B 1 69 ? -33.263 17.698 9.540 1.00 58.84 64 ARG B N 1
ATOM 2698 C CA . ARG B 1 69 ? -33.563 16.378 8.985 1.00 59.36 64 ARG B CA 1
ATOM 2699 C C . ARG B 1 69 ? -33.512 16.375 7.456 1.00 59.44 64 ARG B C 1
ATOM 2700 O O . ARG B 1 69 ? -32.862 15.515 6.852 1.00 59.45 64 ARG B O 1
ATOM 2708 N N . ALA B 1 70 ? -34.184 17.353 6.848 1.00 59.65 65 ALA B N 1
ATOM 2709 C CA . ALA B 1 70 ? -34.318 17.452 5.394 1.00 59.78 65 ALA B CA 1
ATOM 2710 C C . ALA B 1 70 ? -32.986 17.747 4.714 1.00 59.81 65 ALA B C 1
ATOM 2711 O O . ALA B 1 70 ? -32.682 17.199 3.647 1.00 59.89 65 ALA B O 1
ATOM 2713 N N . VAL B 1 71 ? -32.200 18.616 5.343 1.00 59.88 66 VAL B N 1
ATOM 2714 C CA . VAL B 1 71 ? -30.862 18.954 4.866 1.00 59.80 66 VAL B CA 1
ATOM 2715 C C . VAL B 1 71 ? -29.953 17.719 4.911 1.00 59.76 66 VAL B C 1
ATOM 2716 O O . VAL B 1 71 ? -29.282 17.399 3.927 1.00 59.81 66 VAL B O 1
ATOM 2720 N N . VAL B 1 72 ? -29.965 17.018 6.042 1.00 59.75 67 VAL B N 1
ATOM 2721 C CA . VAL B 1 72 ? -29.170 15.801 6.214 1.00 59.75 67 VAL B CA 1
ATOM 2722 C C . VAL B 1 72 ? -29.604 14.700 5.230 1.00 59.75 67 VAL B C 1
ATOM 2723 O O . VAL B 1 72 ? -28.759 14.030 4.625 1.00 59.61 67 VAL B O 1
ATOM 2727 N N . GLN B 1 73 ? -30.917 14.538 5.061 1.00 59.89 68 GLN B N 1
ATOM 2728 C CA . GLN B 1 73 ? -31.469 13.563 4.112 1.00 60.14 68 GLN B CA 1
ATOM 2729 C C . GLN B 1 73 ? -31.040 13.840 2.668 1.00 60.11 68 GLN B C 1
ATOM 2730 O O . GLN B 1 73 ? -30.704 12.910 1.924 1.00 60.19 68 GLN B O 1
ATOM 2736 N N . GLN B 1 74 ? -31.044 15.117 2.284 1.00 60.04 69 GLN B N 1
ATOM 2737 C CA . GLN B 1 74 ? -30.582 15.535 0.961 1.00 59.88 69 GLN B CA 1
ATOM 2738 C C . GLN B 1 74 ? -29.100 15.226 0.770 1.00 59.60 69 GLN B C 1
ATOM 2739 O O . GLN B 1 74 ? -28.701 14.711 -0.280 1.00 59.59 69 GLN B O 1
ATOM 2745 N N . LEU B 1 75 ? -28.299 15.541 1.791 1.00 59.39 70 LEU B N 1
ATOM 2746 C CA . LEU B 1 75 ? -26.864 15.270 1.787 1.00 59.08 70 LEU B CA 1
ATOM 2747 C C . LEU B 1 75 ? -26.601 13.784 1.564 1.00 59.11 70 LEU B C 1
ATOM 2748 O O . LEU B 1 75 ? -25.728 13.412 0.776 1.00 59.14 70 LEU B O 1
ATOM 2753 N N . CYS B 1 76 ? -27.375 12.950 2.258 1.00 59.06 71 CYS B N 1
ATOM 2754 C CA . CYS B 1 76 ? -27.268 11.496 2.170 1.00 59.27 71 CYS B CA 1
ATOM 2755 C C . CYS B 1 76 ? -27.735 10.948 0.821 1.00 59.18 71 CYS B C 1
ATOM 2756 O O . CYS B 1 76 ? -27.032 10.143 0.200 1.00 59.08 71 CYS B O 1
ATOM 2759 N N . PHE B 1 77 ? -28.914 11.395 0.380 1.00 59.08 72 PHE B N 1
ATOM 2760 C CA . PHE B 1 77 ? -29.472 11.022 -0.923 1.00 58.91 72 PHE B CA 1
ATOM 2761 C C . PHE B 1 77 ? -28.505 11.392 -2.044 1.00 58.39 72 PHE B C 1
ATOM 2762 O O . PHE B 1 77 ? -28.293 10.611 -2.973 1.00 58.23 72 PHE B O 1
ATOM 2770 N N . GLU B 1 78 ? -27.903 12.576 -1.929 1.00 57.81 73 GLU B N 1
ATOM 2771 C CA . GLU B 1 78 ? -26.914 13.043 -2.893 1.00 57.11 73 GLU B CA 1
ATOM 2772 C C . GLU B 1 78 ? -25.544 12.392 -2.718 1.00 56.24 73 GLU B C 1
ATOM 2773 O O . GLU B 1 78 ? -24.647 12.626 -3.524 1.00 56.07 73 GLU B O 1
ATOM 2779 N N . GLY B 1 79 ? -25.383 11.585 -1.671 1.00 55.29 74 GLY B N 1
ATOM 2780 C CA . GLY B 1 79 ? -24.141 10.859 -1.454 1.00 53.93 74 GLY B CA 1
ATOM 2781 C C . GLY B 1 79 ? -23.015 11.691 -0.862 1.00 52.81 74 GLY B C 1
ATOM 2782 O O . GLY B 1 79 ? -21.845 11.285 -0.899 1.00 52.97 74 GLY B O 1
ATOM 2783 N N . VAL B 1 80 ? -23.361 12.865 -0.341 1.00 51.42 75 VAL B N 1
ATOM 2784 C CA . VAL B 1 80 ? -22.414 13.694 0.395 1.00 49.73 75 VAL B CA 1
ATOM 2785 C C . VAL B 1 80 ? -22.398 13.158 1.825 1.00 48.27 75 VAL B C 1
ATOM 2786 O O . VAL B 1 80 ? -23.244 13.517 2.646 1.00 47.86 75 VAL B O 1
ATOM 2790 N N . VAL B 1 81 ? -21.457 12.255 2.088 1.00 46.66 76 VAL B N 1
ATOM 2791 C CA . VAL B 1 81 ? -21.286 11.651 3.409 1.00 44.83 76 VAL B CA 1
ATOM 2792 C C . VAL B 1 81 ? -19.824 11.820 3.802 1.00 43.37 76 VAL B C 1
ATOM 2793 O O . VAL B 1 81 ? -18.935 11.207 3.217 1.00 42.90 76 VAL B O 1
ATOM 2797 N N . VAL B 1 82 ? -19.587 12.685 4.781 1.00 41.56 77 VAL B N 1
ATOM 2798 C CA . VAL B 1 82 ? -18.233 13.026 5.210 1.00 39.91 77 VAL B CA 1
ATOM 2799 C C . VAL B 1 82 ? -18.144 12.962 6.743 1.00 38.74 77 VAL B C 1
ATOM 2800 O O . VAL B 1 82 ? -19.185 12.958 7.420 1.00 38.37 77 VAL B O 1
ATOM 2804 N N . PRO B 1 83 ? -16.930 12.903 7.302 1.00 37.52 78 PRO B N 1
ATOM 2805 C CA . PRO B 1 83 ? -16.771 12.997 8.761 1.00 36.77 78 PRO B CA 1
ATOM 2806 C C . PRO B 1 83 ? -17.551 14.199 9.307 1.00 35.94 78 PRO B C 1
ATOM 2807 O O . PRO B 1 83 ? -17.590 15.244 8.661 1.00 35.42 78 PRO B O 1
ATOM 2811 N N . ALA B 1 84 ? -18.174 14.044 10.471 1.00 35.29 79 ALA B N 1
ATOM 2812 C CA . ALA B 1 84 ? -19.108 15.049 10.964 1.00 34.72 79 ALA B CA 1
ATOM 2813 C C . ALA B 1 84 ? -19.194 15.140 12.484 1.00 34.39 79 ALA B C 1
ATOM 2814 O O . ALA B 1 84 ? -19.139 14.133 13.195 1.00 34.52 79 ALA B O 1
ATOM 2816 N N . ILE B 1 85 ? -19.344 16.367 12.961 1.00 34.43 80 ILE B N 1
ATOM 2817 C CA . ILE B 1 85 ? -19.679 16.640 14.348 1.00 34.21 80 ILE B CA 1
ATOM 2818 C C . ILE B 1 85 ? -21.086 17.238 14.388 1.00 35.06 80 ILE B C 1
ATOM 2819 O O . ILE B 1 85 ? -21.342 18.288 13.789 1.00 35.31 80 ILE B O 1
ATOM 2824 N N . VAL B 1 86 ? -21.995 16.565 15.082 1.00 35.51 81 VAL B N 1
ATOM 2825 C CA . VAL B 1 86 ? -23.328 17.100 15.296 1.00 36.51 81 VAL B CA 1
ATOM 2826 C C . VAL B 1 86 ? -23.347 17.789 16.663 1.00 37.18 81 VAL B C 1
ATOM 2827 O O . VAL B 1 86 ? -23.085 17.152 17.696 1.00 36.72 81 VAL B O 1
ATOM 2831 N N . VAL B 1 87 ? -23.625 19.096 16.651 1.00 37.77 82 VAL B N 1
ATOM 2832 C CA . VAL B 1 87 ? -23.617 19.914 17.863 1.00 38.77 82 VAL B CA 1
ATOM 2833 C C . VAL B 1 87 ? -25.025 20.038 18.459 1.00 39.75 82 VAL B C 1
ATOM 2834 O O . VAL B 1 87 ? -25.966 20.418 17.762 1.00 39.31 82 VAL B O 1
ATOM 2838 N N . GLY B 1 88 ? -25.159 19.705 19.746 1.00 41.29 83 GLY B N 1
ATOM 2839 C CA . GLY B 1 88 ? -26.399 19.893 20.483 1.00 42.79 83 GLY B CA 1
ATOM 2840 C C . GLY B 1 88 ? -27.472 18.897 20.077 1.00 44.33 83 GLY B C 1
ATOM 2841 O O . GLY B 1 88 ? -27.216 18.002 19.264 1.00 44.42 83 GLY B O 1
ATOM 2842 N N . ASP B 1 89 ? -28.673 19.049 20.639 1.00 45.48 84 ASP B N 1
ATOM 2843 C CA . ASP B 1 89 ? -29.796 18.164 20.307 1.00 46.45 84 ASP B CA 1
ATOM 2844 C C . ASP B 1 89 ? -30.839 18.918 19.483 1.00 46.82 84 ASP B C 1
ATOM 2845 O O . ASP B 1 89 ? -30.916 20.149 19.538 1.00 46.95 84 ASP B O 1
ATOM 2850 N N . PRO B 1 98 ? -26.820 18.278 23.436 1.00 70.61 93 PRO B N 1
ATOM 2851 C CA . PRO B 1 98 ? -26.118 16.998 23.590 1.00 70.62 93 PRO B CA 1
ATOM 2852 C C . PRO B 1 98 ? -26.987 15.826 23.113 1.00 70.51 93 PRO B C 1
ATOM 2853 O O . PRO B 1 98 ? -27.915 15.423 23.817 1.00 70.59 93 PRO B O 1
ATOM 2857 N N . ALA B 1 99 ? -26.681 15.295 21.930 1.00 70.27 94 ALA B N 1
ATOM 2858 C CA . ALA B 1 99 ? -27.560 14.342 21.246 1.00 70.17 94 ALA B CA 1
ATOM 2859 C C . ALA B 1 99 ? -27.359 12.890 21.681 1.00 70.11 94 ALA B C 1
ATOM 2860 O O . ALA B 1 99 ? -26.267 12.496 22.111 1.00 70.04 94 ALA B O 1
ATOM 2862 N N . LYS B 1 100 ? -28.423 12.102 21.545 1.00 69.89 95 LYS B N 1
ATOM 2863 C CA . LYS B 1 100 ? -28.441 10.729 22.038 1.00 69.69 95 LYS B CA 1
ATOM 2864 C C . LYS B 1 100 ? -28.453 9.664 20.937 1.00 69.33 95 LYS B C 1
ATOM 2865 O O . LYS B 1 100 ? -28.163 8.494 21.214 1.00 69.54 95 LYS B O 1
ATOM 2871 N N . GLU B 1 101 ? -28.791 10.047 19.702 1.00 68.59 96 GLU B N 1
ATOM 2872 C CA . GLU B 1 101 ? -28.895 9.052 18.628 1.00 67.87 96 GLU B CA 1
ATOM 2873 C C . GLU B 1 101 ? -28.487 9.457 17.204 1.00 66.96 96 GLU B C 1
ATOM 2874 O O . GLU B 1 101 ? -27.678 10.359 16.994 1.00 66.99 96 GLU B O 1
ATOM 2880 N N . GLN B 1 102 ? -29.117 8.775 16.249 1.00 65.77 97 GLN B N 1
ATOM 2881 C CA . GLN B 1 102 ? -28.675 8.606 14.861 1.00 64.42 97 GLN B CA 1
ATOM 2882 C C . GLN B 1 102 ? -29.038 9.727 13.878 1.00 62.80 97 GLN B C 1
ATOM 2883 O O . GLN B 1 102 ? -29.919 9.549 13.039 1.00 62.95 97 GLN B O 1
ATOM 2889 N N . LEU B 1 103 ? -28.347 10.859 13.924 1.00 60.62 98 LEU B N 1
ATOM 2890 C CA . LEU B 1 103 ? -28.815 12.002 13.134 1.00 58.38 98 LEU B CA 1
ATOM 2891 C C . LEU B 1 103 ? -28.339 12.077 11.669 1.00 56.74 98 LEU B C 1
ATOM 2892 O O . LEU B 1 103 ? -29.122 12.450 10.797 1.00 56.36 98 LEU B O 1
ATOM 2897 N N . TYR B 1 104 ? -27.086 11.713 11.394 1.00 54.46 99 TYR B N 1
ATOM 2898 C CA . TYR B 1 104 ? -26.522 11.857 10.043 1.00 52.41 99 TYR B CA 1
ATOM 2899 C C . TYR B 1 104 ? -25.866 10.568 9.547 1.00 51.84 99 TYR B C 1
ATOM 2900 O O . TYR B 1 104 ? -26.304 9.996 8.546 1.00 51.60 99 TYR B O 1
ATOM 2909 N N . HIS B 1 105 ? -24.811 10.125 10.226 1.00 50.69 100 HIS B N 1
ATOM 2910 C CA . HIS B 1 105 ? -24.225 8.811 9.953 1.00 49.93 100 HIS B CA 1
ATOM 2911 C C . HIS B 1 105 ? -23.640 8.137 11.202 1.00 49.20 100 HIS B C 1
ATOM 2912 O O . HIS B 1 105 ? -23.570 8.744 12.278 1.00 49.14 100 HIS B O 1
ATOM 2919 N N . SER B 1 106 ? -23.235 6.877 11.055 1.00 48.14 101 SER B N 1
ATOM 2920 C CA . SER B 1 106 ? -22.843 6.058 12.204 1.00 46.88 101 SER B CA 1
ATOM 2921 C C . SER B 1 106 ? -21.451 6.386 12.769 1.00 45.88 101 SER B C 1
ATOM 2922 O O 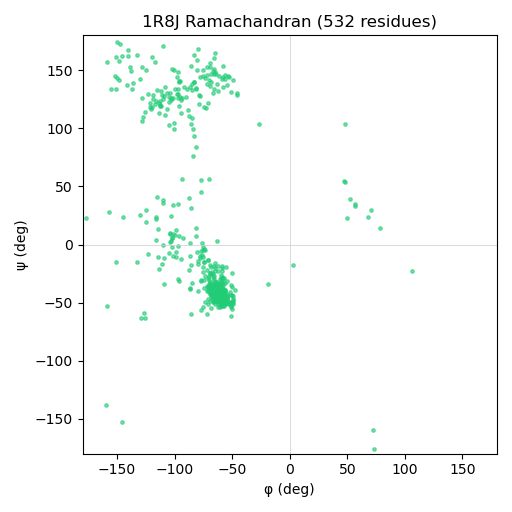. SER B 1 106 ? -21.079 5.893 13.838 1.00 45.89 101 SER B O 1
ATOM 2925 N N . ALA B 1 107 ? -20.705 7.231 12.056 1.00 44.36 102 ALA B N 1
ATOM 2926 C CA . ALA B 1 107 ? -19.392 7.701 12.497 1.00 43.25 102 ALA B CA 1
ATOM 2927 C C . ALA B 1 107 ? -19.440 9.124 13.068 1.00 42.56 102 ALA B C 1
ATOM 2928 O O . ALA B 1 107 ? -18.396 9.706 13.396 1.00 42.36 102 ALA B O 1
ATOM 2930 N N . GLU B 1 108 ? -20.645 9.678 13.193 1.00 41.76 103 GLU B N 1
ATOM 2931 C CA . GLU B 1 108 ? -20.814 11.055 13.654 1.00 41.24 103 GLU B CA 1
ATOM 2932 C C . GLU B 1 108 ? -20.483 11.229 15.138 1.00 41.07 103 GLU B C 1
ATOM 2933 O O . GLU B 1 108 ? -20.780 10.360 15.965 1.00 40.57 103 GLU B O 1
ATOM 2939 N N . LEU B 1 109 ? -19.854 12.359 15.452 1.00 40.97 104 LEU B N 1
ATOM 2940 C CA . LEU B 1 109 ? -19.560 12.746 16.824 1.00 41.08 104 LEU B CA 1
ATOM 2941 C C . LEU B 1 109 ? -20.640 13.683 17.320 1.00 41.12 104 LEU B C 1
ATOM 2942 O O . LEU B 1 109 ? -21.097 14.556 16.575 1.00 40.89 104 LEU B O 1
ATOM 2947 N N . HIS B 1 110 ? -21.027 13.508 18.580 1.00 40.91 105 HIS B N 1
ATOM 2948 C CA . HIS B 1 110 ? -21.980 14.394 19.232 1.00 40.93 105 HIS B CA 1
ATOM 2949 C C . HIS B 1 110 ? -21.267 15.230 20.273 1.00 40.45 105 HIS B C 1
ATOM 2950 O O . HIS B 1 110 ? -20.557 14.696 21.125 1.00 40.01 105 HIS B O 1
ATOM 2957 N N . LEU B 1 111 ? -21.450 16.544 20.185 1.00 39.69 106 LEU B N 1
ATOM 2958 C CA . LEU B 1 111 ? -20.916 17.475 21.163 1.00 39.53 106 LEU B CA 1
ATOM 2959 C C . LEU B 1 111 ? -22.026 18.401 21.613 1.00 39.31 106 LEU B C 1
ATOM 2960 O O . LEU B 1 111 ? -22.867 18.803 20.805 1.00 39.15 106 LEU B O 1
ATOM 2965 N N . GLY B 1 112 ? -22.024 18.744 22.897 1.00 38.73 107 GLY B N 1
ATOM 2966 C CA . GLY B 1 112 ? -22.903 19.781 23.404 1.00 38.49 107 GLY B CA 1
ATOM 2967 C C . GLY B 1 112 ? -22.295 21.144 23.111 1.00 38.33 107 GLY B C 1
ATOM 2968 O O . GLY B 1 112 ? -21.074 21.254 22.910 1.00 37.89 107 GLY B O 1
ATOM 2969 N N . ILE B 1 113 ? -23.141 22.178 23.097 1.00 38.12 108 ILE B N 1
ATOM 2970 C CA . ILE B 1 113 ? -22.703 23.559 22.845 1.00 38.06 108 ILE B CA 1
ATOM 2971 C C . ILE B 1 113 ? -21.663 24.040 23.849 1.00 38.22 108 ILE B C 1
ATOM 2972 O O . ILE B 1 113 ? -20.958 25.020 23.593 1.00 38.34 108 ILE B O 1
ATOM 2977 N N . HIS B 1 114 ? -21.578 23.361 24.993 1.00 38.17 109 HIS B N 1
ATOM 2978 C CA . HIS B 1 114 ? -20.610 23.726 26.029 1.00 38.18 109 HIS B CA 1
ATOM 2979 C C . HIS B 1 114 ? -19.364 22.821 26.059 1.00 37.48 109 HIS B C 1
ATOM 2980 O O . HIS B 1 114 ? -18.539 22.915 26.972 1.00 37.56 109 HIS B O 1
ATOM 2987 N N . GLN B 1 115 ? -19.228 21.967 25.047 1.00 36.50 110 GLN B N 1
ATOM 2988 C CA . GLN B 1 115 ? -18.059 21.096 24.896 1.00 35.59 110 GLN B CA 1
ATOM 2989 C C . GLN B 1 115 ? -17.261 21.454 23.630 1.00 34.88 110 GLN B C 1
ATOM 2990 O O . GLN B 1 115 ? -16.792 20.562 22.919 1.00 34.51 110 GLN B O 1
ATOM 2996 N N . LEU B 1 116 ? -17.106 22.747 23.346 1.00 34.01 111 LEU B N 1
ATOM 2997 C CA . LEU B 1 116 ? -16.529 23.165 22.063 1.00 33.09 111 LEU B CA 1
ATOM 2998 C C . LEU B 1 116 ? -15.129 23.758 22.146 1.00 32.74 111 LEU B C 1
ATOM 2999 O O . LEU B 1 116 ? -14.467 23.916 21.122 1.00 32.20 111 LEU B O 1
ATOM 3004 N N . GLU B 1 117 ? -14.672 24.063 23.359 1.00 32.64 112 GLU B N 1
ATOM 3005 C CA . GLU B 1 117 ? -13.368 24.710 23.550 1.00 33.06 112 GLU B CA 1
ATOM 3006 C C . GLU B 1 117 ? -12.200 23.907 22.953 1.00 32.02 112 GLU B C 1
ATOM 3007 O O . GLU B 1 117 ? -11.223 24.485 22.481 1.00 31.77 112 GLU B O 1
ATOM 3013 N N . GLN B 1 118 ? -12.311 22.584 22.976 1.00 30.60 113 GLN B N 1
ATOM 3014 C CA . GLN B 1 118 ? -11.213 21.735 22.540 1.00 30.12 113 GLN B CA 1
ATOM 3015 C C . GLN B 1 118 ? -11.541 21.042 21.226 1.00 29.31 113 GLN B C 1
ATOM 3016 O O . GLN B 1 118 ? -11.110 19.912 20.973 1.00 29.16 113 GLN B O 1
ATOM 3022 N N . LEU B 1 119 ? -12.262 21.766 20.372 1.00 28.01 114 LEU B N 1
ATOM 3023 C CA . LEU B 1 119 ? -12.714 21.258 19.073 1.00 27.85 114 LEU B CA 1
ATOM 3024 C C . LEU B 1 119 ? -11.635 20.548 18.204 1.00 26.69 114 LEU B C 1
ATOM 3025 O O . LEU B 1 119 ? -11.946 19.547 17.573 1.00 27.26 114 LEU B O 1
ATOM 3030 N N . PRO B 1 120 ? -10.386 21.029 18.169 1.00 25.69 115 PRO B N 1
ATOM 3031 C CA . PRO B 1 120 ? -9.332 20.327 17.423 1.00 25.02 115 PRO B CA 1
ATOM 3032 C C . PRO B 1 120 ? -9.246 18.834 17.720 1.00 24.24 115 PRO B C 1
ATOM 3033 O O . PRO B 1 120 ? -9.097 18.073 16.774 1.00 23.93 115 PRO B O 1
ATOM 3037 N N . TYR B 1 121 ? -9.317 18.453 18.997 1.00 24.73 116 TYR B N 1
ATOM 3038 C CA . TYR B 1 121 ? -9.247 17.054 19.418 1.00 24.71 116 TYR B CA 1
ATOM 3039 C C . TYR B 1 121 ? -10.478 16.283 18.969 1.00 24.96 116 TYR B C 1
ATOM 3040 O O . TYR B 1 121 ? -10.375 15.118 18.620 1.00 25.18 116 TYR B O 1
ATOM 3049 N N . GLN B 1 122 ? -11.637 16.935 18.993 1.00 24.54 117 GLN B N 1
ATOM 3050 C CA . GLN B 1 122 ? -12.878 16.315 18.535 1.00 25.03 117 GLN B CA 1
ATOM 3051 C C . GLN B 1 122 ? -12.946 16.211 17.003 1.00 24.84 117 GLN B C 1
ATOM 3052 O O . GLN B 1 122 ? -13.536 15.285 16.482 1.00 25.18 117 GLN B O 1
ATOM 3058 N N . VAL B 1 123 ? -12.319 17.141 16.295 1.00 24.57 118 VAL B N 1
ATOM 3059 C CA . VAL B 1 123 ? -12.220 17.034 14.840 1.00 24.86 118 VAL B CA 1
ATOM 3060 C C . VAL B 1 123 ? -11.323 15.842 14.471 1.00 25.09 118 VAL B C 1
ATOM 3061 O O . VAL B 1 123 ? -11.669 15.073 13.584 1.00 24.66 118 VAL B O 1
ATOM 3065 N N . ASP B 1 124 ? -10.181 15.710 15.154 1.00 25.42 119 ASP B N 1
ATOM 3066 C CA . ASP B 1 124 ? -9.334 14.513 15.029 1.00 26.74 119 ASP B CA 1
ATOM 3067 C C . ASP B 1 124 ? -10.188 13.264 15.222 1.00 26.54 119 ASP B C 1
ATOM 3068 O O . ASP B 1 124 ? -10.133 12.341 14.426 1.00 26.79 119 ASP B O 1
ATOM 3073 N N . ALA B 1 125 ? -10.960 13.242 16.306 1.00 27.07 120 ALA B N 1
ATOM 3074 C CA . ALA B 1 125 ? -11.851 12.126 16.601 1.00 27.44 120 ALA B CA 1
ATOM 3075 C C . ALA B 1 125 ? -12.844 11.819 15.470 1.00 27.99 120 ALA B C 1
ATOM 3076 O O . ALA B 1 125 ? -13.016 10.650 15.101 1.00 27.66 120 ALA B O 1
ATOM 3078 N N . ALA B 1 126 ? -13.483 12.858 14.927 1.00 28.08 121 ALA B N 1
ATOM 3079 C CA . ALA B 1 126 ? -14.480 12.688 13.860 1.00 28.66 121 ALA B CA 1
ATOM 3080 C C . ALA B 1 126 ? -13.854 12.121 12.587 1.00 29.05 121 ALA B C 1
ATOM 3081 O O . ALA B 1 126 ? -14.401 11.203 11.978 1.00 29.23 121 ALA B O 1
ATOM 3083 N N . LEU B 1 127 ? -12.700 12.654 12.215 1.00 30.01 122 LEU B N 1
ATOM 3084 C CA . LEU B 1 127 ? -11.948 12.174 11.051 1.00 30.84 122 LEU B CA 1
ATOM 3085 C C . LEU B 1 127 ? -11.509 10.721 11.212 1.00 31.56 122 LEU B C 1
ATOM 3086 O O . LEU B 1 127 ? -11.720 9.892 10.315 1.00 31.68 122 LEU B O 1
ATOM 3091 N N . ALA B 1 128 ? -10.922 10.421 12.369 1.00 32.48 123 ALA B N 1
ATOM 3092 C CA . ALA B 1 128 ? -10.418 9.087 12.682 1.00 33.20 123 ALA B CA 1
ATOM 3093 C C . ALA B 1 128 ? -11.533 8.033 12.679 1.00 34.32 123 ALA B C 1
ATOM 3094 O O . ALA B 1 128 ? -11.376 6.952 12.096 1.00 34.17 123 ALA B O 1
ATOM 3096 N N . GLU B 1 129 ? -12.659 8.356 13.311 1.00 35.55 124 GLU B N 1
ATOM 3097 C CA . GLU B 1 129 ? -13.782 7.425 13.398 1.00 37.20 124 GLU B CA 1
ATOM 3098 C C . GLU B 1 129 ? -14.417 7.119 12.037 1.00 37.81 124 GLU B C 1
ATOM 3099 O O . GLU B 1 129 ? -14.802 5.970 11.772 1.00 37.66 124 GLU B O 1
ATOM 3105 N N . PHE B 1 130 ? -14.529 8.142 11.189 1.00 38.32 125 PHE B N 1
ATOM 3106 C CA . PHE B 1 130 ? -15.031 7.953 9.835 1.00 39.31 125 PHE B CA 1
ATOM 3107 C C . PHE B 1 130 ? -14.120 7.024 9.044 1.00 39.91 125 PHE B C 1
ATOM 3108 O O . PHE B 1 130 ? -14.596 6.151 8.317 1.00 40.20 125 PHE B O 1
ATOM 3116 N N . LEU B 1 131 ? -12.814 7.236 9.187 1.00 41.02 126 LEU B N 1
ATOM 3117 C CA . LEU B 1 131 ? -11.798 6.413 8.539 1.00 41.94 126 LEU B CA 1
ATOM 3118 C C . LEU B 1 131 ? -11.858 4.969 9.008 1.00 43.04 126 LEU B C 1
ATOM 3119 O O . LEU B 1 131 ? -11.694 4.043 8.207 1.00 43.00 126 LEU B O 1
ATOM 3124 N N . ARG B 1 132 ? -12.101 4.786 10.304 1.00 44.26 127 ARG B N 1
ATOM 3125 C CA . ARG B 1 132 ? -12.208 3.458 10.896 1.00 45.62 127 ARG B CA 1
ATOM 3126 C C . ARG B 1 132 ? -13.439 2.717 10.389 1.00 46.63 127 ARG B C 1
ATOM 3127 O O . ARG B 1 132 ? -13.379 1.514 10.120 1.00 46.89 127 ARG B O 1
ATOM 3135 N N . LEU B 1 133 ? -14.547 3.437 10.252 1.00 47.70 128 LEU B N 1
ATOM 3136 C CA . LEU B 1 133 ? -15.829 2.806 9.958 1.00 48.97 128 LEU B CA 1
ATOM 3137 C C . LEU B 1 133 ? -16.285 2.814 8.479 1.00 49.91 128 LEU B C 1
ATOM 3138 O O . LEU B 1 133 ? -17.252 2.122 8.137 1.00 50.28 128 LEU B O 1
ATOM 3143 N N . ALA B 1 134 ? -15.606 3.570 7.613 1.00 50.82 129 ALA B N 1
ATOM 3144 C CA . ALA B 1 134 ? -15.996 3.647 6.194 1.00 52.09 129 ALA B CA 1
ATOM 3145 C C . ALA B 1 134 ? -15.888 2.289 5.479 1.00 53.14 129 ALA B C 1
ATOM 3146 O O . ALA B 1 134 ? -14.862 1.620 5.589 1.00 53.10 129 ALA B O 1
ATOM 3148 N N . PRO B 1 135 ? -16.919 1.892 4.726 1.00 54.41 130 PRO B N 1
ATOM 3149 C CA . PRO B 1 135 ? -18.096 2.723 4.457 1.00 55.34 130 PRO B CA 1
ATOM 3150 C C . PRO B 1 135 ? -19.072 2.741 5.617 1.00 56.50 130 PRO B C 1
ATOM 3151 O O . PRO B 1 135 ? -19.479 1.694 6.132 1.00 56.58 130 PRO B O 1
ATOM 3155 N N . VAL B 1 136 ? -19.433 3.955 6.015 1.00 57.86 131 VAL B N 1
ATOM 3156 C CA . VAL B 1 136 ? -20.320 4.189 7.137 1.00 59.29 131 VAL B CA 1
ATOM 3157 C C . VAL B 1 136 ? -21.783 4.007 6.725 1.00 60.60 131 VAL B C 1
ATOM 3158 O O . VAL B 1 136 ? -22.148 4.232 5.566 1.00 60.56 131 VAL B O 1
ATOM 3162 N N . GLU B 1 137 ? -22.609 3.582 7.676 1.00 62.38 132 GLU B N 1
ATOM 3163 C CA . GLU B 1 137 ? -24.052 3.539 7.484 1.00 64.30 132 GLU B CA 1
ATOM 3164 C C . GLU B 1 137 ? -24.611 4.949 7.642 1.00 65.45 132 GLU B C 1
ATOM 3165 O O . GLU B 1 137 ? -24.323 5.628 8.633 1.00 65.42 132 GLU B O 1
ATOM 3171 N N . THR B 1 138 ? -25.390 5.392 6.658 1.00 66.94 133 THR B N 1
ATOM 3172 C CA . THR B 1 138 ? -25.992 6.723 6.701 1.00 68.51 133 THR B CA 1
ATOM 3173 C C . THR B 1 138 ? -27.350 6.656 7.386 1.00 69.60 133 THR B C 1
ATOM 3174 O O . THR B 1 138 ? -28.213 5.857 7.011 1.00 69.83 133 THR B O 1
ATOM 3178 N N . MET B 1 139 ? -27.525 7.501 8.396 1.00 71.01 134 MET B N 1
ATOM 3179 C CA . MET B 1 139 ? -28.732 7.501 9.212 1.00 72.35 134 MET B CA 1
ATOM 3180 C C . MET B 1 139 ? -29.820 8.384 8.596 1.00 73.00 134 MET B C 1
ATOM 3181 O O . MET B 1 139 ? -30.527 9.118 9.296 1.00 73.13 134 MET B O 1
ATOM 3186 N N . ALA B 1 140 ? -29.928 8.300 7.271 1.00 73.76 135 ALA B N 1
ATOM 3187 C CA . ALA B 1 140 ? -30.975 8.960 6.496 1.00 74.48 135 ALA B CA 1
ATOM 3188 C C . ALA B 1 140 ? -31.163 8.240 5.156 1.00 74.91 135 ALA B C 1
ATOM 3189 O O . ALA B 1 140 ? -31.567 8.849 4.160 1.00 75.18 135 ALA B O 1
ATOM 3191 N N . ASP B 1 141 ? -30.858 6.941 5.148 1.00 75.39 136 ASP B N 1
ATOM 3192 C CA . ASP B 1 141 ? -31.053 6.075 3.984 1.00 75.72 136 ASP B CA 1
ATOM 3193 C C . ASP B 1 141 ? -31.103 4.613 4.418 1.00 75.72 136 ASP B C 1
ATOM 3194 O O . ASP B 1 141 ? -30.236 4.145 5.157 1.00 75.70 136 ASP B O 1
ATOM 3199 N N . PRO B 1 152 ? -26.205 0.796 -2.048 1.00 73.04 147 PRO B N 1
ATOM 3200 C CA . PRO B 1 152 ? -25.229 -0.030 -1.331 1.00 73.01 147 PRO B CA 1
ATOM 3201 C C . PRO B 1 152 ? -24.219 -0.728 -2.250 1.00 72.93 147 PRO B C 1
ATOM 3202 O O . PRO B 1 152 ? -23.651 -1.754 -1.856 1.00 72.97 147 PRO B O 1
ATOM 3206 N N . GLU B 1 153 ? -24.013 -0.182 -3.451 1.00 72.73 148 GLU B N 1
ATOM 3207 C CA . GLU B 1 153 ? -22.942 -0.631 -4.349 1.00 72.53 148 GLU B CA 1
ATOM 3208 C C . GLU B 1 153 ? -22.066 0.557 -4.790 1.00 72.22 148 GLU B C 1
ATOM 3209 O O . GLU B 1 153 ? -20.855 0.571 -4.537 1.00 72.12 148 GLU B O 1
ATOM 3215 N N . LEU B 1 154 ? -22.684 1.553 -5.426 1.00 71.80 149 LEU B N 1
ATOM 3216 C CA . LEU B 1 154 ? -21.992 2.790 -5.777 1.00 71.40 149 LEU B CA 1
ATOM 3217 C C . LEU B 1 154 ? -21.791 3.624 -4.514 1.00 71.06 149 LEU B C 1
ATOM 3218 O O . LEU B 1 154 ? -20.995 4.565 -4.499 1.00 71.04 149 LEU B O 1
ATOM 3223 N N . SER B 1 155 ? -22.513 3.255 -3.454 1.00 70.61 150 SER B N 1
ATOM 3224 C CA . SER B 1 155 ? -22.254 3.750 -2.104 1.00 70.07 150 SER B CA 1
ATOM 3225 C C . SER B 1 155 ? -20.945 3.148 -1.580 1.00 69.51 150 SER B C 1
ATOM 3226 O O . SER B 1 155 ? -20.906 2.475 -0.547 1.00 69.51 150 SER B O 1
ATOM 3229 N N . SER B 1 156 ? -19.886 3.373 -2.352 1.00 68.86 151 SER B N 1
ATOM 3230 C CA . SER B 1 156 ? -18.511 3.103 -1.963 1.00 68.06 151 SER B CA 1
ATOM 3231 C C . SER B 1 156 ? -17.642 4.198 -2.586 1.00 67.37 151 SER B C 1
ATOM 3232 O O . SER B 1 156 ? -16.441 4.030 -2.820 1.00 67.14 151 SER B O 1
ATOM 3235 N N . GLN B 1 157 ? -18.297 5.322 -2.869 1.00 66.41 152 GLN B N 1
ATOM 3236 C CA . GLN B 1 157 ? -17.632 6.596 -3.079 1.00 65.48 152 GLN B CA 1
ATOM 3237 C C . GLN B 1 157 ? -17.020 6.975 -1.734 1.00 64.65 152 GLN B C 1
ATOM 3238 O O . GLN B 1 157 ? -16.020 7.691 -1.663 1.00 64.43 152 GLN B O 1
ATOM 3244 N N . GLN B 1 158 ? -17.648 6.466 -0.673 1.00 63.69 153 GLN B N 1
ATOM 3245 C CA . GLN B 1 158 ? -17.132 6.521 0.690 1.00 62.80 153 GLN B CA 1
ATOM 3246 C C . GLN B 1 158 ? -15.733 5.927 0.767 1.00 62.28 153 GLN B C 1
ATOM 3247 O O . GLN B 1 158 ? -14.840 6.516 1.377 1.00 62.20 153 GLN B O 1
ATOM 3253 N N . ARG B 1 159 ? -15.557 4.760 0.146 1.00 61.55 154 ARG B N 1
ATOM 3254 C CA . ARG B 1 159 ? -14.255 4.104 0.055 1.00 60.96 154 ARG B CA 1
ATOM 3255 C C . ARG B 1 159 ? -13.223 5.026 -0.587 1.00 60.27 154 ARG B C 1
ATOM 3256 O O . ARG B 1 159 ? -12.099 5.139 -0.090 1.00 60.17 154 ARG B O 1
ATOM 3264 N N . ASP B 1 160 ? -13.620 5.686 -1.679 1.00 59.46 155 ASP B N 1
ATOM 3265 C CA . ASP B 1 160 ? -12.765 6.638 -2.390 1.00 58.59 155 ASP B CA 1
ATOM 3266 C C . ASP B 1 160 ? -12.353 7.785 -1.476 1.00 57.68 155 ASP B C 1
ATOM 3267 O O . ASP B 1 160 ? -11.165 8.076 -1.337 1.00 57.62 155 ASP B O 1
ATOM 3272 N N . LEU B 1 161 ? -13.342 8.422 -0.850 1.00 56.64 156 LEU B N 1
ATOM 3273 C CA . LEU B 1 161 ? -13.107 9.543 0.064 1.00 55.79 156 LEU B CA 1
ATOM 3274 C C . LEU B 1 161 ? -12.240 9.147 1.265 1.00 55.17 156 LEU B C 1
ATOM 3275 O O . LEU B 1 161 ? -11.361 9.912 1.676 1.00 54.84 156 LEU B O 1
ATOM 3280 N N . ALA B 1 162 ? -12.502 7.960 1.813 1.00 54.57 157 ALA B N 1
ATOM 3281 C CA . ALA B 1 162 ? -11.737 7.419 2.937 1.00 54.36 157 ALA B CA 1
ATOM 3282 C C . ALA B 1 162 ? -10.275 7.217 2.563 1.00 54.11 157 ALA B C 1
ATOM 3283 O O . ALA B 1 162 ? -9.381 7.579 3.327 1.00 54.11 157 ALA B O 1
ATOM 3285 N N . GLN B 1 163 ? -10.041 6.653 1.380 1.00 53.80 158 GLN B N 1
ATOM 3286 C CA . GLN B 1 163 ? -8.688 6.475 0.860 1.00 53.71 158 GLN B CA 1
ATOM 3287 C C . GLN B 1 163 ? -7.983 7.812 0.657 1.00 52.90 158 GLN B C 1
ATOM 3288 O O . GLN B 1 163 ? -6.824 7.964 1.039 1.00 52.47 158 GLN B O 1
ATOM 3294 N N . ARG B 1 164 ? -8.691 8.775 0.066 1.00 52.25 159 ARG B N 1
ATOM 3295 C CA . ARG B 1 164 ? -8.161 10.126 -0.123 1.00 51.86 159 ARG B CA 1
ATOM 3296 C C . ARG B 1 164 ? -7.737 10.766 1.209 1.00 51.18 159 ARG B C 1
ATOM 3297 O O . ARG B 1 164 ? -6.594 11.219 1.344 1.00 51.26 159 ARG B O 1
ATOM 3305 N N . LEU B 1 165 ? -8.652 10.781 2.183 1.00 50.13 160 LEU B N 1
ATOM 3306 C CA . LEU B 1 165 ? -8.372 11.290 3.530 1.00 49.35 160 LEU B CA 1
ATOM 3307 C C . LEU B 1 165 ? -7.193 10.579 4.200 1.00 49.02 160 LEU B C 1
ATOM 3308 O O . LEU B 1 165 ? -6.388 11.213 4.885 1.00 48.53 160 LEU B O 1
ATOM 3313 N N . GLN B 1 166 ? -7.099 9.266 3.993 1.00 48.68 161 GLN B N 1
ATOM 3314 C CA . GLN B 1 166 ? -6.040 8.449 4.587 1.00 48.69 161 GLN B CA 1
ATOM 3315 C C . GLN B 1 166 ? -4.631 8.843 4.151 1.00 48.08 161 GLN B C 1
ATOM 3316 O O . GLN B 1 166 ? -3.693 8.768 4.948 1.00 47.66 161 GLN B O 1
ATOM 3322 N N . GLU B 1 167 ? -4.494 9.263 2.892 1.00 47.59 162 GLU B N 1
ATOM 3323 C CA . GLU B 1 167 ? -3.210 9.711 2.348 1.00 47.32 162 GLU B CA 1
ATOM 3324 C C . GLU B 1 167 ? -2.670 10.905 3.113 1.00 46.26 162 GLU B C 1
ATOM 3325 O O . GLU B 1 167 ? -1.455 11.055 3.274 1.00 46.41 162 GLU B O 1
ATOM 3331 N N . ARG B 1 168 ? -3.579 11.755 3.585 1.00 44.81 163 ARG B N 1
ATOM 3332 C CA . ARG B 1 168 ? -3.190 12.983 4.266 1.00 43.56 163 ARG B CA 1
ATOM 3333 C C . ARG B 1 168 ? -3.193 12.838 5.780 1.00 42.50 163 ARG B C 1
ATOM 3334 O O . ARG B 1 168 ? -2.412 13.497 6.469 1.00 42.22 163 ARG B O 1
ATOM 3342 N N . LEU B 1 169 ? -4.064 11.971 6.292 1.00 41.01 164 LEU B N 1
ATOM 3343 C CA . LEU B 1 169 ? -4.312 11.918 7.730 1.00 40.29 164 LEU B CA 1
ATOM 3344 C C . LEU B 1 169 ? -3.776 10.665 8.428 1.00 39.84 164 LEU B C 1
ATOM 3345 O O . LEU B 1 169 ? -3.900 10.524 9.645 1.00 39.43 164 LEU B O 1
ATOM 3350 N N . GLY B 1 170 ? -3.162 9.776 7.653 1.00 39.49 165 GLY B N 1
ATOM 3351 C CA . GLY B 1 170 ? -2.575 8.562 8.187 1.00 39.41 165 GLY B CA 1
ATOM 3352 C C . GLY B 1 170 ? -1.083 8.423 7.958 1.00 39.19 165 GLY B C 1
ATOM 3353 O O . GLY B 1 170 ? -0.502 9.096 7.107 1.00 39.58 165 GLY B O 1
ATOM 3354 N N . TYR B 1 171 ? -0.460 7.546 8.736 1.00 39.06 166 TYR B N 1
ATOM 3355 C CA . TYR B 1 171 ? 0.951 7.202 8.564 1.00 38.46 166 TYR B CA 1
ATOM 3356 C C . TYR B 1 171 ? 1.106 5.700 8.719 1.00 38.14 166 TYR B C 1
ATOM 3357 O O . TYR B 1 171 ? 0.352 5.070 9.459 1.00 37.57 166 TYR B O 1
ATOM 3366 N N . LEU B 1 172 ? 2.080 5.130 8.014 1.00 37.75 167 LEU B N 1
ATOM 3367 C CA . LEU B 1 172 ? 2.330 3.696 8.076 1.00 37.28 167 LEU B CA 1
ATOM 3368 C C . LEU B 1 172 ? 3.222 3.381 9.272 1.00 36.20 167 LEU B C 1
ATOM 3369 O O . LEU B 1 172 ? 4.178 4.107 9.568 1.00 36.10 167 LEU B O 1
ATOM 3374 N N . GLY B 1 173 ? 2.899 2.307 9.976 1.00 35.34 168 GLY B N 1
ATOM 3375 C CA . GLY B 1 173 ? 3.724 1.885 11.096 1.00 34.52 168 GLY B CA 1
ATOM 3376 C C . GLY B 1 173 ? 3.747 0.383 11.214 1.00 33.96 168 GLY B C 1
ATOM 3377 O O . GLY B 1 173 ? 2.885 -0.293 10.658 1.00 33.57 168 GLY B O 1
ATOM 3378 N N . VAL B 1 174 ? 4.733 -0.128 11.949 1.00 33.93 169 VAL B N 1
ATOM 3379 C CA . VAL B 1 174 ? 4.897 -1.568 12.149 1.00 34.02 169 VAL B CA 1
ATOM 3380 C C . VAL B 1 174 ? 4.257 -1.978 13.477 1.00 33.69 169 VAL B C 1
ATOM 3381 O O . VAL B 1 174 ? 4.432 -1.310 14.498 1.00 33.76 169 VAL B O 1
ATOM 3385 N N . TYR B 1 175 ? 3.491 -3.059 13.436 1.00 33.38 170 TYR B N 1
ATOM 3386 C CA . TYR B 1 175 ? 2.875 -3.639 14.619 1.00 33.37 170 TYR B CA 1
ATOM 3387 C C . TYR B 1 175 ? 3.192 -5.124 14.673 1.00 32.17 170 TYR B C 1
ATOM 3388 O O . TYR B 1 175 ? 3.399 -5.750 13.625 1.00 31.68 170 TYR B O 1
ATOM 3397 N N . TYR B 1 176 ? 3.205 -5.680 15.886 1.00 30.81 171 TYR B N 1
ATOM 3398 C CA . TYR B 1 176 ? 3.419 -7.109 16.071 1.00 30.01 171 TYR B CA 1
ATOM 3399 C C . TYR B 1 176 ? 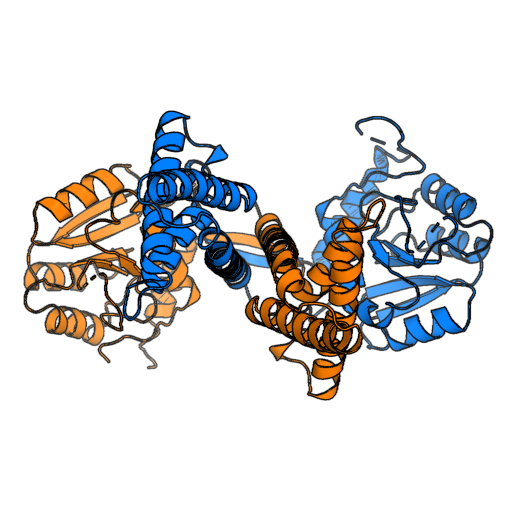2.244 -7.880 15.481 1.00 29.41 171 TYR B C 1
ATOM 3400 O O . TYR B 1 176 ? 1.088 -7.545 15.725 1.00 29.04 171 TYR B O 1
ATOM 3409 N N . LYS B 1 177 ? 2.559 -8.919 14.716 1.00 29.07 172 LYS B N 1
ATOM 3410 C CA . LYS B 1 177 ? 1.560 -9.725 14.023 1.00 29.52 172 LYS B CA 1
ATOM 3411 C C . LYS B 1 177 ? 0.935 -10.749 14.964 1.00 28.57 172 LYS B C 1
ATOM 3412 O O . LYS B 1 177 ? 1.366 -11.897 15.024 1.00 27.77 172 LYS B O 1
ATOM 3418 N N . ARG B 1 178 ? -0.074 -10.324 15.722 1.00 28.00 173 ARG B N 1
ATOM 3419 C CA . ARG B 1 178 ? -0.766 -11.248 16.621 1.00 26.97 173 ARG B CA 1
ATOM 3420 C C . ARG B 1 178 ? -1.489 -12.246 15.749 1.00 27.34 173 ARG B C 1
ATOM 3421 O O . ARG B 1 178 ? -1.899 -11.912 14.638 1.00 27.09 173 ARG B O 1
ATOM 3429 N N . ASP B 1 179 ? -1.647 -13.468 16.247 1.00 27.13 174 ASP B N 1
ATOM 3430 C CA . ASP B 1 179 ? -2.284 -14.517 15.477 1.00 27.17 174 ASP B CA 1
ATOM 3431 C C . ASP B 1 179 ? -3.808 -14.445 15.638 1.00 27.26 174 ASP B C 1
ATOM 3432 O O . ASP B 1 179 ? -4.326 -14.797 16.696 1.00 26.63 174 ASP B O 1
ATOM 3437 N N . PRO B 1 180 ? -4.531 -14.036 14.586 1.00 27.48 175 PRO B N 1
ATOM 3438 C CA . PRO B 1 180 ? -5.989 -13.893 14.679 1.00 27.80 175 PRO B CA 1
ATOM 3439 C C . PRO B 1 180 ? -6.704 -15.188 15.069 1.00 27.77 175 PRO B C 1
ATOM 3440 O O . PRO B 1 180 ? -7.745 -15.123 15.716 1.00 28.31 175 PRO B O 1
ATOM 3444 N N . ASP B 1 181 ? -6.130 -16.338 14.732 1.00 28.27 176 ASP B N 1
ATOM 3445 C CA . ASP B 1 181 ? -6.705 -17.633 15.107 1.00 28.48 176 ASP B CA 1
ATOM 3446 C C . ASP B 1 181 ? -6.710 -17.830 16.631 1.00 27.61 176 ASP B C 1
ATOM 3447 O O . ASP B 1 181 ? -7.467 -18.658 17.152 1.00 27.00 176 ASP B O 1
ATOM 3452 N N . ARG B 1 182 ? -5.864 -17.070 17.331 1.00 26.10 177 ARG B N 1
ATOM 3453 C CA . ARG B 1 182 ? -5.813 -17.130 18.790 1.00 24.91 177 ARG B CA 1
ATOM 3454 C C . ARG B 1 182 ? -6.523 -15.948 19.490 1.00 24.56 177 ARG B C 1
ATOM 3455 O O . ARG B 1 182 ? -6.492 -15.833 20.722 1.00 24.03 177 ARG B O 1
ATOM 3463 N N . PHE B 1 183 ? -7.182 -15.088 18.703 1.00 23.49 178 PHE B N 1
ATOM 3464 C CA . PHE B 1 183 ? -8.074 -14.065 19.259 1.00 23.27 178 PHE B CA 1
ATOM 3465 C C . PHE B 1 183 ? -9.288 -14.751 19.858 1.00 23.25 178 PHE B C 1
ATOM 3466 O O . PHE B 1 183 ? -9.813 -15.708 19.285 1.00 22.05 178 PHE B O 1
ATOM 3474 N N . LEU B 1 184 ? -9.723 -14.252 21.013 1.00 23.73 179 LEU B N 1
ATOM 3475 C CA . LEU B 1 184 ? -10.879 -14.795 21.711 1.00 24.70 179 LEU B CA 1
ATOM 3476 C C . LEU B 1 184 ? -12.090 -14.973 20.789 1.00 25.25 179 LEU B C 1
ATOM 3477 O O . LEU B 1 184 ? -12.710 -16.016 20.805 1.00 25.29 179 LEU B O 1
ATOM 3482 N N . ARG B 1 185 ? -12.406 -13.962 19.986 1.00 26.95 180 ARG B N 1
ATOM 3483 C CA . ARG B 1 185 ? -13.572 -14.025 19.083 1.00 27.22 180 ARG B CA 1
ATOM 3484 C C . ARG B 1 185 ? -13.483 -15.139 18.017 1.00 27.76 180 ARG B C 1
ATOM 3485 O O . ARG B 1 185 ? -14.504 -15.548 17.454 1.00 28.08 180 ARG B O 1
ATOM 3493 N N . ASN B 1 186 ? -12.274 -15.643 17.775 1.00 26.96 181 ASN B N 1
ATOM 3494 C CA . ASN B 1 186 ? -12.046 -16.665 16.756 1.00 27.66 181 ASN B CA 1
ATOM 3495 C C . ASN B 1 186 ? -11.874 -18.089 17.282 1.00 27.06 181 ASN B C 1
ATOM 3496 O O . ASN B 1 186 ? -11.726 -19.025 16.502 1.00 26.74 181 ASN B O 1
ATOM 3501 N N . LEU B 1 187 ? -11.898 -18.252 18.605 1.00 26.73 182 LEU B N 1
ATOM 3502 C CA . LEU B 1 187 ? -11.638 -19.554 19.218 1.00 26.37 182 LEU B CA 1
ATOM 3503 C C . LEU B 1 187 ? -12.898 -20.400 19.216 1.00 26.30 182 LEU B C 1
ATOM 3504 O O . LEU B 1 187 ? -13.974 -19.876 19.498 1.00 26.89 182 LEU B O 1
ATOM 3509 N N . PRO B 1 188 ? -12.769 -21.701 18.939 1.00 26.38 183 PRO B N 1
ATOM 3510 C CA . PRO B 1 188 ? -13.879 -22.645 19.145 1.00 26.42 183 PRO B CA 1
ATOM 3511 C C . PRO B 1 188 ? -14.220 -22.738 20.640 1.00 26.54 183 PRO B C 1
ATOM 3512 O O . PRO B 1 188 ? -13.434 -22.280 21.490 1.00 25.82 183 PRO B O 1
ATOM 3516 N N . ALA B 1 189 ? -15.386 -23.298 20.947 1.00 26.37 184 ALA B N 1
ATOM 3517 C CA . ALA B 1 189 ? -15.894 -23.349 22.315 1.00 26.72 184 ALA B CA 1
ATOM 3518 C C . ALA B 1 189 ? -14.878 -23.918 23.306 1.00 26.36 184 ALA B C 1
ATOM 3519 O O . ALA B 1 189 ? -14.720 -23.374 24.391 1.00 26.99 184 ALA B O 1
ATOM 3521 N N . TYR B 1 190 ? -14.195 -25.001 22.942 1.00 26.56 185 TYR B N 1
ATOM 3522 C CA . TYR B 1 190 ? -13.240 -25.635 23.855 1.00 26.88 185 TYR B CA 1
ATOM 3523 C C . TYR B 1 190 ? -12.096 -24.686 24.197 1.00 25.86 185 TYR B C 1
ATOM 3524 O O . TYR B 1 190 ? -11.809 -24.480 25.367 1.00 25.31 185 TYR B O 1
ATOM 3533 N N . GLU B 1 191 ? -11.469 -24.116 23.167 1.00 25.16 186 GLU B N 1
ATOM 3534 C CA . GLU B 1 191 ? -10.331 -23.201 23.317 1.00 25.67 186 GLU B CA 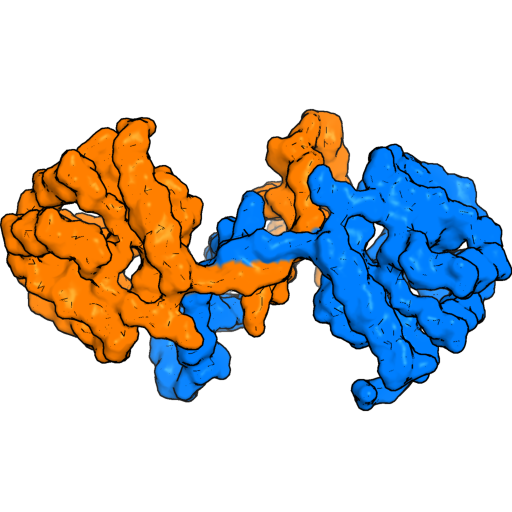1
ATOM 3535 C C . GLU B 1 191 ? -10.738 -21.911 24.044 1.00 24.76 186 GLU B C 1
ATOM 3536 O O . GLU B 1 191 ? -9.963 -21.356 24.836 1.00 23.43 186 GLU B O 1
ATOM 3542 N N . SER B 1 192 ? -11.954 -21.440 23.763 1.00 23.94 187 SER B N 1
ATOM 3543 C CA . SER B 1 192 ? -12.506 -20.277 24.440 1.00 24.24 187 SER B CA 1
ATOM 3544 C C . SER B 1 192 ? -12.669 -20.523 25.939 1.00 24.15 187 SER B C 1
ATOM 3545 O O . SER B 1 192 ? -12.337 -19.639 26.733 1.00 24.15 187 SER B O 1
ATOM 3548 N N . GLN B 1 193 ? -13.181 -21.695 26.342 1.00 24.02 188 GLN B N 1
ATOM 3549 C CA . GLN B 1 193 ? -13.303 -21.949 27.790 1.00 25.11 188 GLN B CA 1
ATOM 3550 C C . GLN B 1 193 ? -11.942 -22.141 28.446 1.00 23.55 188 GLN B C 1
ATOM 3551 O O . GLN B 1 193 ? -11.761 -21.730 29.571 1.00 22.93 188 GLN B O 1
ATOM 3557 N N . LYS B 1 194 ? -11.011 -22.780 27.739 1.00 22.91 189 LYS B N 1
ATOM 3558 C CA . LYS B 1 194 ? -9.642 -22.931 28.236 1.00 23.37 189 LYS B CA 1
ATOM 3559 C C . LYS B 1 194 ? -9.006 -21.570 28.489 1.00 22.56 189 LYS B C 1
ATOM 3560 O O . LYS B 1 194 ? -8.394 -21.343 29.535 1.00 23.03 189 LYS B O 1
ATOM 3566 N N . LEU B 1 195 ? -9.164 -20.654 27.539 1.00 22.16 190 LEU B N 1
ATOM 3567 C CA . LEU B 1 195 ? -8.616 -19.312 27.702 1.00 21.57 190 LEU B CA 1
ATOM 3568 C C . LEU B 1 195 ? -9.285 -18.592 28.896 1.00 21.79 190 LEU B C 1
ATOM 3569 O O . LEU B 1 195 ? -8.617 -17.963 29.706 1.00 20.79 190 LEU B O 1
ATOM 3574 N N . HIS B 1 196 ? -10.600 -18.741 29.008 1.00 21.50 191 HIS B N 1
ATOM 3575 C CA . HIS B 1 196 ? -11.370 -18.139 30.085 1.00 21.99 191 HIS B CA 1
ATOM 3576 C C . HIS B 1 196 ? -10.825 -18.575 31.441 1.00 21.42 191 HIS B C 1
ATOM 3577 O O . HIS B 1 196 ? -10.528 -17.746 32.294 1.00 21.65 191 HIS B O 1
ATOM 3584 N N . GLN B 1 197 ? -10.676 -19.881 31.602 1.00 21.19 192 GLN B N 1
ATOM 3585 C CA . GLN B 1 197 ? -10.164 -20.476 32.831 1.00 22.16 192 GLN B CA 1
ATOM 3586 C C . GLN B 1 197 ? -8.711 -20.071 33.100 1.00 21.11 192 GLN B C 1
ATOM 3587 O O . GLN B 1 197 ? -8.381 -19.714 34.220 1.00 20.74 192 GLN B O 1
ATOM 3593 N N . ALA B 1 198 ? -7.872 -20.089 32.066 1.00 20.29 193 ALA B N 1
ATOM 3594 C CA . ALA B 1 198 ? -6.478 -19.641 32.185 1.00 20.59 193 ALA B CA 1
ATOM 3595 C C . ALA B 1 198 ? -6.386 -18.193 32.667 1.00 20.50 193 ALA B C 1
ATOM 3596 O O . ALA B 1 198 ? -5.572 -17.869 33.541 1.00 19.50 193 ALA B O 1
ATOM 3598 N N . MET B 1 199 ? -7.238 -17.333 32.114 1.00 20.21 194 MET B N 1
ATOM 3599 C CA . MET B 1 199 ? -7.249 -15.930 32.504 1.00 20.30 194 MET B CA 1
ATOM 3600 C C . MET B 1 199 ? -7.786 -15.699 33.925 1.00 20.71 194 MET B C 1
ATOM 3601 O O . MET B 1 199 ? -7.289 -14.821 34.637 1.00 19.93 194 MET B O 1
ATOM 3606 N N . GLN B 1 200 ? -8.794 -16.478 34.329 1.00 21.26 195 GLN B N 1
ATOM 3607 C CA . GLN B 1 200 ? -9.309 -16.434 35.700 1.00 22.52 195 GLN B CA 1
ATOM 3608 C C . GLN B 1 200 ? -8.243 -16.857 36.713 1.00 22.51 195 GLN B C 1
ATOM 3609 O O . GLN B 1 200 ? -8.159 -16.287 37.784 1.00 23.27 195 GLN B O 1
ATOM 3615 N N . THR B 1 201 ? -7.473 -17.895 36.391 1.00 23.23 196 THR B N 1
ATOM 3616 C CA . THR B 1 201 ? -6.414 -18.376 37.280 1.00 23.50 196 THR B CA 1
ATOM 3617 C C . THR B 1 201 ? -5.317 -17.330 37.422 1.00 23.69 196 THR B C 1
ATOM 3618 O O . THR B 1 201 ? -4.807 -17.089 38.528 1.00 23.27 196 THR B O 1
ATOM 3622 N N . SER B 1 202 ? -4.963 -16.695 36.310 1.00 22.85 197 SER B N 1
ATOM 3623 C CA . SER B 1 202 ? -3.946 -15.650 36.356 1.00 23.61 197 SER B CA 1
ATOM 3624 C C . SER B 1 202 ? -4.432 -14.439 37.163 1.00 23.86 197 SER B C 1
ATOM 3625 O O . SER B 1 202 ? -3.683 -13.896 37.986 1.00 23.25 197 SER B O 1
ATOM 3628 N N . TYR B 1 203 ? -5.685 -14.025 36.936 1.00 23.61 198 TYR B N 1
ATOM 3629 C CA . TYR B 1 203 ? -6.263 -12.898 37.650 1.00 24.06 198 TYR B CA 1
ATOM 3630 C C . TYR B 1 203 ? -6.352 -13.173 39.166 1.00 24.89 198 TYR B C 1
ATOM 3631 O O . TYR B 1 203 ? -6.131 -12.270 39.971 1.00 25.07 198 TYR B O 1
ATOM 3640 N N . ARG B 1 204 ? -6.692 -14.405 39.541 1.00 25.54 199 ARG B N 1
ATOM 3641 C CA . ARG B 1 204 ? -6.728 -14.806 40.950 1.00 26.91 199 ARG B CA 1
ATOM 3642 C C . ARG B 1 204 ? -5.378 -14.574 41.648 1.00 27.22 199 ARG B C 1
ATOM 3643 O O . ARG B 1 204 ? -5.345 -14.143 42.791 1.00 26.60 199 ARG B O 1
ATOM 3651 N N . GLU B 1 205 ? -4.280 -14.840 40.946 1.00 28.03 200 GLU B N 1
ATOM 3652 C CA . GLU B 1 205 ? -2.940 -14.582 41.482 1.00 29.63 200 GLU B CA 1
ATOM 3653 C C . GLU B 1 205 ? -2.743 -13.093 41.767 1.00 29.30 200 GLU B C 1
ATOM 3654 O O . GLU B 1 205 ? -2.100 -12.722 42.756 1.00 28.92 200 GLU B O 1
ATOM 3660 N N . ILE B 1 206 ? -3.303 -12.238 40.906 1.00 28.46 201 ILE B N 1
ATOM 3661 C CA . ILE B 1 206 ? -3.216 -10.796 41.138 1.00 27.92 201 ILE B CA 1
ATOM 3662 C C . ILE B 1 206 ? -3.984 -10.434 42.397 1.00 28.73 201 ILE B C 1
ATOM 3663 O O . ILE B 1 206 ? -3.471 -9.701 43.260 1.00 28.46 201 ILE B O 1
ATOM 3668 N N . VAL B 1 207 ? -5.211 -10.938 42.485 1.00 29.35 202 VAL B N 1
ATOM 3669 C CA . VAL B 1 207 ? -6.084 -10.635 43.607 1.00 30.74 202 VAL B CA 1
ATOM 3670 C C . VAL B 1 207 ? -5.405 -11.037 44.926 1.00 32.09 202 VAL B C 1
ATOM 3671 O O . VAL B 1 207 ? -5.294 -10.218 45.835 1.00 32.15 202 VAL B O 1
ATOM 3675 N N . LEU B 1 208 ? -4.907 -12.273 44.989 1.00 33.39 203 LEU B N 1
ATOM 3676 C CA . LEU B 1 208 ? -4.254 -12.810 46.195 1.00 34.75 203 LEU B CA 1
ATOM 3677 C C . LEU B 1 208 ? -3.027 -12.024 46.651 1.00 35.54 203 LEU B C 1
ATOM 3678 O O . LEU B 1 208 ? -2.766 -11.908 47.851 1.00 35.94 203 LEU B O 1
ATOM 3683 N N . SER B 1 209 ? -2.276 -11.492 45.700 1.00 35.91 204 SER B N 1
ATOM 3684 C CA . SER B 1 209 ? -1.037 -10.802 46.020 1.00 36.98 204 SER B CA 1
ATOM 3685 C C . SER B 1 209 ? -1.157 -9.276 46.067 1.00 36.88 204 SER B C 1
ATOM 3686 O O . SER B 1 209 ? -0.214 -8.603 46.478 1.00 37.18 204 SER B O 1
ATOM 3689 N N . TYR B 1 210 ? -2.314 -8.733 45.684 1.00 37.15 205 TYR B N 1
ATOM 3690 C CA . TYR B 1 210 ? -2.432 -7.291 45.479 1.00 37.64 205 TYR B CA 1
ATOM 3691 C C . TYR B 1 210 ? -2.111 -6.450 46.721 1.00 38.56 205 TYR B C 1
ATOM 3692 O O . TYR B 1 210 ? -1.381 -5.466 46.626 1.00 38.22 205 TYR B O 1
ATOM 3701 N N . PHE B 1 211 ? -2.666 -6.845 47.861 1.00 39.76 206 PHE B N 1
ATOM 3702 C CA . PHE B 1 211 ? -2.482 -6.136 49.125 1.00 41.56 206 PHE B CA 1
ATOM 3703 C C . PHE B 1 211 ? -1.489 -6.865 50.037 1.00 43.30 206 PHE B C 1
ATOM 3704 O O . PHE B 1 211 ? -1.528 -6.705 51.257 1.00 44.18 206 PHE B O 1
ATOM 3712 N N . SER B 1 212 ? -0.607 -7.663 49.440 1.00 45.19 207 SER B N 1
ATOM 3713 C CA . SER B 1 212 ? 0.373 -8.437 50.190 1.00 47.14 207 SER B CA 1
ATOM 3714 C C . SER B 1 212 ? 1.786 -7.881 50.008 1.00 48.64 207 SER B C 1
ATOM 3715 O O . SER B 1 212 ? 2.192 -7.569 48.883 1.00 48.74 207 SER B O 1
ATOM 3718 N N . PRO B 1 213 ? 2.534 -7.770 51.110 1.00 50.05 208 PRO B N 1
ATOM 3719 C CA . PRO B 1 213 ? 3.938 -7.339 51.059 1.00 50.95 208 PRO B CA 1
ATOM 3720 C C . PRO B 1 213 ? 4.826 -8.385 50.394 1.00 51.90 208 PRO B C 1
ATOM 3721 O O . PRO B 1 213 ? 4.575 -9.589 50.530 1.00 52.12 208 PRO B O 1
ATOM 3725 N N . ASN B 1 214 ? 5.851 -7.911 49.686 1.00 52.96 209 ASN B N 1
ATOM 3726 C CA . ASN B 1 214 ? 6.808 -8.762 48.973 1.00 53.71 209 ASN B CA 1
ATOM 3727 C C . ASN B 1 214 ? 6.146 -9.772 48.043 1.00 53.70 209 ASN B C 1
ATOM 3728 O O . ASN B 1 214 ? 6.571 -10.928 47.937 1.00 53.98 209 ASN B O 1
ATOM 3733 N N . SER B 1 215 ? 5.087 -9.317 47.384 1.00 53.59 210 SER B N 1
ATOM 3734 C CA . SER B 1 215 ? 4.441 -10.089 46.341 1.00 53.16 210 SER B CA 1
ATOM 3735 C C . SER B 1 215 ? 4.943 -9.614 44.986 1.00 53.01 210 SER B C 1
ATOM 3736 O O . SER B 1 215 ? 5.203 -8.418 44.782 1.00 53.26 210 SER B O 1
ATOM 3739 N N . ASN B 1 216 ? 5.070 -10.570 44.072 1.00 52.28 211 ASN B N 1
ATOM 3740 C CA . ASN B 1 216 ? 5.517 -10.332 42.709 1.00 51.39 211 ASN B CA 1
ATOM 3741 C C . ASN B 1 216 ? 4.402 -9.722 41.863 1.00 50.12 211 ASN B C 1
ATOM 3742 O O . ASN B 1 216 ? 4.059 -10.255 40.800 1.00 49.76 211 ASN B O 1
ATOM 3747 N N . LEU B 1 217 ? 3.853 -8.599 42.331 1.00 48.52 212 LEU B N 1
ATOM 3748 C CA . LEU B 1 217 ? 2.626 -8.037 41.765 1.00 46.86 212 LEU B CA 1
ATOM 3749 C C . LEU B 1 217 ? 2.735 -7.652 40.290 1.00 45.82 212 LEU B C 1
ATOM 3750 O O . LEU B 1 217 ? 1.891 -8.054 39.487 1.00 45.58 212 LEU B O 1
ATOM 3755 N N . ASN B 1 218 ? 3.768 -6.889 39.937 1.00 44.44 213 ASN B N 1
ATOM 3756 C CA . ASN B 1 218 ? 3.936 -6.413 38.567 1.00 42.99 213 ASN B CA 1
ATOM 3757 C C . ASN B 1 218 ? 4.018 -7.569 37.577 1.00 40.98 213 ASN B C 1
ATOM 3758 O O . ASN B 1 218 ? 3.464 -7.492 36.483 1.00 40.52 213 ASN B O 1
ATOM 3763 N N . GLN B 1 219 ? 4.707 -8.637 37.980 1.00 38.58 214 GLN B N 1
ATOM 3764 C CA . GLN B 1 219 ? 4.863 -9.841 37.170 1.00 36.50 214 GLN B CA 1
ATOM 3765 C C . GLN B 1 219 ? 3.520 -10.552 36.966 1.00 34.45 214 GLN B C 1
ATOM 3766 O O . GLN B 1 219 ? 3.224 -11.042 35.872 1.00 33.24 214 GLN B O 1
ATOM 3772 N N . SER B 1 220 ? 2.714 -10.600 38.023 1.00 31.89 215 SER B N 1
ATOM 3773 C CA . SER B 1 220 ? 1.421 -11.269 37.941 1.00 30.27 215 SER B CA 1
ATOM 3774 C C . SER B 1 220 ? 0.449 -10.462 37.065 1.00 27.84 215 SER B C 1
ATOM 3775 O O . SER B 1 220 ? -0.301 -11.041 36.294 1.00 26.89 215 SER B O 1
ATOM 3778 N N . ILE B 1 221 ? 0.519 -9.128 37.136 1.00 26.25 216 ILE B N 1
ATOM 3779 C CA . ILE B 1 221 ? -0.279 -8.270 36.258 1.00 24.76 216 ILE B CA 1
ATOM 3780 C C . ILE B 1 221 ? 0.129 -8.451 34.781 1.00 24.54 216 ILE B C 1
ATOM 3781 O O . ILE B 1 221 ? -0.727 -8.639 33.919 1.00 23.30 216 ILE B O 1
ATOM 3786 N N . ASP B 1 222 ? 1.433 -8.434 34.514 1.00 23.79 217 ASP B N 1
ATOM 3787 C CA . ASP B 1 222 ? 1.952 -8.589 33.152 1.00 24.09 217 ASP B CA 1
ATOM 3788 C C . ASP B 1 222 ? 1.530 -9.896 32.521 1.00 23.21 217 ASP B C 1
ATOM 3789 O O . ASP B 1 222 ? 1.193 -9.932 31.337 1.00 22.88 217 ASP B O 1
ATOM 3794 N N . ASN B 1 223 ? 1.571 -10.968 33.310 1.00 21.99 218 ASN B N 1
ATOM 3795 C CA . ASN B 1 223 ? 1.133 -12.295 32.871 1.00 21.88 218 ASN B CA 1
ATOM 3796 C C . ASN B 1 223 ? -0.305 -12.249 32.353 1.00 21.00 218 ASN B C 1
ATOM 3797 O O . ASN B 1 223 ? -0.607 -12.747 31.267 1.00 19.69 218 ASN B O 1
ATOM 3802 N N . PHE B 1 224 ? -1.181 -11.642 33.139 1.00 20.49 219 PHE B N 1
ATOM 3803 C CA . PHE B 1 224 ? -2.588 -11.566 32.758 1.00 20.53 219 PHE B CA 1
ATOM 3804 C C . PHE B 1 224 ? -2.764 -10.672 31.531 1.00 20.57 219 PHE B C 1
ATOM 3805 O O . PHE B 1 224 ? -3.467 -11.043 30.588 1.00 20.56 219 PHE B O 1
ATOM 3813 N N . VAL B 1 225 ? -2.120 -9.505 31.561 1.00 20.49 220 VAL B N 1
ATOM 3814 C CA . VAL B 1 225 ? -2.293 -8.472 30.524 1.00 20.94 220 VAL B CA 1
ATOM 3815 C C . VAL B 1 225 ? -1.771 -8.970 29.181 1.00 20.50 220 VAL B C 1
ATOM 3816 O O . VAL B 1 225 ? -2.343 -8.671 28.116 1.00 19.86 220 VAL B O 1
ATOM 3820 N N . ASN B 1 226 ? -0.698 -9.762 29.227 1.00 20.64 221 ASN B N 1
ATOM 3821 C CA . ASN B 1 226 ? -0.194 -10.402 28.019 1.00 20.75 221 ASN B CA 1
ATOM 3822 C C . ASN B 1 226 ? -1.253 -11.260 27.347 1.00 20.59 221 ASN B C 1
ATOM 3823 O O . ASN B 1 226 ? -1.397 -11.245 26.126 1.00 20.71 221 ASN B O 1
ATOM 3828 N N . MET B 1 227 ? -1.978 -12.046 28.136 1.00 21.06 222 MET B N 1
ATOM 3829 C CA . MET B 1 227 ? -3.037 -12.843 27.533 1.00 20.90 222 MET B CA 1
ATOM 3830 C C . MET B 1 227 ? -4.170 -11.958 26.983 1.00 20.69 222 MET B C 1
ATOM 3831 O O . MET B 1 227 ? -4.684 -12.203 25.894 1.00 21.02 222 MET B O 1
ATOM 3836 N N . ALA B 1 228 ? -4.563 -10.931 27.729 1.00 20.13 223 ALA B N 1
ATOM 3837 C CA . ALA B 1 228 ? -5.643 -10.041 27.263 1.00 20.30 223 ALA B CA 1
ATOM 3838 C C . ALA B 1 228 ? -5.270 -9.330 25.963 1.00 20.37 223 ALA B C 1
ATOM 3839 O O . ALA B 1 228 ? -6.095 -9.223 25.040 1.00 20.44 223 ALA B O 1
ATOM 3841 N N . PHE B 1 229 ? -4.019 -8.875 25.888 1.00 19.82 224 PHE B N 1
ATOM 3842 C CA . PHE B 1 229 ? -3.496 -8.171 24.717 1.00 19.72 224 PHE B CA 1
ATOM 3843 C C . PHE B 1 229 ? -3.366 -9.090 23.494 1.00 19.55 224 PHE B C 1
ATOM 3844 O O . PHE B 1 229 ? -3.905 -8.793 22.438 1.00 19.46 224 PHE B O 1
ATOM 3852 N N . PHE B 1 230 ? -2.652 -10.203 23.646 1.00 19.95 225 PHE B N 1
ATOM 3853 C CA . PHE B 1 230 ? -2.398 -11.103 22.522 1.00 20.06 225 PHE B CA 1
ATOM 3854 C C . PHE B 1 230 ? -3.608 -11.895 22.003 1.00 20.71 225 PHE B C 1
ATOM 3855 O O . PHE B 1 230 ? -3.660 -12.244 20.800 1.00 20.27 225 PHE B O 1
ATOM 3863 N N . ALA B 1 231 ? -4.569 -12.144 22.894 1.00 19.58 226 ALA B N 1
ATOM 3864 C CA . ALA B 1 231 ? -5.851 -12.727 22.519 1.00 20.56 226 ALA B CA 1
ATOM 3865 C C . ALA B 1 231 ? -6.851 -11.659 22.093 1.00 20.92 226 ALA B C 1
ATOM 3866 O O . ALA B 1 231 ? -7.991 -11.987 21.777 1.00 21.40 226 ALA B O 1
ATOM 3868 N N . ASP B 1 232 ? -6.425 -10.394 22.095 1.00 21.79 227 ASP B N 1
ATOM 3869 C CA . ASP B 1 232 ? -7.278 -9.261 21.726 1.00 22.98 227 ASP B CA 1
ATOM 3870 C C . ASP B 1 232 ? -8.645 -9.318 22.413 1.00 23.45 227 ASP B C 1
ATOM 3871 O O . ASP B 1 232 ? -9.706 -9.277 21.771 1.00 23.99 227 ASP B O 1
ATOM 3876 N N . VAL B 1 233 ? -8.613 -9.411 23.738 1.00 23.04 228 VAL B N 1
ATOM 3877 C CA . VAL B 1 233 ? -9.831 -9.519 24.535 1.00 22.88 228 VAL B CA 1
ATOM 3878 C C . VAL B 1 233 ? -10.422 -8.093 24.711 1.00 23.39 228 VAL B C 1
ATOM 3879 O O . VAL B 1 233 ? -9.679 -7.140 24.996 1.00 23.61 228 VAL B O 1
ATOM 3883 N N . PRO B 1 234 ? -11.737 -7.924 24.514 1.00 23.79 229 PRO B N 1
ATOM 3884 C CA . PRO B 1 234 ? -12.395 -6.652 24.844 1.00 24.15 229 PRO B CA 1
ATOM 3885 C C . PRO B 1 234 ? -12.251 -6.366 26.333 1.00 24.61 229 PRO B C 1
ATOM 3886 O O . PRO B 1 234 ? -12.250 -7.313 27.134 1.00 24.28 229 PRO B O 1
ATOM 3890 N N . VAL B 1 235 ? -12.111 -5.092 26.691 1.00 24.87 230 VAL B N 1
ATOM 3891 C CA . VAL B 1 235 ? -11.882 -4.701 28.087 1.00 25.92 230 VAL B CA 1
ATOM 3892 C C . VAL B 1 235 ? -13.019 -5.160 29.010 1.00 25.97 230 VAL B C 1
ATOM 3893 O O . VAL B 1 235 ? -12.807 -5.480 30.187 1.00 25.53 230 VAL B O 1
ATOM 3897 N N . THR B 1 236 ? -14.222 -5.190 28.455 1.00 25.60 231 THR B N 1
ATOM 3898 C CA . THR B 1 236 ? -15.389 -5.755 29.123 1.00 27.36 231 THR B CA 1
ATOM 3899 C C . THR B 1 236 ? -15.170 -7.180 29.678 1.00 26.47 231 THR B C 1
ATOM 3900 O O . THR B 1 236 ? -15.708 -7.523 30.736 1.00 26.81 231 THR B O 1
ATOM 3904 N N . LYS B 1 237 ? -14.382 -8.006 28.984 1.00 25.93 232 LYS B N 1
ATOM 3905 C CA . LYS B 1 237 ? -14.112 -9.362 29.476 1.00 25.74 232 LYS B CA 1
ATOM 3906 C C . LYS B 1 237 ? -13.160 -9.375 30.658 1.00 24.79 232 LYS B C 1
ATOM 3907 O O . LYS B 1 237 ? -13.173 -10.305 31.473 1.00 24.65 232 LYS B O 1
ATOM 3913 N N . VAL B 1 238 ? -12.302 -8.365 30.734 1.00 23.83 233 VAL B N 1
ATOM 3914 C CA . VAL B 1 238 ? -11.420 -8.234 31.877 1.00 22.70 233 VAL B CA 1
ATOM 3915 C C . VAL B 1 238 ? -12.293 -7.866 33.084 1.00 22.85 233 VAL B C 1
ATOM 3916 O O . VAL B 1 238 ? -12.103 -8.389 34.164 1.00 22.11 233 VAL B O 1
ATOM 3920 N N . VAL B 1 239 ? -13.255 -6.963 32.881 1.00 23.01 234 VAL B N 1
ATOM 3921 C CA . VAL B 1 239 ? -14.189 -6.579 33.940 1.00 23.62 234 VAL B CA 1
ATOM 3922 C C . VAL B 1 239 ? -14.971 -7.820 34.395 1.00 23.76 234 VAL B C 1
ATOM 3923 O O . VAL B 1 239 ? -15.090 -8.086 35.599 1.00 23.76 234 VAL B O 1
ATOM 3927 N N . GLU B 1 240 ? -15.460 -8.590 33.424 1.00 24.20 235 GLU B N 1
ATOM 3928 C CA . GLU B 1 240 ? -16.198 -9.831 33.680 1.00 25.26 235 GLU B CA 1
ATOM 3929 C C . GLU B 1 240 ? -15.401 -10.804 34.542 1.00 24.91 235 GLU B C 1
ATOM 3930 O O . GLU B 1 240 ? -15.912 -11.319 35.550 1.00 24.62 235 GLU B O 1
ATOM 3936 N N . ILE B 1 241 ? -14.145 -11.045 34.148 1.00 24.25 236 ILE B N 1
ATOM 3937 C CA . ILE B 1 241 ? -13.254 -11.938 34.887 1.00 23.67 236 ILE B CA 1
ATOM 3938 C C . ILE B 1 241 ? -13.088 -11.453 36.341 1.00 23.98 236 ILE B C 1
ATOM 3939 O O . ILE B 1 241 ? -13.178 -12.256 37.281 1.00 23.33 236 ILE B O 1
ATOM 3944 N N . HIS B 1 242 ? -12.856 -10.149 36.517 1.00 23.83 237 HIS B N 1
ATOM 3945 C CA . HIS B 1 242 ? -12.778 -9.547 37.852 1.00 24.12 237 HIS B CA 1
ATOM 3946 C C . HIS B 1 242 ? -14.014 -9.905 38.688 1.00 24.82 237 HIS B C 1
ATOM 3947 O O . HIS B 1 242 ? -13.906 -10.338 39.826 1.00 24.54 237 HIS B O 1
ATOM 3954 N N . MET B 1 243 ? -15.181 -9.682 38.106 1.00 25.80 238 MET B N 1
ATOM 3955 C CA . MET B 1 243 ? -16.447 -9.900 38.787 1.00 27.83 238 MET B CA 1
ATOM 3956 C C . MET B 1 243 ? -16.694 -11.369 39.100 1.00 27.77 238 MET B C 1
ATOM 3957 O O . MET B 1 243 ? -17.223 -11.699 40.168 1.00 28.20 238 MET B O 1
ATOM 3962 N N . GLU B 1 244 ? -16.274 -12.241 38.190 1.00 27.64 239 GLU B N 1
ATOM 3963 C CA . GLU B 1 244 ? -16.336 -13.681 38.402 1.00 28.75 239 GLU B CA 1
ATOM 3964 C C . GLU B 1 244 ? -15.483 -14.091 39.606 1.00 29.19 239 GLU B C 1
ATOM 3965 O O . GLU B 1 244 ? -15.937 -14.872 40.458 1.00 29.60 239 GLU B O 1
ATOM 3971 N N . LEU B 1 245 ? -14.275 -13.539 39.691 1.00 29.21 240 LEU B N 1
ATOM 3972 C CA . LEU B 1 245 ? -13.389 -13.799 40.825 1.00 30.30 240 LEU B CA 1
ATOM 3973 C C . LEU B 1 245 ? -13.950 -13.214 42.132 1.00 30.71 240 LEU B C 1
ATOM 3974 O O . LEU B 1 245 ? -13.914 -13.868 43.175 1.00 30.75 240 LEU B O 1
ATOM 3979 N N . MET B 1 246 ? -14.485 -11.996 42.072 1.00 31.24 241 MET B N 1
ATOM 3980 C CA . MET B 1 246 ? -15.160 -11.412 43.241 1.00 31.88 241 MET B CA 1
ATOM 3981 C C . MET B 1 246 ? -16.307 -12.302 43.760 1.00 32.97 241 MET B C 1
ATOM 3982 O O . MET B 1 246 ? -16.467 -12.467 44.974 1.00 32.45 241 MET B O 1
ATOM 3987 N N . ASP B 1 247 ? -17.083 -12.897 42.854 1.00 34.30 242 ASP B N 1
ATOM 3988 C CA . ASP B 1 247 ? -18.100 -13.886 43.261 1.00 36.21 242 ASP B CA 1
ATOM 3989 C C . ASP B 1 247 ? -17.506 -15.072 44.026 1.00 36.78 242 ASP B C 1
ATOM 3990 O O . ASP B 1 247 ? -18.026 -15.471 45.074 1.00 37.03 242 ASP B O 1
ATOM 3995 N N . GLU B 1 248 ? -16.432 -15.637 43.473 1.00 37.63 243 GLU B N 1
ATOM 3996 C CA . GLU B 1 248 ? -15.695 -16.745 44.072 1.00 38.31 243 GLU B CA 1
ATOM 3997 C C . GLU B 1 248 ? -15.196 -16.386 45.469 1.00 38.82 243 GLU B C 1
ATOM 3998 O O . GLU B 1 248 ? -15.384 -17.154 46.414 1.00 38.39 243 GLU B O 1
ATOM 4004 N N . PHE B 1 249 ? -14.560 -15.225 45.598 1.00 39.13 244 PHE B N 1
ATOM 4005 C CA . PHE B 1 249 ? -14.101 -14.768 46.905 1.00 40.36 244 PHE B CA 1
ATOM 4006 C C . PHE B 1 249 ? -15.248 -14.461 47.880 1.00 40.37 244 PHE B C 1
ATOM 4007 O O . PHE B 1 249 ? -15.129 -14.753 49.069 1.00 40.48 244 PHE B O 1
ATOM 4015 N N . ALA B 1 250 ? -16.354 -13.916 47.373 1.00 40.80 245 ALA B N 1
ATOM 4016 C CA . ALA B 1 250 ? -17.540 -13.640 48.197 1.00 41.83 245 ALA B CA 1
ATOM 4017 C C . ALA B 1 250 ? -18.149 -14.896 48.826 1.00 42.86 245 ALA B C 1
ATOM 4018 O O . ALA B 1 250 ? -18.675 -14.843 49.949 1.00 42.58 245 ALA B O 1
ATOM 4020 N N . LYS B 1 251 ? -18.083 -16.011 48.097 1.00 43.78 246 LYS B N 1
ATOM 4021 C CA . LYS B 1 251 ? -18.549 -17.301 48.603 1.00 45.10 246 LYS B CA 1
ATOM 4022 C C . LYS B 1 251 ? -17.604 -17.833 49.678 1.00 45.54 246 LYS B C 1
ATOM 4023 O O . LYS B 1 251 ? -18.051 -18.388 50.678 1.00 45.57 246 LYS B O 1
ATOM 4029 N N . LYS B 1 252 ? -16.304 -17.654 49.463 1.00 46.15 247 LYS B N 1
ATOM 4030 C CA . LYS B 1 252 ? -15.284 -18.062 50.426 1.00 47.22 247 LYS B CA 1
ATOM 4031 C C . LYS B 1 252 ? -15.341 -17.220 51.713 1.00 47.75 247 LYS B C 1
ATOM 4032 O O . LYS B 1 252 ? -15.085 -17.726 52.808 1.00 47.91 247 LYS B O 1
ATOM 4038 N N . LEU B 1 253 ? -15.690 -15.943 51.577 1.00 48.07 248 LEU B N 1
ATOM 4039 C CA . LEU B 1 253 ? -15.843 -15.062 52.732 1.00 48.87 248 LEU B CA 1
ATOM 4040 C C . LEU B 1 253 ? -17.076 -15.392 53.569 1.00 49.47 248 LEU B C 1
ATOM 4041 O O . LEU B 1 253 ? -17.029 -15.326 54.793 1.00 49.31 248 LEU B O 1
ATOM 4046 N N . ARG B 1 254 ? -18.171 -15.740 52.901 1.00 50.52 249 ARG B N 1
ATOM 4047 C CA . ARG B 1 254 ? -19.416 -16.085 53.582 1.00 52.09 249 ARG B CA 1
ATOM 4048 C C . ARG B 1 254 ? -19.259 -17.309 54.484 1.00 52.75 249 ARG B C 1
ATOM 4049 O O . ARG B 1 254 ? -19.807 -17.347 55.593 1.00 53.10 249 ARG B O 1
ATOM 4057 N N . VAL B 1 255 ? -18.497 -18.293 54.009 1.00 53.33 250 VAL B N 1
ATOM 4058 C CA . VAL B 1 255 ? -18.181 -19.488 54.788 1.00 54.02 250 VAL B CA 1
ATOM 4059 C C . VAL B 1 255 ? -17.316 -19.128 55.996 1.00 54.14 250 VAL B C 1
ATOM 4060 O O . VAL B 1 255 ? -17.405 -19.765 57.047 1.00 54.52 250 VAL B O 1
ATOM 4064 N N . GLU B 1 256 ? -16.496 -18.094 55.843 1.00 54.28 251 GLU B N 1
ATOM 4065 C CA . GLU B 1 256 ? -15.632 -17.617 56.917 1.00 54.37 251 GLU B CA 1
ATOM 4066 C C . GLU B 1 256 ? -16.359 -16.725 57.922 1.00 54.06 251 GLU B C 1
ATOM 4067 O O . GLU B 1 256 ? -15.781 -16.344 58.943 1.00 54.10 251 GLU B O 1
ATOM 4073 N N . GLY B 1 257 ? -17.614 -16.390 57.627 1.00 53.63 252 GLY B N 1
ATOM 4074 C CA . GLY B 1 257 ? -18.371 -15.438 58.422 1.00 53.05 252 GLY B CA 1
ATOM 4075 C C . GLY B 1 257 ? -17.811 -14.032 58.299 1.00 52.82 252 GLY B C 1
ATOM 4076 O O . GLY B 1 257 ? -18.006 -13.197 59.184 1.00 52.90 252 GLY B O 1
ATOM 4077 N N . ARG B 1 258 ? -17.105 -13.779 57.197 1.00 52.32 253 ARG B N 1
ATOM 4078 C CA . ARG B 1 258 ? -16.506 -12.480 56.919 1.00 51.77 253 ARG B CA 1
ATOM 4079 C C . ARG B 1 258 ? -17.401 -11.657 55.997 1.00 51.45 253 ARG B C 1
ATOM 4080 O O . ARG B 1 258 ? -18.110 -12.205 55.149 1.00 51.25 253 ARG B O 1
ATOM 4088 N N . SER B 1 259 ? -17.363 -10.340 56.178 1.00 51.11 254 SER B N 1
ATOM 4089 C CA . SER B 1 259 ? -18.153 -9.412 55.376 1.00 50.84 254 SER B CA 1
ATOM 4090 C C . SER B 1 259 ? -17.659 -9.341 53.927 1.00 50.61 254 SER B C 1
ATOM 4091 O O . SER B 1 259 ? -16.456 -9.260 53.672 1.00 50.42 254 SER B O 1
ATOM 4094 N N . GLU B 1 260 ? -18.603 -9.358 52.994 1.00 50.44 255 GLU B N 1
ATOM 4095 C CA . GLU B 1 260 ? -18.302 -9.268 51.566 1.00 50.53 255 GLU B CA 1
ATOM 4096 C C . GLU B 1 260 ? -17.911 -7.848 51.110 1.00 50.15 255 GLU B C 1
ATOM 4097 O O . GLU B 1 260 ? -17.573 -7.643 49.937 1.00 50.20 255 GLU B O 1
ATOM 4103 N N . ASP B 1 261 ? -17.931 -6.886 52.039 1.00 49.47 256 ASP B N 1
ATOM 4104 C CA . ASP B 1 261 ? -17.604 -5.482 51.739 1.00 48.63 256 ASP B CA 1
ATOM 4105 C C . ASP B 1 261 ? -16.126 -5.254 51.463 1.00 47.44 256 ASP B C 1
ATOM 4106 O O . ASP B 1 261 ? -15.758 -4.327 50.748 1.00 47.08 256 ASP B O 1
ATOM 4111 N N . ILE B 1 262 ? -15.274 -6.083 52.054 1.00 46.07 257 ILE B N 1
ATOM 4112 C CA . ILE B 1 262 ? -13.833 -5.928 51.879 1.00 44.71 257 ILE B CA 1
ATOM 4113 C C . ILE B 1 262 ? -13.420 -6.177 50.418 1.00 43.48 257 ILE B C 1
ATOM 4114 O O . ILE B 1 262 ? -12.330 -5.805 49.993 1.00 43.38 257 ILE B O 1
ATOM 4119 N N . LEU B 1 263 ? -14.318 -6.788 49.653 1.00 41.79 258 LEU B N 1
ATOM 4120 C CA . LEU B 1 263 ? -14.071 -7.063 48.247 1.00 40.73 258 LEU B CA 1
ATOM 4121 C C . LEU B 1 263 ? -14.056 -5.781 47.418 1.00 39.64 258 LEU B C 1
ATOM 4122 O O . LEU B 1 263 ? -13.432 -5.729 46.364 1.00 39.26 258 LEU B O 1
ATOM 4127 N N . LEU B 1 264 ? -14.732 -4.751 47.925 1.00 38.08 259 LEU B N 1
ATOM 4128 C CA . LEU B 1 264 ? -14.747 -3.428 47.310 1.00 37.45 259 LEU B CA 1
ATOM 4129 C C . LEU B 1 264 ? -13.348 -2.828 47.157 1.00 36.21 259 LEU B C 1
ATOM 4130 O O . LEU B 1 264 ? -13.108 -2.057 46.227 1.00 35.84 259 LEU B O 1
ATOM 4135 N N . ASP B 1 265 ? -12.439 -3.188 48.066 1.00 34.97 260 ASP B N 1
ATOM 4136 C CA . ASP B 1 265 ? -11.030 -2.793 47.982 1.00 34.22 260 ASP B CA 1
ATOM 4137 C C . ASP B 1 265 ? -10.377 -3.231 46.658 1.00 33.15 260 ASP B C 1
ATOM 4138 O O . ASP B 1 265 ? -9.439 -2.582 46.165 1.00 32.31 260 ASP B O 1
ATOM 4143 N N . TYR B 1 266 ? -10.882 -4.330 46.092 1.00 31.44 261 TYR B N 1
ATOM 4144 C CA . TYR B 1 266 ? -10.330 -4.890 44.857 1.00 30.82 261 TYR B CA 1
ATOM 4145 C C . TYR B 1 266 ? -10.695 -4.116 43.585 1.00 29.51 261 TYR B C 1
ATOM 4146 O O . TYR B 1 266 ? -10.197 -4.425 42.509 1.00 29.45 261 TYR B O 1
ATOM 4155 N N . ARG B 1 267 ? -11.541 -3.094 43.709 1.00 28.70 262 ARG B N 1
ATOM 4156 C CA . ARG B 1 267 ? -11.780 -2.186 42.590 1.00 28.25 262 ARG B CA 1
ATOM 4157 C C . ARG B 1 267 ? -10.481 -1.527 42.164 1.00 27.85 262 ARG B C 1
ATOM 4158 O O . ARG B 1 267 ? -10.286 -1.224 40.987 1.00 27.53 262 ARG B O 1
ATOM 4166 N N . LEU B 1 268 ? -9.603 -1.317 43.142 1.00 27.33 263 LEU B N 1
ATOM 4167 C CA . LEU B 1 268 ? -8.285 -0.748 42.917 1.00 27.83 263 LEU B CA 1
ATOM 4168 C C . LEU B 1 268 ? -7.439 -1.645 42.033 1.00 27.09 263 LEU B C 1
ATOM 4169 O O . LEU B 1 268 ? -6.664 -1.150 41.221 1.00 26.64 263 LEU B O 1
ATOM 4174 N N . THR B 1 269 ? -7.583 -2.963 42.222 1.00 27.01 264 THR B N 1
ATOM 4175 C CA . THR B 1 269 ? -6.880 -3.967 41.417 1.00 25.75 264 THR B CA 1
ATOM 4176 C C . THR B 1 269 ? -7.333 -3.874 39.969 1.00 25.00 264 THR B C 1
ATOM 4177 O O . THR B 1 269 ? -6.517 -3.907 39.052 1.00 24.65 264 THR B O 1
ATOM 4181 N N . LEU B 1 270 ? -8.646 -3.773 39.781 1.00 24.29 265 LEU B N 1
ATOM 4182 C CA . LEU B 1 270 ? -9.222 -3.695 38.458 1.00 24.50 265 LEU B CA 1
ATOM 4183 C C . LEU B 1 270 ? -8.747 -2.433 37.723 1.00 24.55 265 LEU B C 1
ATOM 4184 O O . LEU B 1 270 ? -8.328 -2.484 36.566 1.00 25.19 265 LEU B O 1
ATOM 4189 N N . ILE B 1 271 ? -8.807 -1.301 38.406 1.00 24.67 266 ILE B N 1
ATOM 4190 C CA . ILE B 1 271 ? -8.222 -0.070 37.886 1.00 24.39 266 ILE B CA 1
ATOM 4191 C C . ILE B 1 271 ? -6.783 -0.312 37.400 1.00 24.41 266 ILE B C 1
ATOM 4192 O O . ILE B 1 271 ? -6.419 0.041 36.278 1.00 23.79 266 ILE B O 1
ATOM 4197 N N . ASP B 1 272 ? -5.978 -0.922 38.263 1.00 24.56 267 ASP B N 1
ATOM 4198 C CA . ASP B 1 272 ? -4.570 -1.198 37.989 1.00 25.44 267 ASP B CA 1
ATOM 4199 C C . ASP B 1 272 ? -4.364 -2.116 36.781 1.00 23.88 267 ASP B C 1
ATOM 4200 O O . ASP B 1 272 ? -3.535 -1.839 35.920 1.00 23.50 267 ASP B O 1
ATOM 4205 N N . VAL B 1 273 ? -5.123 -3.205 36.716 1.00 23.39 268 VAL B N 1
ATOM 4206 C CA . VAL B 1 273 ? -4.992 -4.139 35.596 1.00 22.72 268 VAL B CA 1
ATOM 4207 C C . VAL B 1 273 ? -5.396 -3.478 34.272 1.00 22.57 268 VAL B C 1
ATOM 4208 O O . VAL B 1 273 ? -4.687 -3.595 33.281 1.00 22.23 268 VAL B O 1
ATOM 4212 N N . ILE B 1 274 ? -6.534 -2.781 34.261 1.00 22.28 269 ILE B N 1
ATOM 4213 C CA . ILE B 1 274 ? -6.973 -2.085 33.051 1.00 22.35 269 ILE B CA 1
ATOM 4214 C C . ILE B 1 274 ? -5.990 -0.981 32.643 1.00 21.84 269 ILE B C 1
ATOM 4215 O O . ILE B 1 274 ? -5.755 -0.780 31.444 1.00 21.52 269 ILE B O 1
ATOM 4220 N N . ALA B 1 275 ? -5.421 -0.277 33.627 1.00 21.81 270 ALA B N 1
ATOM 4221 C CA . ALA B 1 275 ? -4.404 0.743 33.367 1.00 22.94 270 ALA B CA 1
ATOM 4222 C C . ALA B 1 275 ? -3.241 0.130 32.622 1.00 23.55 270 ALA B C 1
ATOM 4223 O O . ALA B 1 275 ? -2.769 0.682 31.623 1.00 24.19 270 ALA B O 1
ATOM 4225 N N . HIS B 1 276 ? -2.787 -1.030 33.102 1.00 23.62 271 HIS B N 1
ATOM 4226 C CA . HIS B 1 276 ? -1.688 -1.745 32.467 1.00 23.26 271 HIS B CA 1
ATOM 4227 C C . HIS B 1 276 ? -2.014 -2.180 31.043 1.00 22.95 271 HIS B C 1
ATOM 4228 O O . HIS B 1 276 ? -1.176 -2.061 30.148 1.00 22.48 271 HIS B O 1
ATOM 4235 N N . LEU B 1 277 ? -3.224 -2.696 30.832 1.00 22.16 272 LEU B N 1
ATOM 4236 C CA . LEU B 1 277 ? -3.635 -3.118 29.499 1.00 22.43 272 LEU B CA 1
ATOM 4237 C C . LEU B 1 277 ? -3.640 -1.937 28.526 1.00 22.47 272 LEU B C 1
ATOM 4238 O O . LEU B 1 277 ? -3.085 -2.033 27.436 1.00 22.67 272 LEU B O 1
ATOM 4243 N N . CYS B 1 278 ? -4.265 -0.838 28.946 1.00 23.52 273 CYS B N 1
ATOM 4244 C CA . CYS B 1 278 ? -4.302 0.413 28.193 1.00 24.27 273 CYS B CA 1
ATOM 4245 C C . CYS B 1 278 ? -2.893 0.904 27.835 1.00 24.42 273 CYS B C 1
ATOM 4246 O O . CYS B 1 278 ? -2.616 1.242 26.675 1.00 24.39 273 CYS B O 1
ATOM 4249 N N . GLU B 1 279 ? -1.997 0.914 28.813 1.00 24.62 274 GLU B N 1
ATOM 4250 C CA . GLU B 1 279 ? -0.625 1.338 28.555 1.00 25.22 274 GLU B CA 1
ATOM 4251 C C . GLU B 1 279 ? 0.098 0.416 27.564 1.00 25.26 274 GLU B C 1
ATOM 4252 O O . GLU B 1 279 ? 0.877 0.881 26.737 1.00 25.05 274 GLU B O 1
ATOM 4258 N N . MET B 1 280 ? -0.192 -0.880 27.612 1.00 25.62 275 MET B N 1
ATOM 4259 C CA . MET B 1 280 ? 0.372 -1.800 26.623 1.00 25.82 275 MET B CA 1
ATOM 4260 C C . MET B 1 280 ? -0.065 -1.466 25.179 1.00 25.64 275 MET B C 1
ATOM 4261 O O . MET B 1 280 ? 0.754 -1.413 24.275 1.00 25.57 275 MET B O 1
ATOM 4266 N N . TYR B 1 281 ? -1.354 -1.232 24.974 1.00 25.20 276 TYR B N 1
ATOM 4267 C CA . TYR B 1 281 ? -1.833 -0.725 23.690 1.00 25.13 276 TYR B CA 1
ATOM 4268 C C . TYR B 1 281 ? -1.229 0.656 23.334 1.00 25.35 276 TYR B C 1
ATOM 4269 O O . TYR B 1 281 ? -0.785 0.875 22.204 1.00 24.87 276 TYR B O 1
ATOM 4278 N N . ARG B 1 282 ? -1.201 1.572 24.296 1.00 25.62 277 ARG B N 1
ATOM 4279 C CA . ARG B 1 282 ? -0.741 2.947 24.049 1.00 26.82 277 ARG B CA 1
ATOM 4280 C C . ARG B 1 282 ? 0.719 2.969 23.597 1.00 28.49 277 ARG B C 1
ATOM 4281 O O . ARG B 1 282 ? 1.079 3.639 22.616 1.00 27.67 277 ARG B O 1
ATOM 4289 N N . ARG B 1 283 ? 1.553 2.214 24.309 1.00 29.73 278 ARG B N 1
ATOM 4290 C CA . ARG B 1 283 ? 2.970 2.157 24.001 1.00 32.14 278 ARG B CA 1
ATOM 4291 C C . ARG B 1 283 ? 3.273 1.397 22.706 1.00 33.14 278 ARG B C 1
ATOM 4292 O O . ARG B 1 283 ? 4.386 1.483 22.191 1.00 33.93 278 ARG B O 1
ATOM 4300 N N . SER B 1 284 ? 2.288 0.663 22.186 1.00 33.95 279 SER B N 1
ATOM 4301 C CA . SER B 1 284 ? 2.464 -0.117 20.968 1.00 35.03 279 SER B CA 1
ATOM 4302 C C . SER B 1 284 ? 2.206 0.683 19.685 1.00 35.73 279 SER B C 1
ATOM 4303 O O . SER B 1 284 ? 2.478 0.198 18.586 1.00 35.68 279 SER B O 1
ATOM 4306 N N . ILE B 1 285 ? 1.666 1.895 19.820 1.00 36.54 280 ILE B N 1
ATOM 4307 C CA . ILE B 1 285 ? 1.451 2.770 18.664 1.00 37.17 280 ILE B CA 1
ATOM 4308 C C . ILE B 1 285 ? 2.800 3.291 18.155 1.00 38.25 280 ILE B C 1
ATOM 4309 O O . ILE B 1 285 ? 3.539 3.926 18.905 1.00 37.40 280 ILE B O 1
ATOM 4314 N N . PRO B 1 286 ? 3.118 3.028 16.884 1.00 40.07 281 PRO B N 1
ATOM 4315 C CA . PRO B 1 286 ? 4.410 3.424 16.309 1.00 41.42 281 PRO B CA 1
ATOM 4316 C C . PRO B 1 286 ? 4.601 4.936 16.221 1.00 42.89 281 PRO B C 1
ATOM 4317 O O . PRO B 1 286 ? 3.622 5.691 16.276 1.00 43.02 281 PRO B O 1
ATOM 4321 N N . ARG B 1 287 ? 5.866 5.346 16.094 1.00 44.51 282 ARG B N 1
ATOM 4322 C CA . ARG B 1 287 ? 6.291 6.742 15.883 1.00 45.78 282 ARG B CA 1
ATOM 4323 C C . ARG B 1 287 ? 6.314 7.556 17.170 1.00 46.27 282 ARG B C 1
ATOM 4324 O O . ARG B 1 287 ? 7.387 7.983 17.612 1.00 47.22 282 ARG B O 1
#

Organism: Synechococcus elongatus (strain ATCC 33912 / PCC 7942 / FACHB-805) (NCBI:txid1140)

GO terms:
  GO:0051776 detection of redox state (P, IDA)
  GO:0042802 identical protein binding (F, IPI)
  GO:0005515 protein binding (F, IPI)
  GO:0042753 positive regulation of circadian rhythm (P, IDA)
  GO:0009649 entrainment of circadian clock (P, IDA)

Secondary structure (DSSP, 8-state):
-PPPEEEEEE---HHHHHHHHHHT-STTEEEEEE-SHHHHHHHHHHSTTS-SEEEEETTSTTHHHHHHHHHHTT----EEEES-----SS-SSBTT-EEE-TT-GGGHHHHHHHHHHHHHHHPSPPBTTT--S---TTGGGHHHHHHHHHHHHHEEEEEEE---GGGSTTTS-HHHHHHHHHHHHHHHHHHHHHHTSTT--HHHHHHHHHHHHHHTT--HHHHHHHHHHHHHHHHHHHHTTT--TTGGGGGHHHHHHHHHHHHHHHHHHS--/----EEEEEE---HHHHHHHHHHT-STTEEEEEE-SHHHHHHHHHHSTTS-SEEEEETTSTTHHHHHHHHHHTT----EEEE-----S-SSBTT-EEE-TTS-TTHHHHHHHHHHHHHHHPSPPBTT---STTHHHHHHHHHHHHHEEEEEEE---GGGSGGG--HHHHHHHHHHHHHHHHHHHHHHT-TT--HHHHHHHHHHHHHHTT--HHHHHHHHHHHHHHHHHHHHHTT--GGGGGGGHHHHHHHHHHHHHHHHHTS--

B-factor: mean 39.11, std 13.8, range [16.66, 82.81]

InterPro domains:
  IPR011006 CheY-like superfamily [SSF52172] (1-133)
  IPR011648 Circadian clock oscillator protein KaiA [SM01247] (5-283)
  IPR017944 KaiA/RbsU helical domain superfamily [G3DSA:1.10.1240.30] (168-284)
  IPR017944 KaiA/RbsU helical domain superfamily [SSF101215] (178-283)
  IPR020844 Circadian clock protein KaiA, N-terminal [PS51430] (1-164)
  IPR020856 Circadian clock oscillator protein KaiA, C-terminal [PF07688] (162-283)
  IPR020856 Circadian clock oscillator protein KaiA, C-terminal [PS51431] (174-282)

Sequence (536 aa):
VLSQIAICIWVESTAILQDCQRALSADRYQLQVCESGEMLLEYAQTHRDQIDCLILVAANPSFRAVVQQLCFEGVVVPAIVVGDRDPAKEQLYHSAELHLGIHQLEQLPYQVDAALAEFLRLAPVETMADHIMLMDPELSSQQRDLAQRLQERLGYLGVYYKRDPDRFLRNLPAYESQKLHQAMQTSYREIVLSYFSPNSNLNQSIDNFVNMAFFADVPVTKVVEIHMELMDEFAKKLRVEGRSEDILLDYRLTLIDVIAHLCEMYRRSIPRVLSQIAICIWVESTAILQDCQRALSADRYQLQVCESGEMLLEYAQTHRDQIDCLILVAANPSFRAVVQQLCFEGVVVPAIVVGDPAKEQLYHSAELHLGIHQLEQLPYQVDAALAEFLRLAPVETMADPELSSQQRDLAQRLQERLGYLGVYYKRDPDRFLRNLPAYESQKLHQAMQTSYREIVLSYFSPNSNLNQSIDNFVNMAFFADVPVTKVVEIHMELMDEFAKKLRVEGRSEDILLDYRLTLIDVIAHLCEMYRRSIPR

Foldseek 3Di:
DAAQAEEEEADQDPLLVVLQCVLQVDPSYDYHYQNALVSCLVCCLVCLLPHQEYEYEAPHPPNLVSLLSCVVSLRDHQYEYEDDDVCDDDDRFWPLYHRYYSVRSSCVVVVSLSSNVSLLVCPVIGTPNPDDDDDVVVCSCVSVVSSVVVCVRHPDDDDFDDQDQCLALVNDDVVVNVVLLVVLLVLLLQLLVCVPPPPDPNVVSLVVSLVSCVSSVPDLVSLVVSLVVVLVVVCVVQVVPVHDSPVSVVCVVVSVVSVVVNVVVVVVRDGD/DAAAAEEEEADQDPLLVVLQCQQQVPRSYDYHYANALVSCLVVCLVCLLVHQEYEYELPGPPQQVSLLSCVVSLSDHQYEYEDCCDDDARFWPLYHYYYSVRRNNVVVVSLSSNVSLLVCPVIGTSNDDDVSCVSVVSSVVSCVRNHDDDDFDDQDQCLALVNDDPVSNVVLLVVLLVLVVLLVVCVPPPPRPNVVSLCVNLVSCQSNVPPLVSLVVSLVVVLVVVLVVCVVVVHDSVVSVVCVVVSVVSVVVNVVVVVVRDGD

CATH classification: 3.40.50.2300 (+1 more: 1.10.1240.30)

Radius of gyration: 26.69 Å; Cα contacts (8 Å, |Δi|>4): 801; chains: 2; bounding box: 65×68×64 Å

Nearest PDB structures (foldseek):
  1r8j-assembly1_A  TM=1.004E+00  e=1.489E-46  Synechococcus elongatus PCC 7942 = FACHB-805
  1r8j-assembly1_B  TM=9.646E-01  e=1.493E-41  Synechococcus elongatus PCC 7942 = FACHB-805
  4g86-assembly1_B  TM=9.579E-01  e=1.575E-40  Synechococcus elongatus PCC 7942 = FACHB-805
  5c5e-assembly1_B  TM=9.490E-01  e=9.836E-40  Synechococcus elongatus PCC 7942 = FACHB-805
  5jwr-assembly1_E  TM=8.281E-01  e=1.368E-11  Thermosynechococcus vestitus BP-1

Solvent-accessible surface area: 25828 Å² total; per-residue (Å²): 159,43,27,98,0,23,2,2,0,0,3,78,43,100,65,21,36,104,68,0,79,180,20,3,85,55,136,31,18,80,58,60,34,0,118,46,12,149,85,0,34,121,40,0,81,77,56,73,86,103,3,5,0,0,0,0,5,1,58,12,90,82,6,144,55,11,2,85,71,0,4,170,35,2,1,5,3,0,0,0,0,0,4,72,195,48,87,1,123,129,69,35,0,0,34,0,10,25,29,2,4,66,161,38,3,87,8,0,15,18,2,0,1,5,0,0,22,35,0,28,114,62,24,55,7,87,8,73,47,64,56,152,135,165,207,90,75,160,153,15,38,58,7,144,95,9,14,127,85,0,73,150,63,2,11,27,112,10,50,9,32,43,29,14,61,107,35,18,13,149,79,31,85,90,138,82,23,83,70,3,36,86,16,0,39,77,6,0,76,72,0,0,98,17,37,107,52,126,136,35,44,38,101,19,4,1,74,10,0,5,13,5,0,14,2,0,11,0,42,3,98,56,0,31,70,0,12,119,62,4,24,90,73,14,12,121,96,14,141,113,118,74,172,56,88,89,78,28,67,61,22,63,51,0,6,12,39,0,0,15,57,1,0,43,21,0,44,98,33,12,24,202,174,57,25,106,0,31,3,2,0,0,6,82,45,91,66,20,34,103,54,0,81,154,16,5,91,57,124,28,13,107,55,72,47,2,113,41,13,140,79,0,15,128,40,0,65,92,53,64,109,110,0,4,0,0,0,0,11,12,80,10,90,80,19,200,61,5,1,79,82,2,10,157,83,34,5,9,3,0,0,0,0,0,7,105,72,4,106,110,102,50,0,2,58,1,22,21,44,2,5,79,172,26,3,78,28,0,15,6,2,0,1,4,0,0,20,39,0,31,106,63,24,56,8,122,22,56,18,121,171,151,132,65,26,82,15,132,101,24,13,109,83,0,61,135,59,0,12,30,119,7,64,7,22,33,19,13,49,105,34,14,37,143,80,28,84,78,128,74,33,101,82,10,64,103,11,3,40,67,3,0,66,81,0,3,101,21,43,108,51,125,138,34,46,36,104,43,16,2,69,10,0,6,16,1,0,7,1,0,10,1,33,1,85,73,0,44,66,5,2,76,54,2,18,95,53,30,16,158,110,12,176,137,112,73,125,62,79,98,66,19,63,66,42,34,62,0,1,19,35,0,0,18,56,1,0,48,22,0,44,120,31,25,28,229